Protein 4I7C (pdb70)

Nearest PDB structures (foldseek):
  4i7c-assembly1_A  TM=1.005E+00  e=4.734E-41  Homo sapiens
  4i7c-assembly2_C  TM=9.942E-01  e=4.708E-37  Homo sapiens
  4i7b-assembly2_C  TM=9.861E-01  e=2.727E-35  Homo sapiens
  4x3g-assembly1_A  TM=9.727E-01  e=1.297E-35  Homo sapiens
  4i7d-assembly2_C  TM=9.682E-01  e=1.935E-35  Homo sapiens

B-factor: mean 86.47, std 26.04, range [35.08, 209.75]

CATH classification: 3.30.40.10 (+1 more: 2.60.210.10)

Secondary structure (DSSP, 8-state):
-----EE-GGGTTT---EE-GGGHHHHHHH-TTSPEE--SSSTT---EE-HHHHHHHHHHH-TTS-EEE-SEEEEEE--TT--SSEEEEEEEEETTEEEEEEEEEE---EEEEEEEESS-HHHHTTEEEEEEEEETTEEEEEEEPPEETTT-SHHHHHTT-SEEEEHHHHHHH-BTTBEEEEEEEEE-/------B--EE-/-----EE-TTGGGT---EE-HHHHHHHHHH-TTSPEE--SSSSS---EE-HHHHHHHHHHH-TT--EEESSEEEEEE--TT--SSEEEEEEEEETTEEEEEEEEEEE---EEEEEEEEESS-HHHHTTEEEEEEEEETTEEEEEEEPPEETTT-SHHHHHHT-SEEEEHHHHHHH-BTTBEEEEEEEEE-/------B--EE-

Solvent-accessible surface area: 20842 Å² total

Organism: Homo sapiens (NCBI:txid9606)

Structure (mmCIF, N/CA/C/O backbone):
data_4I7C
#
_entry.id   4I7C
#
_cell.length_a   164.230
_cell.length_b   164.230
_cell.length_c   164.230
_cell.angle_alpha   90.00
_cell.angle_beta   90.00
_cell.angle_gamma   90.00
#
_symmetry.space_group_name_H-M   'I 2 3'
#
loop_
_entity.id
_entity.type
_entity.pdbx_description
1 polymer 'E3 ubiquitin-protein ligase SIAH1'
2 polymer 'Protein phyllopod'
3 non-polymer 'ZINC ION'
4 non-polymer (4S)-2-METHYL-2,4-PENTANEDIOL
5 water water
#
loop_
_atom_site.group_PDB
_atom_site.id
_atom_site.type_symbol
_atom_site.label_atom_id
_atom_site.label_alt_id
_atom_site.label_comp_id
_atom_site.label_asym_id
_atom_site.label_entity_id
_atom_site.label_seq_id
_atom_site.pdbx_PDB_ins_code
_atom_site.Cartn_x
_atom_site.Cartn_y
_atom_site.Cartn_z
_atom_site.occupancy
_atom_site.B_iso_or_equiv
_atom_site.auth_seq_id
_atom_site.auth_comp_id
_atom_site.auth_asym_id
_atom_site.auth_atom_id
_atom_site.pdbx_PDB_model_num
ATOM 1 N N . ALA A 1 5 ? -9.428 71.818 11.949 1.00 129.66 91 ALA A N 1
ATOM 2 C CA . ALA A 1 5 ? -10.659 71.537 11.155 1.00 149.31 91 ALA A CA 1
ATOM 3 C C . ALA A 1 5 ? -10.495 70.232 10.386 1.00 157.06 91 ALA A C 1
ATOM 4 O O . ALA A 1 5 ? -9.889 70.210 9.313 1.00 192.20 91 ALA A O 1
ATOM 6 N N . ASN A 1 6 ? -11.032 69.149 10.943 1.00 142.83 92 ASN A N 1
ATOM 7 C CA . ASN A 1 6 ? -10.979 67.838 10.295 1.00 152.81 92 ASN A CA 1
ATOM 8 C C . ASN A 1 6 ? -11.737 67.866 8.962 1.00 142.09 92 ASN A C 1
ATOM 9 O O . ASN A 1 6 ? -11.219 67.430 7.934 1.00 160.02 92 ASN A O 1
ATOM 14 N N . SER A 1 7 ? -12.961 68.387 8.998 1.00 117.43 93 SER A N 1
ATOM 15 C CA . SER A 1 7 ? -13.756 68.649 7.796 1.00 106.34 93 SER A CA 1
ATOM 16 C C . SER A 1 7 ? -14.853 69.668 8.138 1.00 93.28 93 SER A C 1
ATOM 17 O O . SER A 1 7 ? -14.866 70.218 9.238 1.00 92.85 93 SER A O 1
ATOM 20 N N . VAL A 1 8 ? -15.761 69.932 7.203 1.00 84.82 94 VAL A N 1
ATOM 21 C CA . VAL A 1 8 ? -16.796 70.941 7.420 1.00 83.28 94 VAL A CA 1
ATOM 22 C C . VAL A 1 8 ? -18.144 70.511 6.859 1.00 76.34 94 VAL A C 1
ATOM 23 O O . VAL A 1 8 ? -18.219 69.911 5.790 1.00 110.42 94 VAL A O 1
ATOM 27 N N . LEU A 1 9 ? -19.199 70.823 7.604 1.00 78.19 95 LEU A N 1
ATOM 28 C CA . LEU A 1 9 ? -20.568 70.675 7.136 1.00 82.86 95 LEU A CA 1
ATOM 29 C C . LEU A 1 9 ? -21.059 72.053 6.696 1.00 90.30 95 LEU A C 1
ATOM 30 O O . LEU A 1 9 ? -20.828 73.048 7.385 1.00 97.48 95 LEU A O 1
ATOM 35 N N . PHE A 1 10 ? -21.722 72.102 5.544 1.00 98.31 96 PHE A N 1
ATOM 36 C CA . PHE A 1 10 ? -22.248 73.343 4.987 1.00 90.85 96 PHE A CA 1
ATOM 37 C C . PHE A 1 10 ? -23.763 73.381 5.128 1.00 91.58 96 PHE A C 1
ATOM 38 O O . PHE A 1 10 ? -24.420 72.342 5.061 1.00 88.54 96 PHE A O 1
ATOM 46 N N . PRO A 1 11 ? -24.330 74.582 5.321 1.00 96.26 97 PRO A N 1
ATOM 47 C CA . PRO A 1 11 ? -25.770 74.662 5.481 1.00 99.72 97 PRO A CA 1
ATOM 48 C C . PRO A 1 11 ? -26.480 74.550 4.133 1.00 107.24 97 PRO A C 1
ATOM 49 O O . PRO A 1 11 ? -25.918 74.927 3.100 1.00 92.94 97 PRO A O 1
ATOM 53 N N . CYS A 1 12 ? -27.697 74.016 4.148 1.00 100.90 98 CYS A N 1
ATOM 54 C CA . CYS A 1 12 ? -28.534 73.998 2.959 1.00 97.42 98 CYS A CA 1
ATOM 55 C C . CYS A 1 12 ? -28.776 75.439 2.497 1.00 92.96 98 CYS A C 1
ATOM 56 O O . CYS A 1 12 ? -28.884 76.350 3.318 1.00 93.14 98 CYS A O 1
ATOM 59 N N . LYS A 1 13 ? -28.839 75.645 1.184 1.00 99.77 99 LYS A N 1
ATOM 60 C CA . LYS A 1 13 ? -29.114 76.974 0.620 1.00 105.52 99 LYS A CA 1
ATOM 61 C C . LYS A 1 13 ? -30.428 77.572 1.130 1.00 107.66 99 LYS A C 1
ATOM 62 O O . LYS A 1 13 ? -30.548 78.789 1.271 1.00 109.19 99 LYS A O 1
ATOM 68 N N . TYR A 1 14 ? -31.403 76.717 1.423 1.00 115.38 100 TYR A N 1
ATOM 69 C CA . TYR A 1 14 ? -32.693 77.177 1.933 1.00 119.94 100 TYR A CA 1
ATOM 70 C C . TYR A 1 14 ? -32.698 77.234 3.465 1.00 121.97 100 TYR A C 1
ATOM 71 O O . TYR A 1 14 ? -33.747 77.076 4.092 1.00 126.21 100 TYR A O 1
ATOM 80 N N . ALA A 1 15 ? -31.533 77.471 4.065 1.00 122.44 101 ALA A N 1
ATOM 81 C CA . ALA A 1 15 ? -31.429 77.577 5.518 1.00 116.70 101 ALA A CA 1
ATOM 82 C C . ALA A 1 15 ? -32.076 78.867 6.009 1.00 126.64 101 ALA A C 1
ATOM 83 O O . ALA A 1 15 ? -32.670 78.892 7.092 1.00 110.30 101 ALA A O 1
ATOM 85 N N . SER A 1 16 ? -31.967 79.924 5.200 1.00 132.16 102 SER A N 1
ATOM 86 C CA . SER A 1 16 ? -32.572 81.227 5.500 1.00 130.89 102 SER A CA 1
ATOM 87 C C . SER A 1 16 ? -34.079 81.119 5.722 1.00 131.01 102 SER A C 1
ATOM 88 O O . SER A 1 16 ? -34.617 81.696 6.667 1.00 122.45 102 SER A O 1
ATOM 91 N N . SER A 1 17 ? -34.753 80.372 4.851 1.00 124.93 103 SER A N 1
ATOM 92 C CA . SER A 1 17 ? -36.191 80.156 4.981 1.00 126.97 103 SER A CA 1
ATOM 93 C C . SER A 1 17 ? -36.525 78.966 5.900 1.00 122.81 103 SER A C 1
ATOM 94 O O . SER A 1 17 ? -37.665 78.507 5.927 1.00 104.13 103 SER A O 1
ATOM 97 N N . GLY A 1 18 ? -35.534 78.462 6.639 1.00 116.96 104 GLY A N 1
ATOM 98 C CA . GLY A 1 18 ? -35.790 77.562 7.766 1.00 109.68 104 GLY A CA 1
ATOM 99 C C . GLY A 1 18 ? -35.261 76.136 7.714 1.00 105.88 104 GLY A C 1
ATOM 100 O O . GLY A 1 18 ? -35.668 75.314 8.528 1.00 89.74 104 GLY A O 1
ATOM 101 N N . CYS A 1 19 ? -34.359 75.819 6.786 1.00 114.58 105 CYS A N 1
ATOM 102 C CA . CYS A 1 19 ? -33.749 74.481 6.765 1.00 106.82 105 CYS A CA 1
ATOM 103 C C . CYS A 1 19 ? -32.551 74.389 7.721 1.00 109.77 105 CYS A C 1
ATOM 104 O O . CYS A 1 19 ? -31.531 75.066 7.543 1.00 106.67 105 CYS A O 1
ATOM 107 N N . GLU A 1 20 ? -32.682 73.530 8.726 1.00 106.48 106 GLU A N 1
ATOM 108 C CA . GLU A 1 20 ? -31.630 73.333 9.723 1.00 115.63 106 GLU A CA 1
ATOM 109 C C . GLU A 1 20 ? -30.603 72.266 9.336 1.00 109.26 106 GLU A C 1
ATOM 110 O O . GLU A 1 20 ? -29.662 72.001 10.092 1.00 108.73 106 GLU A O 1
ATOM 116 N N . ILE A 1 21 ? -30.775 71.656 8.168 1.00 96.18 107 ILE A N 1
ATOM 117 C CA . ILE A 1 21 ? -29.847 70.632 7.722 1.00 102.82 107 ILE A CA 1
ATOM 118 C C . ILE A 1 21 ? -28.474 71.255 7.459 1.00 104.72 107 ILE A C 1
ATOM 119 O O . ILE A 1 21 ? -28.355 72.402 6.999 1.00 77.66 107 ILE A O 1
ATOM 124 N N . THR A 1 22 ? -27.448 70.488 7.804 1.00 105.67 108 THR A N 1
ATOM 125 C CA . THR A 1 22 ? -26.068 70.862 7.575 1.00 101.25 108 THR A CA 1
ATOM 126 C C . THR A 1 22 ? -25.368 69.612 7.034 1.00 88.85 108 THR A C 1
ATOM 127 O O . THR A 1 22 ? -25.489 68.527 7.610 1.00 86.49 108 THR A O 1
ATOM 131 N N . LEU A 1 23 ? -24.670 69.753 5.913 1.00 95.86 109 LEU A N 1
ATOM 132 C CA . LEU A 1 23 ? -24.130 68.589 5.206 1.00 102.52 109 LEU A CA 1
ATOM 133 C C . LEU A 1 23 ? -22.785 68.820 4.529 1.00 103.63 109 LEU A C 1
ATOM 134 O O . LEU A 1 23 ? -22.476 69.940 4.106 1.00 104.88 109 LEU A O 1
ATOM 139 N N . PRO A 1 24 ? -21.990 67.745 4.394 1.00 99.61 110 PRO A N 1
ATOM 140 C CA . PRO A 1 24 ? -20.748 67.830 3.621 1.00 117.77 110 PRO A CA 1
ATOM 141 C C . PRO A 1 24 ? -21.018 68.009 2.121 1.00 121.88 110 PRO A C 1
ATOM 142 O O . PRO A 1 24 ? -21.889 67.333 1.572 1.00 126.10 110 PRO A O 1
ATOM 146 N N . HIS A 1 25 ? -20.264 68.906 1.480 1.00 137.33 111 HIS A N 1
ATOM 147 C CA . HIS A 1 25 ? -20.473 69.294 0.069 1.00 147.62 111 HIS A CA 1
ATOM 148 C C . HIS A 1 25 ? -20.878 68.165 -0.852 1.00 145.43 111 HIS A C 1
ATOM 149 O O . HIS A 1 25 ? -21.706 68.359 -1.744 1.00 117.50 111 HIS A O 1
ATOM 156 N N . THR A 1 26 ? -20.295 66.985 -0.639 1.00 138.68 112 THR A N 1
ATOM 157 C CA . THR A 1 26 ? -20.592 65.788 -1.425 1.00 136.80 112 THR A CA 1
ATOM 158 C C . THR A 1 26 ? -22.089 65.572 -1.659 1.00 135.88 112 THR A C 1
ATOM 159 O O . THR A 1 26 ? -22.506 65.320 -2.789 1.00 143.65 112 THR A O 1
ATOM 163 N N . GLU A 1 27 ? -22.889 65.672 -0.599 1.00 120.33 113 GLU A N 1
ATOM 164 C CA . GLU A 1 27 ? -24.337 65.460 -0.711 1.00 125.07 113 GLU A CA 1
ATOM 165 C C . GLU A 1 27 ? -25.161 66.693 -0.341 1.00 112.22 113 GLU A C 1
ATOM 166 O O . GLU A 1 27 ? -26.277 66.571 0.173 1.00 104.24 113 GLU A O 1
ATOM 172 N N . LYS A 1 28 ? -24.623 67.878 -0.618 1.00 107.51 114 LYS A N 1
ATOM 173 C CA . LYS A 1 28 ? -25.380 69.108 -0.412 1.00 103.85 114 LYS A CA 1
ATOM 174 C C . LYS A 1 28 ? -26.388 69.268 -1.541 1.00 103.66 114 LYS A C 1
ATOM 175 O O . LYS A 1 28 ? -27.585 69.398 -1.298 1.00 106.45 114 LYS A O 1
ATOM 181 N N . ALA A 1 29 ? -25.890 69.240 -2.776 1.00 128.70 115 ALA A N 1
ATOM 182 C CA . ALA A 1 29 ? -26.733 69.332 -3.973 1.00 118.47 115 ALA A CA 1
ATOM 183 C C . ALA A 1 29 ? -27.826 68.254 -4.012 1.00 112.43 115 ALA A C 1
ATOM 184 O O . ALA A 1 29 ? -28.923 68.507 -4.502 1.00 94.19 115 ALA A O 1
ATOM 186 N N . ASP A 1 30 ? -27.516 67.065 -3.492 1.00 128.09 116 ASP A N 1
ATOM 187 C CA . ASP A 1 30 ? -28.491 65.971 -3.373 1.00 133.08 116 ASP A CA 1
ATOM 188 C C . ASP A 1 30 ? -29.648 66.332 -2.448 1.00 130.98 116 ASP A C 1
ATOM 189 O O . ASP A 1 30 ? -30.813 66.098 -2.779 1.00 122.20 116 ASP A O 1
ATOM 194 N N . HIS A 1 31 ? -29.316 66.873 -1.277 1.00 124.56 117 HIS A N 1
ATOM 195 C CA . HIS A 1 31 ? -30.327 67.341 -0.332 1.00 110.48 117 HIS A CA 1
ATOM 196 C C . HIS A 1 31 ? -31.124 68.485 -0.906 1.00 110.63 117 HIS A C 1
ATOM 197 O O . HIS A 1 31 ? -32.345 68.524 -0.757 1.00 104.52 117 HIS A O 1
ATOM 204 N N . GLU A 1 32 ? -30.449 69.417 -1.580 1.00 101.43 118 GLU A N 1
ATOM 205 C CA . GLU A 1 32 ? -31.082 70.679 -2.002 1.00 107.18 118 GLU A CA 1
ATOM 206 C C . GLU A 1 32 ? -32.114 70.542 -3.134 1.00 122.58 118 GLU A C 1
ATOM 207 O O . GLU A 1 32 ? -32.857 71.487 -3.422 1.00 111.67 118 GLU A O 1
ATOM 213 N N . GLU A 1 33 ? -32.149 69.380 -3.781 1.00 147.67 119 GLU A N 1
ATOM 214 C CA . GLU A 1 33 ? -33.203 69.064 -4.744 1.00 141.12 119 GLU A CA 1
ATOM 215 C C . GLU A 1 33 ? -34.389 68.416 -4.035 1.00 123.03 119 GLU A C 1
ATOM 216 O O . GLU A 1 33 ? -35.534 68.707 -4.357 1.00 129.53 119 GLU A O 1
ATOM 222 N N . LEU A 1 34 ? -34.113 67.548 -3.065 1.00 122.69 120 LEU A N 1
ATOM 223 C CA . LEU A 1 34 ? -35.168 66.958 -2.236 1.00 121.01 120 LEU A CA 1
ATOM 224 C C . LEU A 1 34 ? -35.727 67.936 -1.192 1.00 106.12 120 LEU A C 1
ATOM 225 O O . LEU A 1 34 ? -36.833 67.735 -0.705 1.00 119.29 120 LEU A O 1
ATOM 230 N N . CYS A 1 35 ? -34.979 68.983 -0.848 1.00 113.95 121 CYS A N 1
ATOM 231 C CA . CYS A 1 35 ? -35.330 69.817 0.311 1.00 118.26 121 CYS A CA 1
ATOM 232 C C . CYS A 1 35 ? -36.760 70.335 0.235 1.00 100.09 121 CYS A C 1
ATOM 233 O O . CYS A 1 35 ? -37.216 70.768 -0.825 1.00 92.51 121 CYS A O 1
ATOM 236 N N . GLU A 1 36 ? -37.454 70.283 1.369 1.00 98.68 122 GLU A N 1
ATOM 237 C CA . GLU A 1 36 ? -38.850 70.718 1.453 1.00 104.99 122 GLU A CA 1
ATOM 238 C C . GLU A 1 36 ? -39.008 72.234 1.616 1.00 98.52 122 GLU A C 1
ATOM 239 O O . GLU A 1 36 ? -40.092 72.778 1.396 1.00 88.59 122 GLU A O 1
ATOM 245 N N . PHE A 1 37 ? -37.929 72.915 1.988 1.00 104.99 123 PHE A N 1
ATOM 246 C CA . PHE A 1 37 ? -37.948 74.373 2.101 1.00 101.30 123 PHE A CA 1
ATOM 247 C C . PHE A 1 37 ? -37.649 75.038 0.753 1.00 104.12 123 PHE A C 1
ATOM 248 O O . PHE A 1 37 ? -37.574 76.268 0.663 1.00 102.51 123 PHE A O 1
ATOM 256 N N . ARG A 1 38 ? -37.468 74.223 -0.287 1.00 102.88 124 ARG A N 1
ATOM 257 C CA . ARG A 1 38 ? -37.327 74.724 -1.650 1.00 93.09 124 ARG A CA 1
ATOM 258 C C . ARG A 1 38 ? -38.643 75.364 -2.038 1.00 93.02 124 ARG A C 1
ATOM 259 O O . ARG A 1 38 ? -39.701 74.794 -1.772 1.00 112.51 124 ARG A O 1
ATOM 267 N N . PRO A 1 39 ? -38.598 76.565 -2.640 1.00 96.42 125 PRO A N 1
ATOM 268 C CA . PRO A 1 39 ? -39.852 77.169 -3.094 1.00 100.84 125 PRO A CA 1
ATOM 269 C C . PRO A 1 39 ? -40.656 76.260 -4.023 1.00 97.58 125 PRO A C 1
ATOM 270 O O . PRO A 1 39 ? -40.089 75.408 -4.709 1.00 111.64 125 PRO A O 1
ATOM 274 N N . TYR A 1 40 ? -41.971 76.434 -4.018 1.00 102.79 126 TYR A N 1
ATOM 275 C CA . TYR A 1 40 ? -42.843 75.725 -4.947 1.00 86.64 126 TYR A CA 1
ATOM 276 C C . TYR A 1 40 ? -42.950 76.569 -6.202 1.00 81.89 126 TYR A C 1
ATOM 277 O O . TYR A 1 40 ? -42.976 77.794 -6.123 1.00 85.70 126 TYR A O 1
ATOM 286 N N . SER A 1 41 ? -42.966 75.913 -7.358 1.00 97.08 127 SER A N 1
ATOM 287 C CA . SER A 1 41 ? -43.143 76.596 -8.639 1.00 96.15 127 SER A CA 1
ATOM 288 C C . SER A 1 41 ? -44.556 76.340 -9.119 1.00 87.11 127 SER A C 1
ATOM 289 O O . SER A 1 41 ? -45.304 75.595 -8.483 1.00 96.61 127 SER A O 1
ATOM 292 N N . CYS A 1 42 ? -44.930 76.970 -10.227 1.00 88.61 128 CYS A N 1
ATOM 293 C CA . CYS A 1 42 ? -46.294 76.856 -10.742 1.00 82.13 128 CYS A CA 1
ATOM 294 C C . CYS A 1 42 ? -46.574 75.425 -11.206 1.00 78.12 128 CYS A C 1
ATOM 295 O O . CYS A 1 42 ? -45.795 74.869 -11.976 1.00 88.49 128 CYS A O 1
ATOM 298 N N . PRO A 1 43 ? -47.660 74.810 -10.706 1.00 69.22 129 PRO A N 1
ATOM 299 C CA . PRO A 1 43 ? -47.996 73.432 -11.075 1.00 73.01 129 PRO A CA 1
ATOM 300 C C . PRO A 1 43 ? -48.869 73.248 -12.338 1.00 77.31 129 PRO A C 1
ATOM 301 O O . PRO A 1 43 ? -49.175 72.105 -12.684 1.00 85.49 129 PRO A O 1
ATOM 305 N N . CYS A 1 44 ? -49.271 74.333 -13.008 1.00 73.86 130 CYS A N 1
ATOM 306 C CA . CYS A 1 44 ? -50.039 74.218 -14.262 1.00 78.65 130 CYS A CA 1
ATOM 307 C C . CYS A 1 44 ? -49.168 73.673 -15.383 1.00 76.44 130 CYS A C 1
ATOM 308 O O . CYS A 1 44 ? -47.998 74.044 -15.480 1.00 84.84 130 CYS A O 1
ATOM 311 N N . PRO A 1 45 ? -49.732 72.793 -16.230 1.00 78.81 131 PRO A N 1
ATOM 312 C CA . PRO A 1 45 ? -49.096 72.378 -17.495 1.00 82.90 131 PRO A CA 1
ATOM 313 C C . PRO A 1 45 ? -49.054 73.508 -18.550 1.00 82.97 131 PRO A C 1
ATOM 314 O O . PRO A 1 45 ? -50.054 74.189 -18.754 1.00 82.55 131 PRO A O 1
ATOM 318 N N . GLY A 1 46 ? -47.921 73.687 -19.227 1.00 83.69 132 GLY A N 1
ATOM 319 C CA . GLY A 1 46 ? -47.640 74.944 -19.938 1.00 91.17 132 GLY A CA 1
ATOM 320 C C . GLY A 1 46 ? -47.015 75.949 -18.959 1.00 108.64 132 GLY A C 1
ATOM 321 O O . GLY A 1 46 ? -47.703 76.543 -18.127 1.00 85.57 132 GLY A O 1
ATOM 322 N N . ALA A 1 47 ? -45.705 76.143 -19.056 1.00 114.77 133 ALA A N 1
ATOM 323 C CA . ALA A 1 47 ? -44.962 76.972 -18.103 1.00 131.98 133 ALA A CA 1
ATOM 324 C C . ALA A 1 47 ? -44.774 78.394 -18.626 1.00 146.15 133 ALA A C 1
ATOM 325 O O . ALA A 1 47 ? -43.794 79.072 -18.290 1.00 154.37 133 ALA A O 1
ATOM 327 N N . SER A 1 48 ? -45.723 78.838 -19.448 1.00 137.77 134 SER A N 1
ATOM 328 C CA . SER A 1 48 ? -45.903 80.255 -19.735 1.00 169.88 134 SER A CA 1
ATOM 329 C C . SER A 1 48 ? -45.828 81.070 -18.436 1.00 183.61 134 SER A C 1
ATOM 330 O O . SER A 1 48 ? -45.427 82.239 -18.446 1.00 209.75 134 SER A O 1
ATOM 333 N N . CYS A 1 49 ? -46.218 80.432 -17.328 1.00 157.52 135 CYS A N 1
ATOM 334 C CA . CYS A 1 49 ? -46.099 80.994 -15.983 1.00 120.09 135 CYS A CA 1
ATOM 335 C C . CYS A 1 49 ? -44.803 80.538 -15.299 1.00 111.42 135 CYS A C 1
ATOM 336 O O . CYS A 1 49 ? -44.422 79.371 -15.387 1.00 111.81 135 CYS A O 1
ATOM 339 N N . LYS A 1 50 ? -44.131 81.468 -14.622 1.00 119.26 136 LYS A N 1
ATOM 340 C CA . LYS A 1 50 ? -42.856 81.189 -13.949 1.00 129.64 136 LYS A CA 1
ATOM 341 C C . LYS A 1 50 ? -42.874 81.661 -12.489 1.00 120.20 136 LYS A C 1
ATOM 342 O O . LYS A 1 50 ? -41.846 82.014 -11.918 1.00 111.77 136 LYS A O 1
ATOM 348 N N . TRP A 1 51 ? -44.060 81.628 -11.891 1.00 127.27 137 TRP A N 1
ATOM 349 C CA . TRP A 1 51 ? -44.274 82.016 -10.498 1.00 111.29 137 TRP A CA 1
ATOM 350 C C . TRP A 1 51 ? -43.609 81.062 -9.549 1.00 110.60 137 TRP A C 1
ATOM 351 O O . TRP A 1 51 ? -43.543 79.858 -9.803 1.00 113.89 137 TRP A O 1
ATOM 362 N N . GLN A 1 52 ? -43.096 81.612 -8.452 1.00 121.08 138 GLN A N 1
ATOM 363 C CA . GLN A 1 52 ? -42.624 80.832 -7.310 1.00 126.87 138 GLN A CA 1
ATOM 364 C C . GLN A 1 52 ? -43.263 81.403 -6.041 1.00 125.08 138 GLN A C 1
ATOM 365 O O . GLN A 1 52 ? -43.824 82.500 -6.059 1.00 116.65 138 GLN A O 1
ATOM 371 N N . GLY A 1 53 ? -43.183 80.653 -4.947 1.00 109.05 139 GLY A N 1
ATOM 372 C CA . GLY A 1 53 ? -43.784 81.076 -3.686 1.00 110.79 139 GLY A CA 1
ATOM 373 C C . GLY A 1 53 ? -43.758 79.974 -2.646 1.00 105.38 139 GLY A C 1
ATOM 374 O O . GLY A 1 53 ? -43.142 78.924 -2.859 1.00 92.34 139 GLY A O 1
ATOM 375 N N . SER A 1 54 ? -44.405 80.218 -1.509 1.00 94.87 140 SER A N 1
ATOM 376 C CA . SER A 1 54 ? -44.543 79.181 -0.494 1.00 98.52 140 SER A CA 1
ATOM 377 C C . SER A 1 54 ? -45.785 78.357 -0.804 1.00 84.09 140 SER A C 1
ATOM 378 O O . SER A 1 54 ? -46.661 78.778 -1.557 1.00 76.36 140 SER A O 1
ATOM 381 N N . LEU A 1 55 ? -45.846 77.177 -0.217 1.00 72.26 141 LEU A N 1
ATOM 382 C CA . LEU A 1 55 ? -46.972 76.279 -0.400 1.00 69.68 141 LEU A CA 1
ATOM 383 C C . LEU A 1 55 ? -48.307 76.954 -0.078 1.00 77.87 141 LEU A C 1
ATOM 384 O O . LEU A 1 55 ? -49.271 76.820 -0.837 1.00 94.72 141 LEU A O 1
ATOM 389 N N . ASP A 1 56 ? -48.347 77.682 1.041 1.00 87.02 142 ASP A N 1
ATOM 390 C CA . ASP A 1 56 ? -49.499 78.516 1.433 1.00 81.24 142 ASP A CA 1
ATOM 391 C C . ASP A 1 56 ? -49.988 79.430 0.296 1.00 84.86 142 ASP A C 1
ATOM 392 O O . ASP A 1 56 ? -51.181 79.731 0.195 1.00 82.47 142 ASP A O 1
ATOM 397 N N . ALA A 1 57 ? -49.048 79.883 -0.534 1.00 80.75 143 ALA A N 1
ATOM 398 C CA . ALA A 1 57 ? -49.312 80.845 -1.601 1.00 89.97 143 ALA A CA 1
ATOM 399 C C . ALA A 1 57 ? -49.866 80.225 -2.887 1.00 99.57 143 ALA A C 1
ATOM 400 O O . ALA A 1 57 ? -50.469 80.936 -3.698 1.00 92.20 143 ALA A O 1
ATOM 402 N N . VAL A 1 58 ? -49.674 78.917 -3.074 1.00 97.50 144 VAL A N 1
ATOM 403 C CA . VAL A 1 58 ? -49.967 78.278 -4.363 1.00 89.26 144 VAL A CA 1
ATOM 404 C C . VAL A 1 58 ? -51.443 78.411 -4.748 1.00 88.56 144 VAL A C 1
ATOM 405 O O . VAL A 1 58 ? -51.758 79.000 -5.790 1.00 74.49 144 VAL A O 1
ATOM 409 N N . MET A 1 59 ? -52.343 77.879 -3.916 1.00 84.25 145 MET A N 1
ATOM 410 C CA . MET A 1 59 ? -53.791 77.976 -4.198 1.00 91.26 145 MET A CA 1
ATOM 411 C C . MET A 1 59 ? -54.239 79.400 -4.585 1.00 96.16 145 MET A C 1
ATOM 412 O O . MET A 1 59 ? -54.955 79.569 -5.574 1.00 92.81 145 MET A O 1
ATOM 417 N N . PRO A 1 60 ? -53.827 80.424 -3.811 1.00 98.30 146 PRO A N 1
ATOM 418 C CA . PRO A 1 60 ? -54.057 81.808 -4.233 1.00 93.00 146 PRO A CA 1
ATOM 419 C C . PRO A 1 60 ? -53.475 82.171 -5.605 1.00 96.01 146 PRO A C 1
ATOM 420 O O . PRO A 1 60 ? -54.112 82.920 -6.352 1.00 100.40 146 PRO A O 1
ATOM 424 N N . HIS A 1 61 ? -52.285 81.662 -5.934 1.00 86.15 147 HIS A N 1
ATOM 425 C CA . HIS A 1 61 ? -51.682 81.940 -7.248 1.00 90.16 147 HIS A CA 1
ATOM 426 C C . HIS A 1 61 ? -52.561 81.436 -8.361 1.00 97.67 147 HIS A C 1
ATOM 427 O O . HIS A 1 61 ? -52.794 82.140 -9.351 1.00 99.51 147 HIS A O 1
ATOM 434 N N . LEU A 1 62 ? -53.071 80.218 -8.201 1.00 82.95 148 LEU A N 1
ATOM 435 C CA . LEU A 1 62 ? -53.970 79.642 -9.192 1.00 85.35 148 LEU A CA 1
ATOM 436 C C . LEU A 1 62 ? -55.262 80.434 -9.253 1.00 88.38 148 LEU A C 1
ATOM 437 O O . LEU A 1 62 ? -55.792 80.664 -10.338 1.00 101.39 148 LEU A O 1
ATOM 442 N N . MET A 1 63 ? -55.752 80.860 -8.087 1.00 108.12 149 MET A N 1
ATOM 443 C CA . MET A 1 63 ? -56.993 81.643 -7.995 1.00 109.33 149 MET A CA 1
ATOM 444 C C . MET A 1 63 ? -56.886 83.017 -8.668 1.00 100.00 149 MET A C 1
ATOM 445 O O . MET A 1 63 ? -57.893 83.554 -9.121 1.00 110.16 149 MET A O 1
ATOM 450 N N . HIS A 1 64 ? -55.684 83.586 -8.737 1.00 93.02 150 HIS A N 1
ATOM 451 C CA . HIS A 1 64 ? -55.512 84.897 -9.362 1.00 113.77 150 HIS A CA 1
ATOM 452 C C . HIS A 1 64 ? -55.093 84.780 -10.799 1.00 103.41 150 HIS A C 1
ATOM 453 O O . HIS A 1 64 ? -55.705 85.394 -11.668 1.00 115.93 150 HIS A O 1
ATOM 460 N N . GLN A 1 65 ? -54.063 83.978 -11.068 1.00 104.30 151 GLN A N 1
ATOM 461 C CA . GLN A 1 65 ? -53.448 83.912 -12.407 1.00 112.50 151 GLN A CA 1
ATOM 462 C C . GLN A 1 65 ? -54.009 82.826 -13.345 1.00 113.64 151 GLN A C 1
ATOM 463 O O . GLN A 1 65 ? -53.831 82.913 -14.566 1.00 101.36 151 GLN A O 1
ATOM 469 N N . HIS A 1 66 ? -54.675 81.816 -12.787 1.00 92.35 152 HIS A N 1
ATOM 470 C CA . HIS A 1 66 ? -55.217 80.718 -13.587 1.00 93.36 152 HIS A CA 1
ATOM 471 C C . HIS A 1 66 ? -56.685 80.545 -13.333 1.00 100.62 152 HIS A C 1
ATOM 472 O O . HIS A 1 66 ? -57.154 79.455 -13.003 1.00 82.49 152 HIS A O 1
ATOM 479 N N . LYS A 1 67 ? -57.430 81.633 -13.507 1.00 113.93 153 LYS A N 1
ATOM 480 C CA . LYS A 1 67 ? -58.851 81.658 -13.166 1.00 112.06 153 LYS A CA 1
ATOM 481 C C . LYS A 1 67 ? -59.650 80.603 -13.929 1.00 100.19 153 LYS A C 1
ATOM 482 O O . LYS A 1 67 ? -60.630 80.077 -13.404 1.00 101.45 153 LYS A O 1
ATOM 488 N N . SER A 1 68 ? -59.217 80.282 -15.148 1.00 93.28 154 SER A N 1
ATOM 489 C CA . SER A 1 68 ? -59.925 79.315 -15.995 1.00 90.49 154 SER A CA 1
ATOM 490 C C . SER A 1 68 ? -59.871 77.862 -15.485 1.00 94.95 154 SER A C 1
ATOM 491 O O . SER A 1 68 ? -60.712 77.048 -15.869 1.00 103.36 154 SER A O 1
ATOM 494 N N . ILE A 1 69 ? -58.884 77.535 -14.646 1.00 89.80 155 ILE A N 1
ATOM 495 C CA . ILE A 1 69 ? -58.877 76.260 -13.910 1.00 80.44 155 ILE A CA 1
ATOM 496 C C . ILE A 1 69 ? -59.971 76.319 -12.852 1.00 78.95 155 ILE A C 1
ATOM 497 O O . ILE A 1 69 ? -59.926 77.169 -11.964 1.00 98.00 155 ILE A O 1
ATOM 502 N N A CYS A 1 70 ? -60.943 75.416 -12.947 0.50 73.89 156 CYS A N 1
ATOM 503 N N B CYS A 1 70 ? -60.930 75.407 -12.926 0.50 77.92 156 CYS A N 1
ATOM 504 C CA A CYS A 1 70 ? -62.084 75.399 -12.033 0.50 80.01 156 CYS A CA 1
ATOM 505 C CA B CYS A 1 70 ? -62.047 75.418 -11.997 0.50 87.39 156 CYS A CA 1
ATOM 506 C C A CYS A 1 70 ? -62.065 74.178 -11.114 0.50 74.00 156 CYS A C 1
ATOM 507 C C B CYS A 1 70 ? -62.023 74.199 -11.085 0.50 77.22 156 CYS A C 1
ATOM 508 O O A CYS A 1 70 ? -61.430 73.171 -11.419 0.50 75.57 156 CYS A O 1
ATOM 509 O O B CYS A 1 70 ? -61.344 73.215 -11.367 0.50 77.00 156 CYS A O 1
ATOM 514 N N . THR A 1 71 ? -62.775 74.284 -9.992 1.00 77.71 157 THR A N 1
ATOM 515 C CA . THR A 1 71 ? -62.708 73.302 -8.908 1.00 69.43 157 THR A CA 1
ATOM 516 C C . THR A 1 71 ? -64.053 72.662 -8.610 1.00 71.08 157 THR A C 1
ATOM 517 O O . THR A 1 71 ? -65.095 73.285 -8.788 1.00 87.14 157 THR A O 1
ATOM 521 N N . LEU A 1 72 ? -64.011 71.422 -8.130 1.00 66.02 158 LEU A N 1
ATOM 522 C CA . LEU A 1 72 ? -65.202 70.685 -7.706 1.00 65.24 158 LEU A CA 1
ATOM 523 C C . LEU A 1 72 ? -65.042 70.135 -6.286 1.00 70.11 158 LEU A C 1
ATOM 524 O O . LEU A 1 72 ? -64.006 69.562 -5.937 1.00 72.00 158 LEU A O 1
ATOM 529 N N . GLN A 1 73 ? -66.082 70.281 -5.477 1.00 77.49 159 GLN A N 1
ATOM 530 C CA . GLN A 1 73 ? -66.072 69.727 -4.135 1.00 83.29 159 GLN A CA 1
ATOM 531 C C . GLN A 1 73 ? -66.543 68.284 -4.218 1.00 77.21 159 GLN A C 1
ATOM 532 O O . GLN A 1 73 ? -67.621 68.011 -4.745 1.00 82.60 159 GLN A O 1
ATOM 538 N N . GLY A 1 74 ? -65.724 67.361 -3.722 1.00 66.96 160 GLY A N 1
ATOM 539 C CA . GLY A 1 74 ? -66.123 65.963 -3.605 1.00 63.37 160 GLY A CA 1
ATOM 540 C C . GLY A 1 74 ? -64.951 65.003 -3.612 1.00 67.68 160 GLY A C 1
ATOM 541 O O . GLY A 1 74 ? -63.903 65.285 -4.191 1.00 83.43 160 GLY A O 1
ATOM 542 N N . GLU A 1 75 ? -65.129 63.860 -2.966 1.00 61.41 161 GLU A N 1
ATOM 543 C CA . GLU A 1 75 ? -64.133 62.802 -3.035 1.00 62.26 161 GLU A CA 1
ATOM 544 C C . GLU A 1 75 ? -64.401 61.827 -4.198 1.00 64.53 161 GLU A C 1
ATOM 545 O O . GLU A 1 75 ? -63.563 60.973 -4.495 1.00 73.22 161 GLU A O 1
ATOM 551 N N . ASP A 1 76 ? -65.556 61.964 -4.856 1.00 69.09 162 ASP A N 1
ATOM 552 C CA . ASP A 1 76 ? -65.870 61.201 -6.073 1.00 65.44 162 ASP A CA 1
ATOM 553 C C . ASP A 1 76 ? -66.460 62.122 -7.114 1.00 59.21 162 ASP A C 1
ATOM 554 O O . ASP A 1 76 ? -67.537 62.651 -6.902 1.00 73.04 162 ASP A O 1
ATOM 559 N N . ILE A 1 77 ? -65.763 62.324 -8.229 1.00 59.69 163 ILE A N 1
ATOM 560 C CA . ILE A 1 77 ? -66.259 63.203 -9.287 1.00 61.00 163 ILE A CA 1
ATOM 561 C C . ILE A 1 77 ? -66.085 62.556 -10.651 1.00 64.71 163 ILE A C 1
ATOM 562 O O . ILE A 1 77 ? -65.543 61.446 -10.765 1.00 59.23 163 ILE A O 1
ATOM 567 N N . VAL A 1 78 ? -66.562 63.243 -11.684 1.00 54.92 164 VAL A N 1
ATOM 568 C CA . VAL A 1 78 ? -66.260 62.848 -13.047 1.00 53.58 164 VAL A CA 1
ATOM 569 C C . VAL A 1 78 ? -65.553 63.994 -13.720 1.00 55.36 164 VAL A C 1
ATOM 570 O O . VAL A 1 78 ? -66.080 65.103 -13.801 1.00 62.70 164 VAL A O 1
ATOM 574 N N . PHE A 1 79 ? -64.351 63.700 -14.197 1.00 67.41 165 PHE A N 1
ATOM 575 C CA . PHE A 1 79 ? -63.556 64.620 -14.989 1.00 73.20 165 PHE A CA 1
ATOM 576 C C . PHE A 1 79 ? -63.872 64.288 -16.458 1.00 67.45 165 PHE A C 1
ATOM 577 O O . PHE A 1 79 ? -63.420 63.282 -16.991 1.00 64.61 165 PHE A O 1
ATOM 585 N N . LEU A 1 80 ? -64.683 65.147 -17.078 1.00 61.04 166 LEU A N 1
ATOM 586 C CA . LEU A 1 80 ? -65.147 64.974 -18.450 1.00 62.83 166 LEU A CA 1
ATOM 587 C C . LEU A 1 80 ? -64.325 65.829 -19.401 1.00 64.85 166 LEU A C 1
ATOM 588 O O . LEU A 1 80 ? -64.557 67.035 -19.539 1.00 59.35 166 LEU A O 1
ATOM 593 N N . ALA A 1 81 ? -63.354 65.194 -20.048 1.00 62.38 167 ALA A N 1
ATOM 594 C CA . ALA A 1 81 ? -62.461 65.896 -20.948 1.00 66.82 167 ALA A CA 1
ATOM 595 C C . ALA A 1 81 ? -63.163 66.008 -22.299 1.00 65.74 167 ALA A C 1
ATOM 596 O O . ALA A 1 81 ? -63.606 65.011 -22.864 1.00 66.12 167 ALA A O 1
ATOM 598 N N . THR A 1 82 ? -63.284 67.227 -22.803 1.00 59.11 168 THR A N 1
ATOM 599 C CA . THR A 1 82 ? -64.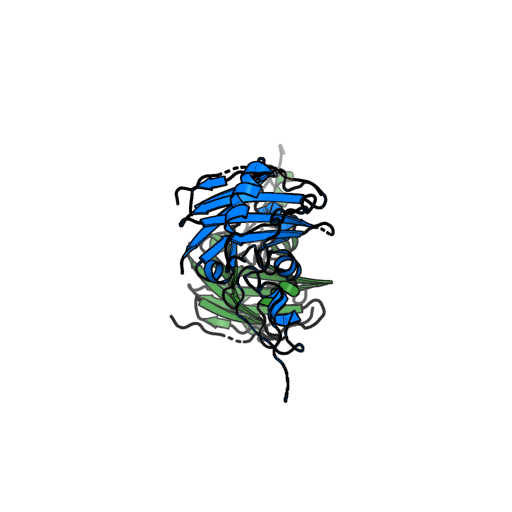049 67.461 -24.015 1.00 67.87 168 THR A CA 1
ATOM 600 C C . THR A 1 82 ? -63.103 67.600 -25.187 1.00 73.24 168 THR A C 1
ATOM 601 O O . THR A 1 82 ? -61.955 67.987 -25.014 1.00 74.99 168 THR A O 1
ATOM 605 N N . ASP A 1 83 ? -63.599 67.283 -26.377 1.00 70.91 169 ASP A N 1
ATOM 606 C CA . ASP A 1 83 ? -62.833 67.414 -27.608 1.00 71.32 169 ASP A CA 1
ATOM 607 C C . ASP A 1 83 ? -61.587 66.548 -27.550 1.00 75.31 169 ASP A C 1
ATOM 608 O O . ASP A 1 83 ? -60.501 66.954 -27.979 1.00 71.35 169 ASP A O 1
ATOM 613 N N . ILE A 1 84 ? -61.760 65.335 -27.036 1.00 72.91 170 ILE A N 1
ATOM 614 C CA . ILE A 1 84 ? -60.642 64.422 -26.832 1.00 67.71 170 ILE A CA 1
ATOM 615 C C . ILE A 1 84 ? -59.878 64.137 -28.132 1.00 79.48 170 ILE A C 1
ATOM 616 O O . ILE A 1 84 ? -58.683 63.854 -28.095 1.00 79.76 170 ILE A O 1
ATOM 621 N N . ASN A 1 85 ? -60.559 64.223 -29.275 1.00 89.41 171 ASN A N 1
ATOM 622 C CA . ASN A 1 85 ? -59.937 63.887 -30.557 1.00 91.60 171 ASN A CA 1
ATOM 623 C C . ASN A 1 85 ? -59.085 65.011 -31.173 1.00 84.59 171 ASN A C 1
ATOM 624 O O . ASN A 1 85 ? -58.460 64.797 -32.206 1.00 92.01 171 ASN A O 1
ATOM 629 N N . LEU A 1 86 ? -59.039 66.190 -30.551 1.00 84.83 172 LEU A N 1
ATOM 630 C CA . LEU A 1 86 ? -58.140 67.267 -31.020 1.00 92.90 172 LEU A CA 1
ATOM 631 C C . LEU A 1 86 ? -56.719 66.752 -31.286 1.00 94.84 172 LEU A C 1
ATOM 632 O O . LEU A 1 86 ? -56.154 66.032 -30.460 1.00 87.63 172 LEU A O 1
ATOM 637 N N . PRO A 1 87 ? -56.131 67.119 -32.437 1.00 105.25 173 PRO A N 1
ATOM 638 C CA . PRO A 1 87 ? -54.804 66.591 -32.728 1.00 106.58 173 PRO A CA 1
ATOM 639 C C . PRO A 1 87 ? -53.706 67.424 -32.074 1.00 110.23 173 PRO A C 1
ATOM 640 O O . PRO A 1 87 ? -53.902 68.617 -31.809 1.00 90.74 173 PRO A O 1
ATOM 644 N N . GLY A 1 88 ? -52.566 66.786 -31.812 1.00 110.92 174 GLY A N 1
ATOM 645 C CA . GLY A 1 88 ? -51.410 67.464 -31.231 1.00 101.02 174 GLY A CA 1
ATOM 646 C C . GLY A 1 88 ? -51.344 67.384 -29.719 1.00 92.78 174 GLY A C 1
ATOM 647 O O . GLY A 1 88 ? -52.024 66.567 -29.095 1.00 93.81 174 GLY A O 1
ATOM 648 N N . ALA A 1 89 ? -50.514 68.242 -29.133 1.00 86.70 175 ALA A N 1
ATOM 649 C CA . ALA A 1 89 ? -50.256 68.216 -27.694 1.00 80.28 175 ALA A CA 1
ATOM 650 C C . ALA A 1 89 ? -51.311 69.019 -26.942 1.00 76.39 175 ALA A C 1
ATOM 651 O O . ALA A 1 89 ? -51.282 70.247 -26.950 1.00 90.53 175 ALA A O 1
ATOM 653 N N . VAL A 1 90 ? -52.230 68.318 -26.284 1.00 72.33 176 VAL A N 1
ATOM 654 C CA . VAL A 1 90 ? -53.341 68.953 -25.586 1.00 71.55 176 VAL A CA 1
ATOM 655 C C . VAL A 1 90 ? -53.270 68.723 -24.081 1.00 78.26 176 VAL A C 1
ATOM 656 O O . VAL A 1 90 ? -52.794 67.680 -23.630 1.00 80.62 176 VAL A O 1
ATOM 660 N N . ASP A 1 91 ? -53.759 69.700 -23.317 1.00 69.23 177 ASP A N 1
ATOM 661 C CA . ASP A 1 91 ? -53.892 69.576 -21.867 1.00 70.77 177 ASP A CA 1
ATOM 662 C C . ASP A 1 91 ? -55.318 69.782 -21.384 1.00 77.11 177 ASP A C 1
ATOM 663 O O . ASP A 1 91 ? -56.033 70.636 -21.902 1.00 82.68 177 ASP A O 1
ATOM 668 N N . TRP A 1 92 ? -55.716 69.002 -20.380 1.00 68.62 178 TRP A N 1
ATOM 669 C CA . TRP A 1 92 ? -56.947 69.251 -19.635 1.00 59.69 178 TRP A CA 1
ATOM 670 C C . TRP A 1 92 ? -56.619 69.327 -18.179 1.00 63.71 178 TRP A C 1
ATOM 671 O O . TRP A 1 92 ? -55.961 68.428 -17.656 1.00 70.31 178 TRP A O 1
ATOM 682 N N . VAL A 1 93 ? -57.076 70.373 -17.493 1.00 64.63 179 VAL A N 1
ATOM 683 C CA . VAL A 1 93 ? -56.831 70.488 -16.051 1.00 59.16 179 VAL A CA 1
ATOM 684 C C . VAL A 1 93 ? -58.062 70.918 -15.268 1.00 66.97 179 VAL A C 1
ATOM 685 O O . VAL A 1 93 ? -58.843 71.763 -15.725 1.00 64.58 179 VAL A O 1
ATOM 689 N N . MET A 1 94 ? -58.221 70.335 -14.081 1.00 52.17 180 MET A N 1
ATOM 690 C CA . MET A 1 94 ? -59.192 70.829 -13.116 1.00 59.04 180 MET A CA 1
ATOM 691 C C . MET A 1 94 ? -58.753 70.419 -11.731 1.00 64.62 180 MET A C 1
ATOM 692 O O . MET A 1 94 ? -57.829 69.616 -11.581 1.00 60.12 180 MET A O 1
ATOM 697 N N . MET A 1 95 ? -59.439 70.965 -10.734 1.00 71.79 181 MET A N 1
ATOM 698 C CA . MET A 1 95 ? -59.069 70.812 -9.338 1.00 65.91 181 MET A CA 1
ATOM 699 C C . MET A 1 95 ? -60.172 70.075 -8.608 1.00 61.28 181 MET A C 1
ATOM 700 O O . MET A 1 95 ? -61.351 70.292 -8.860 1.00 78.86 181 MET A O 1
ATOM 705 N N . GLN A 1 96 ? -59.785 69.209 -7.689 1.00 65.68 182 GLN A N 1
ATOM 706 C CA . GLN A 1 96 ? -60.736 68.471 -6.883 1.00 60.22 182 GLN A CA 1
ATOM 707 C C . GLN A 1 96 ? -60.428 68.776 -5.433 1.00 63.65 182 GLN A C 1
ATOM 708 O O . GLN A 1 96 ? -59.281 68.639 -5.003 1.00 69.55 182 GLN A O 1
ATOM 714 N N . SER A 1 97 ? -61.448 69.200 -4.692 1.00 67.86 183 SER A N 1
ATOM 715 C CA . SER A 1 97 ? -61.299 69.560 -3.285 1.00 68.48 183 SER A CA 1
ATOM 716 C C . SER A 1 97 ? -61.966 68.528 -2.404 1.00 59.52 183 SER A C 1
ATOM 717 O O . SER A 1 97 ? -63.156 68.284 -2.539 1.00 60.15 183 SER A O 1
ATOM 720 N N . CYS A 1 98 ? -61.198 67.938 -1.497 1.00 61.95 184 CYS A N 1
ATOM 721 C CA . CYS A 1 98 ? -61.736 66.992 -0.524 1.00 67.72 184 CYS A CA 1
ATOM 722 C C . CYS A 1 98 ? -60.717 66.750 0.576 1.00 78.29 184 CYS A C 1
ATOM 723 O O . CYS A 1 98 ? -59.522 67.037 0.404 1.00 69.11 184 CYS A O 1
ATOM 726 N N . PHE A 1 99 ? -61.204 66.223 1.700 1.00 76.62 185 PHE A N 1
ATOM 727 C CA . PHE A 1 99 ? -60.393 66.006 2.905 1.00 71.03 185 PHE A CA 1
ATOM 728 C C . PHE A 1 99 ? -59.576 67.234 3.334 1.00 75.58 185 PHE A C 1
ATOM 729 O O . PHE A 1 99 ? -58.502 67.094 3.921 1.00 73.58 185 PHE A O 1
ATOM 737 N N . GLY A 1 100 ? -60.083 68.432 3.046 1.00 64.92 186 GLY A N 1
ATOM 738 C CA . GLY A 1 100 ? -59.389 69.658 3.401 1.00 65.97 186 GLY A CA 1
ATOM 739 C C . GLY A 1 100 ? -58.278 70.080 2.462 1.00 72.59 186 GLY A C 1
ATOM 740 O O . GLY A 1 100 ? -57.707 71.158 2.627 1.00 79.09 186 GLY A O 1
ATOM 741 N N . PHE A 1 101 ? -57.962 69.249 1.474 1.00 79.18 187 PHE A N 1
ATOM 742 C CA . PHE A 1 101 ? -56.886 69.562 0.545 1.00 76.14 187 PHE A CA 1
ATOM 743 C C . PHE A 1 101 ? -57.434 69.833 -0.834 1.00 77.74 187 PHE A C 1
ATOM 744 O O . PHE A 1 101 ? -58.601 69.559 -1.118 1.00 79.98 187 PHE A O 1
ATOM 752 N N . HIS A 1 102 ? -56.572 70.380 -1.682 1.00 66.66 188 HIS A N 1
ATOM 753 C CA . HIS A 1 102 ? -56.870 70.508 -3.093 1.00 67.27 188 HIS A CA 1
ATOM 754 C C . HIS A 1 102 ? -55.954 69.640 -3.922 1.00 79.96 188 HIS A C 1
ATOM 755 O O . HIS A 1 102 ? -54.751 69.513 -3.646 1.00 65.02 188 HIS A O 1
ATOM 762 N N . PHE A 1 103 ? -56.536 68.999 -4.929 1.00 78.72 189 PHE A N 1
ATOM 763 C CA . PHE A 1 103 ? -55.808 68.076 -5.781 1.00 64.90 189 PHE A CA 1
ATOM 764 C C . PHE A 1 103 ? -55.901 68.572 -7.208 1.00 61.13 189 PHE A C 1
ATOM 765 O O . PHE A 1 103 ? -56.929 69.123 -7.597 1.00 72.00 189 PHE A O 1
ATOM 773 N N . MET A 1 104 ? -54.832 68.398 -7.981 1.00 57.63 190 MET A N 1
ATOM 774 C CA . MET A 1 104 ? -54.853 68.767 -9.394 1.00 61.07 190 MET A CA 1
ATOM 775 C C . MET A 1 104 ? -54.960 67.526 -10.247 1.00 60.36 190 MET A C 1
ATOM 776 O O . MET A 1 104 ? -54.108 66.636 -10.176 1.00 61.66 190 MET A O 1
ATOM 781 N N . LEU A 1 105 ? -56.005 67.508 -11.069 1.00 68.42 191 LEU A N 1
ATOM 782 C CA . LEU A 1 105 ? -56.305 66.414 -11.981 1.00 57.44 191 LEU A CA 1
ATOM 783 C C . LEU A 1 105 ? -55.827 66.815 -13.359 1.00 50.00 191 LEU A C 1
ATOM 784 O O . LEU A 1 105 ? -56.235 67.861 -13.867 1.00 55.06 191 LEU A O 1
ATOM 789 N N . VAL A 1 106 ? -54.973 65.989 -13.964 1.00 57.85 192 VAL A N 1
ATOM 790 C CA . VAL A 1 106 ? -54.360 66.328 -15.256 1.00 58.38 192 VAL A CA 1
ATOM 791 C C . VAL A 1 106 ? -54.483 65.221 -16.281 1.00 55.20 192 VAL A C 1
ATOM 792 O O . VAL A 1 106 ? -54.225 64.061 -15.969 1.00 59.55 192 VAL A O 1
ATOM 796 N N . LEU A 1 107 ? -54.887 65.598 -17.497 1.00 59.77 193 LEU A N 1
ATOM 797 C CA . LEU A 1 107 ? -54.849 64.723 -18.674 1.00 56.81 193 LEU A CA 1
ATOM 798 C C . LEU A 1 107 ? -53.962 65.373 -19.733 1.00 51.01 193 LEU A C 1
ATOM 799 O O . LEU A 1 107 ? -54.078 66.568 -20.007 1.00 51.74 193 LEU A O 1
ATOM 804 N N . GLU A 1 108 ? -53.094 64.576 -20.343 1.00 58.13 194 GLU A N 1
ATOM 805 C CA . GLU A 1 108 ? -52.143 65.085 -21.331 1.00 53.60 194 GLU A CA 1
ATOM 806 C C . GLU A 1 108 ? -52.091 64.182 -22.547 1.00 54.37 194 GLU A C 1
ATOM 807 O O . GLU A 1 108 ? -51.648 63.044 -22.456 1.00 65.15 194 GLU A O 1
ATOM 813 N N . LYS A 1 109 ? -52.553 64.701 -23.679 1.00 60.78 195 LYS A N 1
ATOM 814 C CA . LYS A 1 109 ? -52.404 64.039 -24.965 1.00 63.01 195 LYS A CA 1
ATOM 815 C C . LYS A 1 109 ? -51.068 64.511 -25.550 1.00 73.36 195 LYS A C 1
ATOM 816 O O . LYS A 1 109 ? -50.819 65.717 -25.672 1.00 68.44 195 LYS A O 1
ATOM 822 N N . GLN A 1 110 ? -50.208 63.548 -25.878 1.00 69.45 196 GLN A N 1
ATOM 823 C CA . GLN A 1 110 ? -48.863 63.811 -26.376 1.00 70.75 196 GLN A CA 1
ATOM 824 C C . GLN A 1 110 ? -48.843 63.502 -27.864 1.00 75.60 196 GLN A C 1
ATOM 825 O O . GLN A 1 110 ? -49.628 62.680 -28.330 1.00 67.51 196 GLN A O 1
ATOM 831 N N . GLU A 1 111 ? -47.944 64.144 -28.605 1.00 85.86 197 GLU A N 1
ATOM 832 C CA . GLU A 1 111 ? -47.844 63.922 -30.051 1.00 91.03 197 GLU A CA 1
ATOM 833 C C . GLU A 1 111 ? -46.828 62.822 -30.398 1.00 109.70 197 GLU A C 1
ATOM 834 O O . GLU A 1 111 ? -45.795 62.689 -29.736 1.00 88.59 197 GLU A O 1
ATOM 840 N N . LYS A 1 112 ? -47.132 62.047 -31.444 1.00 146.55 198 LYS A N 1
ATOM 841 C CA . LYS A 1 112 ? -46.355 60.854 -31.806 1.00 148.18 198 LYS A CA 1
ATOM 842 C C . LYS A 1 112 ? -45.942 60.844 -33.288 1.00 143.74 198 LYS A C 1
ATOM 843 O O . LYS A 1 112 ? -46.739 60.534 -34.179 1.00 133.05 198 LYS A O 1
ATOM 849 N N . GLN A 1 117 ? -51.326 58.515 -31.183 1.00 100.66 203 GLN A N 1
ATOM 850 C CA . GLN A 1 117 ? -50.843 59.325 -30.064 1.00 88.38 203 GLN A CA 1
ATOM 851 C C . GLN A 1 117 ? -51.350 58.825 -28.709 1.00 79.67 203 GLN A C 1
ATOM 852 O O . GLN A 1 117 ? -52.346 58.106 -28.638 1.00 84.87 203 GLN A O 1
ATOM 858 N N . GLN A 1 118 ? -50.646 59.220 -27.645 1.00 78.91 204 GLN A N 1
ATOM 859 C CA . GLN A 1 118 ? -50.863 58.685 -26.292 1.00 77.45 204 GLN A CA 1
ATOM 860 C C . GLN A 1 118 ? -51.426 59.704 -25.288 1.00 68.62 204 GLN A C 1
ATOM 861 O O . GLN A 1 118 ? -51.060 60.873 -25.315 1.00 63.35 204 GLN A O 1
ATOM 867 N N . PHE A 1 119 ? -52.299 59.221 -24.400 1.00 59.18 205 PHE A N 1
ATOM 868 C CA . PHE A 1 119 ? -52.894 59.999 -23.314 1.00 51.34 205 PHE A CA 1
ATOM 869 C C . PHE A 1 119 ? -52.276 59.590 -21.994 1.00 53.02 205 PHE A C 1
ATOM 870 O O . PHE A 1 119 ? -52.012 58.406 -21.778 1.00 72.19 205 PHE A O 1
ATOM 878 N N . PHE A 1 120 ? -52.087 60.561 -21.097 1.00 57.01 206 PHE A N 1
ATOM 879 C CA . PHE A 1 120 ? -51.598 60.301 -19.734 1.00 56.72 206 PHE A CA 1
ATOM 880 C C . PHE A 1 120 ? -52.463 61.023 -18.706 1.00 56.39 206 PHE A C 1
ATOM 881 O O . PHE A 1 120 ? -52.625 62.244 -18.791 1.00 53.28 206 PHE A O 1
ATOM 889 N N . ALA A 1 121 ? -53.004 60.277 -17.739 1.00 50.64 207 ALA A N 1
ATOM 890 C CA . ALA A 1 121 ? -53.841 60.863 -16.677 1.00 51.91 207 ALA A CA 1
ATOM 891 C C . ALA A 1 121 ? -53.250 60.586 -15.284 1.00 61.91 207 ALA A C 1
ATOM 892 O O . ALA A 1 121 ? -52.867 59.445 -14.961 1.00 51.27 207 ALA A O 1
ATOM 894 N N . ILE A 1 122 ? -53.184 61.639 -14.468 1.00 53.36 208 ILE A N 1
ATOM 895 C CA . ILE A 1 122 ? -52.468 61.607 -13.185 1.00 52.12 208 ILE A CA 1
ATOM 896 C C . ILE A 1 122 ? -53.041 62.661 -12.216 1.00 53.42 208 ILE A C 1
ATOM 897 O O . ILE A 1 122 ? -53.628 63.656 -12.644 1.00 58.78 208 ILE A O 1
ATOM 902 N N . VAL A 1 123 ? -52.880 62.422 -10.915 1.00 54.44 209 VAL A N 1
ATOM 903 C CA . VAL A 1 123 ? -53.377 63.328 -9.883 1.00 66.28 209 VAL A CA 1
ATOM 904 C C . VAL A 1 123 ? -52.234 63.777 -8.972 1.00 58.92 209 VAL A C 1
ATOM 905 O O . VAL A 1 123 ? -51.455 62.952 -8.498 1.00 58.68 209 VAL A O 1
ATOM 909 N N . GLN A 1 124 ? -52.133 65.079 -8.720 1.00 57.61 210 GLN A N 1
ATOM 910 C CA . GLN A 1 124 ? -51.130 65.579 -7.766 1.00 63.75 210 GLN A CA 1
ATOM 911 C C . GLN A 1 124 ? -51.776 66.377 -6.631 1.00 67.20 210 GLN A C 1
ATOM 912 O O . GLN A 1 124 ? -52.743 67.121 -6.838 1.00 59.36 210 GLN A O 1
ATOM 918 N N . LEU A 1 125 ? -51.251 66.173 -5.424 1.00 69.37 211 LEU A N 1
ATOM 919 C CA . LEU A 1 125 ? -51.687 66.909 -4.248 1.00 64.96 211 LEU A CA 1
ATOM 920 C C . LEU A 1 125 ? -51.042 68.272 -4.263 1.00 62.66 211 LEU A C 1
ATOM 921 O O . LEU A 1 125 ? -49.851 68.391 -4.556 1.00 51.86 211 LEU A O 1
ATOM 926 N N . ILE A 1 126 ? -51.832 69.295 -3.949 1.00 70.70 212 ILE A N 1
ATOM 927 C CA . ILE A 1 126 ? -51.293 70.610 -3.652 1.00 72.39 212 ILE A CA 1
ATOM 928 C C . ILE A 1 126 ? -50.944 70.558 -2.179 1.00 62.19 212 ILE A C 1
ATOM 929 O O . ILE A 1 126 ? -51.745 70.912 -1.324 1.00 65.43 212 ILE A O 1
ATOM 934 N N . GLY A 1 127 ? -49.742 70.058 -1.918 1.00 67.40 213 GLY A N 1
ATOM 935 C CA . GLY A 1 127 ? -49.256 69.768 -0.574 1.00 73.69 213 GLY A CA 1
ATOM 936 C C . GLY A 1 127 ? -47.873 69.136 -0.640 1.00 73.39 213 GLY A C 1
ATOM 937 O O . GLY A 1 127 ? -47.254 69.104 -1.705 1.00 69.37 213 GLY A O 1
ATOM 938 N N . THR A 1 128 ? -47.395 68.614 0.486 1.00 74.27 214 THR A N 1
ATOM 939 C CA . THR A 1 128 ? -46.033 68.066 0.575 1.00 81.35 214 THR A CA 1
ATOM 940 C C . THR A 1 128 ? -45.979 66.575 0.211 1.00 79.92 214 THR A C 1
ATOM 941 O O . THR A 1 128 ? -47.005 65.901 0.140 1.00 84.08 214 THR A O 1
ATOM 945 N N . ARG A 1 129 ? -44.773 66.063 0.003 1.00 70.54 215 ARG A N 1
ATOM 946 C CA . ARG A 1 129 ? -44.590 64.646 -0.308 1.00 69.48 215 ARG A CA 1
ATOM 947 C C . ARG A 1 129 ? -45.142 63.761 0.796 1.00 73.54 215 ARG A C 1
ATOM 948 O O . ARG A 1 129 ? -45.747 62.735 0.511 1.00 90.63 215 ARG A O 1
ATOM 956 N N . LYS A 1 130 ? -44.909 64.153 2.050 1.00 81.32 216 LYS A N 1
ATOM 957 C CA . LYS A 1 130 ? -45.370 63.382 3.214 1.00 83.41 216 LYS A CA 1
ATOM 958 C C . LYS A 1 130 ? -46.887 63.371 3.304 1.00 79.88 216 LYS A C 1
ATOM 959 O O . LYS A 1 130 ? -47.480 62.381 3.738 1.00 79.63 216 LYS A O 1
ATOM 965 N N . GLN A 1 131 ? -47.503 64.489 2.927 1.00 69.70 217 GLN A N 1
ATOM 966 C CA . GLN A 1 131 ? -48.953 64.598 2.928 1.00 73.35 217 GLN A CA 1
ATOM 967 C C . GLN A 1 131 ? -49.529 63.736 1.818 1.00 70.62 217 GLN A C 1
ATOM 968 O O . GLN A 1 131 ? -50.482 62.994 2.029 1.00 74.70 217 GLN A O 1
ATOM 974 N N . ALA A 1 132 ? -48.916 63.820 0.644 1.00 69.85 218 ALA A N 1
ATOM 975 C CA . ALA A 1 132 ? -49.289 62.991 -0.498 1.00 69.50 218 ALA A CA 1
ATOM 976 C C . ALA A 1 132 ? -49.352 61.494 -0.170 1.00 72.40 218 ALA A C 1
ATOM 977 O O . ALA A 1 132 ? -50.156 60.770 -0.759 1.00 76.16 218 ALA A O 1
ATOM 979 N N . GLU A 1 133 ? -48.526 61.039 0.773 1.00 67.27 219 GLU A N 1
ATOM 980 C CA . GLU A 1 133 ? -48.501 59.621 1.164 1.00 67.80 219 GLU A CA 1
ATOM 981 C C . GLU A 1 133 ? -49.745 59.180 1.928 1.00 68.55 219 GLU A C 1
ATOM 982 O O . GLU A 1 133 ? -50.010 57.985 2.034 1.00 77.12 219 GLU A O 1
ATOM 988 N N . ASN A 1 134 ? -50.497 60.134 2.472 1.00 70.46 220 ASN A N 1
ATOM 989 C CA . ASN A 1 134 ? -51.730 59.813 3.195 1.00 79.48 220 ASN A CA 1
ATOM 990 C C . ASN A 1 134 ? -52.896 59.457 2.287 1.00 80.02 220 ASN A C 1
ATOM 991 O O . ASN A 1 134 ? -53.944 59.021 2.769 1.00 83.18 220 ASN A O 1
ATOM 996 N N . PHE A 1 135 ? -52.718 59.655 0.982 1.00 71.56 221 PHE A N 1
ATOM 997 C CA . PHE A 1 135 ? -53.813 59.546 0.043 1.00 57.94 221 PHE A CA 1
ATOM 998 C C . PHE A 1 135 ? -53.556 58.508 -1.021 1.00 61.00 221 PHE A C 1
ATOM 999 O O . PHE A 1 135 ? -52.408 58.186 -1.359 1.00 57.40 221 PHE A O 1
ATOM 1007 N N . ALA A 1 136 ? -54.662 57.979 -1.523 1.00 66.58 222 ALA A N 1
ATOM 1008 C CA . ALA A 1 136 ? -54.677 57.140 -2.700 1.00 61.68 222 ALA A CA 1
ATOM 1009 C C . ALA A 1 136 ? -55.676 57.756 -3.657 1.00 65.36 222 ALA A C 1
ATOM 1010 O O . ALA A 1 136 ? -56.588 58.475 -3.238 1.00 63.52 222 ALA A O 1
ATOM 1012 N N . TYR A 1 137 ? -55.494 57.498 -4.945 1.00 69.21 223 TYR A N 1
ATOM 1013 C CA . TYR A 1 137 ? -56.480 57.906 -5.925 1.00 59.16 223 TYR A CA 1
ATOM 1014 C C . TYR A 1 137 ? -56.758 56.806 -6.936 1.00 57.99 223 TYR A C 1
ATOM 1015 O O . TYR A 1 137 ? -55.889 55.994 -7.243 1.00 64.50 223 TYR A O 1
ATOM 1024 N N . ARG A 1 138 ? -57.996 56.773 -7.414 1.00 55.69 224 ARG A N 1
ATOM 1025 C CA . ARG A 1 138 ? -58.400 55.873 -8.477 1.00 53.29 224 ARG A CA 1
ATOM 1026 C C . ARG A 1 138 ? -58.818 56.692 -9.701 1.00 51.93 224 ARG A C 1
ATOM 1027 O O . ARG A 1 138 ? -59.578 57.648 -9.583 1.00 54.98 224 ARG A O 1
ATOM 1035 N N . LEU A 1 139 ? -58.284 56.329 -10.864 1.00 52.45 225 LEU A N 1
ATOM 1036 C CA . LEU A 1 139 ? -58.775 56.826 -12.146 1.00 54.60 225 LEU A CA 1
ATOM 1037 C C . LEU A 1 139 ? -59.420 55.653 -12.860 1.00 57.14 225 LEU A C 1
ATOM 1038 O O . LEU A 1 139 ? -58.863 54.553 -12.872 1.00 56.73 225 LEU A O 1
ATOM 1043 N N . GLU A 1 140 ? -60.584 55.881 -13.457 1.00 58.68 226 GLU A N 1
ATOM 1044 C CA A GLU A 1 140 ? -61.259 54.792 -14.154 0.50 61.69 226 GLU A CA 1
ATOM 1045 C CA B GLU A 1 140 ? -61.383 54.813 -14.058 0.50 61.27 226 GLU A CA 1
ATOM 1046 C C . GLU A 1 140 ? -62.042 55.276 -15.374 1.00 51.94 226 GLU A C 1
ATOM 1047 O O . GLU A 1 140 ? -62.652 56.324 -15.388 1.00 63.78 226 GLU A O 1
ATOM 1058 N N . LEU A 1 141 ? -61.908 54.507 -16.450 1.00 48.99 227 LEU A N 1
ATOM 1059 C CA . LEU A 1 141 ? -62.611 54.756 -17.702 1.00 53.83 227 LEU A CA 1
ATOM 1060 C C . LEU A 1 141 ? -63.703 53.703 -17.819 1.00 55.59 227 LEU A C 1
ATOM 1061 O O . LEU A 1 141 ? -63.463 52.530 -17.531 1.00 50.72 227 LEU A O 1
ATOM 1066 N N . ASN A 1 142 ? -64.894 54.125 -18.248 1.00 71.03 228 ASN A N 1
ATOM 1067 C CA . ASN A 1 142 ? -66.072 53.256 -18.277 1.00 63.93 228 ASN A CA 1
ATOM 1068 C C . ASN A 1 142 ? -66.784 53.216 -19.615 1.00 61.72 228 ASN A C 1
ATOM 1069 O O . ASN A 1 142 ? -67.003 54.245 -20.256 1.00 76.76 228 ASN A O 1
ATOM 1074 N N . GLY A 1 143 ? -67.158 52.013 -20.021 1.00 65.78 229 GLY A N 1
ATOM 1075 C CA . GLY A 1 143 ? -67.960 51.815 -21.221 1.00 78.85 229 GLY A CA 1
ATOM 1076 C C . GLY A 1 143 ? -68.813 50.595 -21.000 1.00 66.24 229 GLY A C 1
ATOM 1077 O O . GLY A 1 143 ? -68.713 49.958 -19.962 1.00 64.74 229 GLY A O 1
ATOM 1078 N N . HIS A 1 144 ? -69.643 50.252 -21.974 1.00 83.03 230 HIS A N 1
ATOM 1079 C CA . HIS A 1 144 ? -70.560 49.132 -21.801 1.00 76.04 230 HIS A CA 1
ATOM 1080 C C . HIS A 1 144 ? -69.792 47.885 -21.450 1.00 73.69 230 HIS A C 1
ATOM 1081 O O . HIS A 1 144 ? -69.088 47.318 -22.292 1.00 74.95 230 HIS A O 1
ATOM 1088 N N . ARG A 1 145 ? -69.890 47.474 -20.187 1.00 66.44 231 ARG A N 1
ATOM 1089 C CA . ARG A 1 145 ? -69.256 46.226 -19.705 1.00 81.55 231 ARG A CA 1
ATOM 1090 C C . ARG A 1 145 ? -67.746 46.171 -19.993 1.00 69.93 231 ARG A C 1
ATOM 1091 O O . ARG A 1 145 ? -67.202 45.169 -20.469 1.00 77.51 231 ARG A O 1
ATOM 1099 N N . ARG A 1 146 ? -67.098 47.286 -19.672 1.00 72.82 232 ARG A N 1
ATOM 1100 C CA . ARG A 1 146 ? -65.687 47.533 -19.933 1.00 67.53 232 ARG A CA 1
ATOM 1101 C C . ARG A 1 146 ? -65.232 48.535 -18.909 1.00 65.54 232 ARG A C 1
ATOM 1102 O O . ARG A 1 146 ? -65.867 49.589 -18.761 1.00 66.50 232 ARG A O 1
ATOM 1110 N N . ARG A 1 147 ? -64.130 48.248 -18.229 1.00 55.51 233 ARG A N 1
ATOM 1111 C CA . ARG A 1 147 ? -63.562 49.229 -17.322 1.00 53.92 233 ARG A CA 1
ATOM 1112 C C . ARG A 1 147 ? -62.047 49.109 -17.196 1.00 55.31 233 ARG A C 1
ATOM 1113 O O . ARG A 1 147 ? -61.515 48.014 -17.004 1.00 60.39 233 ARG A O 1
ATOM 1121 N N . LEU A 1 148 ? -61.369 50.248 -17.308 1.00 55.47 234 LEU A N 1
ATOM 1122 C CA . LEU A 1 148 ? -59.916 50.335 -17.146 1.00 53.83 234 LEU A CA 1
ATOM 1123 C C . LEU A 1 148 ? -59.634 51.200 -15.935 1.00 61.14 234 LEU A C 1
ATOM 1124 O O . LEU A 1 148 ? -60.132 52.330 -15.847 1.00 46.62 234 LEU A O 1
ATOM 1129 N N . THR A 1 149 ? -58.830 50.682 -15.013 1.00 61.05 235 THR A N 1
ATOM 1130 C CA . THR A 1 149 ? -58.608 51.350 -13.735 1.00 62.12 235 THR A CA 1
ATOM 1131 C C . THR A 1 149 ? -57.124 51.546 -13.452 1.00 55.45 235 THR A C 1
ATOM 1132 O O . THR A 1 149 ? -56.299 50.689 -13.753 1.00 63.52 235 THR A O 1
ATOM 1136 N N . TRP A 1 150 ? -56.806 52.691 -12.869 1.00 59.29 236 TRP A N 1
ATOM 1137 C CA . TRP A 1 150 ? -55.473 52.986 -12.362 1.00 55.06 236 TRP A CA 1
ATOM 1138 C C . TRP A 1 150 ? -55.576 53.443 -10.924 1.00 52.30 236 TRP A C 1
ATOM 1139 O O . TRP A 1 150 ? -56.487 54.185 -10.558 1.00 51.57 236 TRP A O 1
ATOM 1150 N N . GLU A 1 151 ? -54.656 52.975 -10.091 1.00 56.31 237 GLU A N 1
ATOM 1151 C CA . GLU A 1 151 ? -54.651 53.293 -8.667 1.00 53.38 237 GLU A CA 1
ATOM 1152 C C . GLU A 1 151 ? -53.219 53.518 -8.237 1.00 58.26 237 GLU A C 1
ATOM 1153 O O . GLU A 1 151 ? -52.348 52.691 -8.497 1.00 67.18 237 GLU A O 1
ATOM 1159 N N . ALA A 1 152 ? -52.975 54.643 -7.585 1.00 55.93 238 ALA A N 1
ATOM 1160 C CA . ALA A 1 152 ? -51.632 54.993 -7.177 1.00 58.49 238 ALA A CA 1
ATOM 1161 C C . ALA A 1 152 ? -51.644 56.028 -6.056 1.00 60.08 238 ALA A C 1
ATOM 1162 O O . ALA A 1 152 ? -52.703 56.412 -5.562 1.00 58.96 238 ALA A O 1
ATOM 1164 N N . THR A 1 153 ? -50.463 56.450 -5.631 1.00 56.48 239 THR A N 1
ATOM 1165 C CA . THR A 1 153 ? -50.364 57.506 -4.645 1.00 56.09 239 THR A CA 1
ATOM 1166 C C . THR A 1 153 ? -50.191 58.799 -5.413 1.00 52.43 239 THR A C 1
ATOM 1167 O O . THR A 1 153 ? -49.411 58.843 -6.359 1.00 61.56 239 THR A O 1
ATOM 1171 N N . PRO A 1 154 ? -50.929 59.854 -5.033 1.00 50.36 240 PRO A N 1
ATOM 1172 C CA . PRO A 1 154 ? -50.740 61.106 -5.762 1.00 54.59 240 PRO A CA 1
ATOM 1173 C C . PRO A 1 154 ? -49.366 61.697 -5.491 1.00 58.53 240 PRO A C 1
ATOM 1174 O O . PRO A 1 154 ? -48.794 61.491 -4.419 1.00 79.45 240 PRO A O 1
ATOM 1178 N N . ARG A 1 155 ? -48.839 62.402 -6.480 1.00 60.02 241 ARG A N 1
ATOM 1179 C CA . ARG A 1 155 ? -47.549 63.044 -6.362 1.00 58.43 241 ARG A CA 1
ATOM 1180 C C . ARG A 1 155 ? -47.793 64.371 -5.696 1.00 67.55 241 ARG A C 1
ATOM 1181 O O . ARG A 1 155 ? -48.865 64.948 -5.850 1.00 66.37 241 ARG A O 1
ATOM 1189 N N . SER A 1 156 ? -46.811 64.835 -4.933 1.00 73.15 242 SER A N 1
ATOM 1190 C CA . SER A 1 156 ? -46.825 66.190 -4.423 1.00 62.29 242 SER A CA 1
ATOM 1191 C C . SER A 1 156 ? -46.427 67.102 -5.565 1.00 61.30 242 SER A C 1
ATOM 1192 O O . SER A 1 156 ? -45.523 66.763 -6.337 1.00 63.16 242 SER A O 1
ATOM 1195 N N . ILE A 1 157 ? -47.084 68.258 -5.680 1.00 57.18 243 ILE A N 1
ATOM 1196 C CA . ILE A 1 157 ? -46.669 69.264 -6.675 1.00 58.55 243 ILE A CA 1
ATOM 1197 C C . ILE A 1 157 ? -45.200 69.641 -6.499 1.00 57.34 243 ILE A C 1
ATOM 1198 O O . ILE A 1 157 ? -44.555 70.115 -7.431 1.00 59.58 243 ILE A O 1
ATOM 1203 N N . HIS A 1 158 ? -44.688 69.437 -5.288 1.00 65.00 244 HIS A N 1
ATOM 1204 C CA . HIS A 1 158 ? -43.272 69.610 -5.000 1.00 77.75 244 HIS A CA 1
ATOM 1205 C C . HIS A 1 158 ? -42.453 68.796 -5.961 1.00 71.43 244 HIS A C 1
ATOM 1206 O O . HIS A 1 158 ? -41.479 69.290 -6.525 1.00 71.19 244 HIS A O 1
ATOM 1213 N N . GLU A 1 159 ? -42.861 67.543 -6.164 1.00 65.82 245 GLU A N 1
ATOM 1214 C CA . GLU A 1 159 ? -42.165 66.626 -7.068 1.00 72.34 245 GLU A CA 1
ATOM 1215 C C . GLU A 1 159 ? -42.560 66.880 -8.510 1.00 70.80 245 GLU A C 1
ATOM 1216 O O . GLU A 1 159 ? -41.737 66.755 -9.409 1.00 63.93 245 GLU A O 1
ATOM 1222 N N . GLY A 1 160 ? -43.828 67.222 -8.723 1.00 66.20 246 GLY A N 1
ATOM 1223 C CA . GLY A 1 160 ? -44.354 67.412 -10.070 1.00 75.14 246 GLY A CA 1
ATOM 1224 C C . GLY A 1 160 ? -44.735 66.088 -10.700 1.00 63.52 246 GLY A C 1
ATOM 1225 O O . GLY A 1 160 ? -44.594 65.034 -10.083 1.00 63.60 246 GLY A O 1
ATOM 1226 N N . ILE A 1 161 ? -45.206 66.144 -11.938 1.00 58.33 247 ILE A N 1
ATOM 1227 C CA . ILE A 1 161 ? -45.693 64.948 -12.632 1.00 55.01 247 ILE A CA 1
ATOM 1228 C C . ILE A 1 161 ? -44.888 64.563 -13.889 1.00 54.83 247 ILE A C 1
ATOM 1229 O O . ILE A 1 161 ? -45.043 63.449 -14.393 1.00 55.49 247 ILE A O 1
ATOM 1234 N N . ALA A 1 162 ? -44.013 65.456 -14.365 1.00 57.31 248 ALA A N 1
ATOM 1235 C CA . ALA A 1 162 ? -43.293 65.260 -15.634 1.00 54.39 248 ALA A CA 1
ATOM 1236 C C . ALA A 1 162 ? -42.482 63.966 -15.718 1.00 54.64 248 ALA A C 1
ATOM 1237 O O . ALA A 1 162 ? -42.513 63.304 -16.757 1.00 68.57 248 ALA A O 1
ATOM 1239 N N . THR A 1 163 ? -41.776 63.591 -14.651 1.00 55.55 249 THR A N 1
ATOM 1240 C CA . THR A 1 163 ? -40.981 62.352 -14.708 1.00 69.48 249 THR A CA 1
ATOM 1241 C C . THR A 1 163 ? -41.891 61.111 -14.577 1.00 64.68 249 THR A C 1
ATOM 1242 O O . THR A 1 163 ? -41.643 60.090 -15.223 1.00 76.02 249 THR A O 1
ATOM 1246 N N . ALA A 1 164 ? -42.940 61.209 -13.760 1.00 70.79 250 ALA A N 1
ATOM 1247 C CA . ALA A 1 164 ? -43.957 60.153 -13.662 1.00 57.01 250 ALA A CA 1
ATOM 1248 C C . ALA A 1 164 ? -44.507 59.830 -15.037 1.00 65.30 250 ALA A C 1
ATOM 1249 O O . ALA A 1 164 ? -44.533 58.665 -15.463 1.00 56.14 250 ALA A O 1
ATOM 1251 N N . ILE A 1 165 ? -44.946 60.882 -15.726 1.00 54.44 251 ILE A N 1
ATOM 1252 C CA . ILE A 1 165 ? -45.491 60.749 -17.072 1.00 55.63 251 ILE A CA 1
ATOM 1253 C C . ILE A 1 165 ? -44.470 60.132 -18.039 1.00 57.37 251 ILE A C 1
ATOM 1254 O O . ILE A 1 165 ? -44.815 59.232 -18.803 1.00 65.10 251 ILE A O 1
ATOM 1259 N N . MET A 1 166 ? -43.215 60.568 -17.986 1.00 61.82 252 MET A N 1
ATOM 1260 C CA . MET A 1 166 ? -42.203 59.974 -18.861 1.00 69.87 252 MET A CA 1
ATOM 1261 C C . MET A 1 166 ? -42.056 58.472 -18.596 1.00 67.23 252 MET A C 1
ATOM 1262 O O . MET A 1 166 ? -41.918 57.687 -19.528 1.00 84.15 252 MET A O 1
ATOM 1267 N N . ASN A 1 167 ? -42.103 58.079 -17.328 1.00 67.00 253 ASN A N 1
ATOM 1268 C CA . ASN A 1 167 ? -41.960 56.673 -16.951 1.00 70.07 253 ASN A CA 1
ATOM 1269 C C . ASN A 1 167 ? -43.253 55.865 -17.059 1.00 61.27 253 ASN A C 1
ATOM 1270 O O . ASN A 1 167 ? -43.309 54.730 -16.587 1.00 58.05 253 ASN A O 1
ATOM 1275 N N . SER A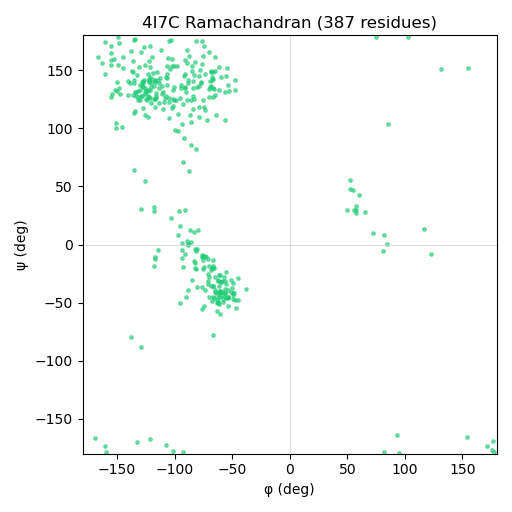 1 168 ? -44.284 56.444 -17.672 1.00 62.27 254 SER A N 1
ATOM 1276 C CA . SER A 1 168 ? -45.593 55.801 -17.777 1.00 65.11 254 SER A CA 1
ATOM 1277 C C . SER A 1 168 ? -46.155 55.420 -16.399 1.00 55.56 254 SER A C 1
ATOM 1278 O O . SER A 1 168 ? -46.902 54.452 -16.283 1.00 56.30 254 SER A O 1
ATOM 1281 N N . ASP A 1 169 ? -45.801 56.181 -15.362 1.00 65.18 255 ASP A N 1
ATOM 1282 C CA . ASP A 1 169 ? -46.226 55.879 -13.985 1.00 58.35 255 ASP A CA 1
ATOM 1283 C C . ASP A 1 169 ? -47.509 56.629 -13.691 1.00 61.53 255 ASP A C 1
ATOM 1284 O O . ASP A 1 169 ? -47.534 57.594 -12.931 1.00 68.99 255 ASP A O 1
ATOM 1289 N N . CYS A 1 170 ? -48.572 56.167 -14.332 1.00 68.02 256 CYS A N 1
ATOM 1290 C CA . CYS A 1 170 ? -49.876 56.806 -14.301 1.00 62.82 256 CYS A CA 1
ATOM 1291 C C . CYS A 1 170 ? -50.787 55.995 -15.217 1.00 53.81 256 CYS A C 1
ATOM 1292 O O . CYS A 1 170 ? -50.356 54.991 -15.772 1.00 65.82 256 CYS A O 1
ATOM 1295 N N . LEU A 1 171 ? -52.037 56.415 -15.373 1.00 62.15 257 LEU A N 1
ATOM 1296 C CA . LEU A 1 171 ? -52.914 55.802 -16.365 1.00 63.09 257 LEU A CA 1
ATOM 1297 C C . LEU A 1 171 ? -52.408 56.204 -17.744 1.00 64.91 257 LEU A C 1
ATOM 1298 O O . LEU A 1 171 ? -52.221 57.395 -18.015 1.00 57.35 257 LEU A O 1
ATOM 1303 N N . VAL A 1 172 ? -52.173 55.209 -18.600 1.00 61.46 258 VAL A N 1
ATOM 1304 C CA . VAL A 1 172 ? -51.753 55.460 -19.979 1.00 60.76 258 VAL A CA 1
ATOM 1305 C C . VAL A 1 172 ? -52.665 54.762 -20.980 1.00 50.84 258 VAL A C 1
ATOM 1306 O O . VAL A 1 172 ? -52.994 53.582 -20.822 1.00 57.26 258 VAL A O 1
ATOM 1310 N N . PHE A 1 173 ? -53.059 55.489 -22.020 1.00 53.60 259 PHE A N 1
ATOM 1311 C CA . PHE A 1 173 ? -53.863 54.903 -23.091 1.00 59.99 259 PHE A CA 1
ATOM 1312 C C . PHE A 1 173 ? -53.722 55.645 -24.415 1.00 60.36 259 PHE A C 1
ATOM 1313 O O . PHE A 1 173 ? -53.304 56.795 -24.453 1.00 70.15 259 PHE A O 1
ATOM 1321 N N . ASP A 1 174 ? -54.054 54.958 -25.501 1.00 67.00 260 ASP A N 1
ATOM 1322 C CA . ASP A 1 174 ? -53.864 55.495 -26.845 1.00 75.07 260 ASP A CA 1
ATOM 1323 C C . ASP A 1 174 ? -55.205 55.952 -27.395 1.00 73.71 260 ASP A C 1
ATOM 1324 O O . ASP A 1 174 ? -56.249 55.768 -26.754 1.00 61.11 260 ASP A O 1
ATOM 1329 N N . THR A 1 175 ? -55.181 56.538 -28.586 1.00 67.49 261 THR A N 1
ATOM 1330 C CA . THR A 1 175 ? -56.404 57.050 -29.190 1.00 69.00 261 THR A CA 1
ATOM 1331 C C . THR A 1 175 ? -57.437 55.961 -29.453 1.00 66.38 261 THR A C 1
ATOM 1332 O O . THR A 1 175 ? -58.633 56.235 -29.392 1.00 70.96 261 THR A O 1
ATOM 1336 N N . SER A 1 176 ? -56.994 54.735 -29.728 1.00 68.05 262 SER A N 1
ATOM 1337 C CA . SER A 1 176 ? -57.942 53.662 -30.032 1.00 72.20 262 SER A CA 1
ATOM 1338 C C . SER A 1 176 ? -58.673 53.193 -28.758 1.00 64.89 262 SER A C 1
ATOM 1339 O O . SER A 1 176 ? -59.878 52.943 -28.795 1.00 74.51 262 SER A O 1
ATOM 1342 N N . ILE A 1 177 ? -57.955 53.110 -27.640 1.00 59.82 263 ILE A N 1
ATOM 1343 C CA . ILE A 1 177 ? -58.570 52.849 -26.327 1.00 68.87 263 ILE A CA 1
ATOM 1344 C C . ILE A 1 177 ? -59.549 53.972 -25.990 1.00 63.67 263 ILE A C 1
ATOM 1345 O O . ILE A 1 177 ? -60.635 53.714 -25.492 1.00 71.91 263 ILE A O 1
ATOM 1350 N N . ALA A 1 178 ? -59.159 55.213 -26.262 1.00 63.27 264 ALA A N 1
ATOM 1351 C CA . ALA A 1 178 ? -60.058 56.363 -26.090 1.00 65.10 264 ALA A CA 1
ATOM 1352 C C . ALA A 1 178 ? -61.435 56.153 -26.749 1.00 68.25 264 ALA A C 1
ATOM 1353 O O . ALA A 1 178 ? -62.462 56.489 -26.160 1.00 76.26 264 ALA A O 1
ATOM 1355 N N . GLN A 1 179 ? -61.460 55.578 -27.950 1.00 75.63 265 GLN A N 1
ATOM 1356 C CA . GLN A 1 179 ? -62.716 55.436 -28.697 1.00 69.75 265 GLN A CA 1
ATOM 1357 C C . GLN A 1 179 ? -63.652 54.413 -28.066 1.00 63.15 265 GLN A C 1
ATOM 1358 O O . GLN A 1 179 ? -64.863 54.535 -28.202 1.00 74.95 265 GLN A O 1
ATOM 1364 N N . LEU A 1 180 ? -63.113 53.420 -27.363 1.00 59.53 266 LEU A N 1
ATOM 1365 C CA . LEU A 1 180 ? -63.973 52.458 -26.646 1.00 65.01 266 LEU A CA 1
ATOM 1366 C C . LEU A 1 180 ? -64.729 53.100 -25.489 1.00 65.84 266 LEU A C 1
ATOM 1367 O O . LEU A 1 180 ? -65.717 52.542 -25.010 1.00 77.97 266 LEU A O 1
ATOM 1372 N N . PHE A 1 181 ? -64.243 54.246 -25.018 1.00 70.98 267 PHE A N 1
ATOM 1373 C CA . PHE A 1 181 ? -64.805 54.898 -23.836 1.00 74.54 267 PHE A CA 1
ATOM 1374 C C . PHE A 1 181 ? -65.398 56.285 -24.094 1.00 74.98 267 PHE A C 1
ATOM 1375 O O . PHE A 1 181 ? -66.175 56.784 -23.282 1.00 85.92 267 PHE A O 1
ATOM 1383 N N . ALA A 1 182 ? -65.030 56.908 -25.210 1.00 70.52 268 ALA A N 1
ATOM 1384 C CA . ALA A 1 182 ? -65.511 58.247 -25.525 1.00 73.21 268 ALA A CA 1
ATOM 1385 C C . ALA A 1 182 ? -66.952 58.242 -26.052 1.00 74.47 268 ALA A C 1
ATOM 1386 O O . ALA A 1 182 ? -67.329 57.376 -26.837 1.00 83.68 268 ALA A O 1
ATOM 1388 N N . GLU A 1 183 ? -67.729 59.224 -25.598 1.00 72.81 269 GLU A N 1
ATOM 1389 C CA . GLU A 1 183 ? -69.077 59.513 -26.073 1.00 73.28 269 GLU A CA 1
ATOM 1390 C C . GLU A 1 183 ? -69.085 60.914 -26.701 1.00 76.99 269 GLU A C 1
ATOM 1391 O O . GLU A 1 183 ? -68.806 61.900 -26.026 1.00 87.71 269 GLU A O 1
ATOM 1397 N N . ASN A 1 184 ? -69.397 60.999 -27.988 1.00 98.12 270 ASN A N 1
ATOM 1398 C CA . ASN A 1 184 ? -69.475 62.283 -28.706 1.00 98.55 270 ASN A CA 1
ATOM 1399 C C . ASN A 1 184 ? -68.189 63.111 -28.682 1.00 94.57 270 ASN A C 1
ATOM 1400 O O . ASN A 1 184 ? -68.235 64.344 -28.692 1.00 95.12 270 ASN A O 1
ATOM 1405 N N . GLY A 1 185 ? -67.044 62.430 -28.671 1.00 94.46 271 GLY A N 1
ATOM 1406 C CA . GLY A 1 185 ? -65.739 63.099 -28.691 1.00 93.58 271 GLY A CA 1
ATOM 1407 C C . GLY A 1 185 ? -65.281 63.585 -27.329 1.00 88.06 271 GLY A C 1
ATOM 1408 O O . GLY A 1 185 ? -64.270 64.293 -27.222 1.00 83.82 271 GLY A O 1
ATOM 1409 N N . ASN A 1 186 ? -66.027 63.199 -26.293 1.00 77.49 272 ASN A N 1
ATOM 1410 C CA . ASN A 1 186 ? -65.733 63.562 -24.912 1.00 68.39 272 ASN A CA 1
ATOM 1411 C C . ASN A 1 186 ? -65.442 62.310 -24.101 1.00 72.45 272 ASN A C 1
ATOM 1412 O O . ASN A 1 186 ? -66.121 61.299 -24.290 1.00 71.54 272 ASN A O 1
ATOM 1417 N N . LEU A 1 187 ? -64.449 62.378 -23.204 1.00 65.45 273 LEU A N 1
ATOM 1418 C CA . LEU A 1 187 ? -64.099 61.242 -22.326 1.00 59.50 273 LEU A CA 1
ATOM 1419 C C . LEU A 1 187 ? -64.322 61.548 -20.849 1.00 55.75 273 LEU A C 1
ATOM 1420 O O . LEU A 1 187 ? -63.800 62.522 -20.312 1.00 69.13 273 LEU A O 1
ATOM 1425 N N . GLY A 1 188 ? -65.085 60.680 -20.202 1.00 66.37 274 GLY A N 1
ATOM 1426 C CA . GLY A 1 188 ? -65.394 60.799 -18.794 1.00 54.67 274 GLY A CA 1
ATOM 1427 C C . GLY A 1 188 ? -64.470 59.929 -17.979 1.00 56.87 274 GLY A C 1
ATOM 1428 O O . GLY A 1 188 ? -64.528 58.695 -18.063 1.00 74.54 274 GLY A O 1
ATOM 1429 N N . ILE A 1 189 ? -63.611 60.586 -17.200 1.00 61.94 275 ILE A N 1
ATOM 1430 C CA . ILE A 1 189 ? -62.735 59.922 -16.243 1.00 54.12 275 ILE A CA 1
ATOM 1431 C C . ILE A 1 189 ? -63.330 60.063 -14.844 1.00 60.17 275 ILE A C 1
ATOM 1432 O O . ILE A 1 189 ? -63.630 61.164 -14.390 1.00 73.21 275 ILE A O 1
ATOM 1437 N N . ASN A 1 190 ? -63.516 58.923 -14.191 1.00 59.35 276 ASN A N 1
ATOM 1438 C CA . ASN A 1 190 ? -63.999 58.839 -12.830 1.00 57.68 276 ASN A CA 1
ATOM 1439 C C . ASN A 1 190 ? -62.815 58.943 -11.900 1.00 62.90 276 ASN A C 1
ATOM 1440 O O . ASN A 1 190 ? -61.993 58.026 -11.848 1.00 60.48 276 ASN A O 1
ATOM 1445 N N . VAL A 1 191 ? -62.733 60.041 -11.160 1.00 67.42 277 VAL A N 1
ATOM 1446 C CA . VAL A 1 191 ? -61.641 60.262 -10.223 1.00 53.83 277 VAL A CA 1
ATOM 1447 C C . VAL A 1 191 ? -62.160 60.098 -8.807 1.00 52.16 277 VAL A C 1
ATOM 1448 O O . VAL A 1 191 ? -63.163 60.704 -8.433 1.00 65.91 277 VAL A O 1
ATOM 1452 N N . THR A 1 192 ? -61.484 59.267 -8.028 1.00 52.87 278 THR A N 1
ATOM 1453 C CA . THR A 1 192 ? -61.866 59.039 -6.645 1.00 60.16 278 THR A CA 1
ATOM 1454 C C . THR A 1 192 ? -60.643 59.113 -5.758 1.00 65.25 278 THR A C 1
ATOM 1455 O O . THR A 1 192 ? -59.621 58.498 -6.054 1.00 57.33 278 THR A O 1
ATOM 1459 N N . ILE A 1 193 ? -60.759 59.881 -4.678 1.00 62.15 279 ILE A N 1
ATOM 1460 C CA . ILE A 1 193 ? -59.655 60.099 -3.757 1.00 62.91 279 ILE A CA 1
ATOM 1461 C C . ILE A 1 193 ? -60.054 59.572 -2.394 1.00 57.56 279 ILE A C 1
ATOM 1462 O O . ILE A 1 193 ? -61.229 59.600 -2.028 1.00 77.83 279 ILE A O 1
ATOM 1467 N N . SER A 1 194 ? -59.074 59.078 -1.650 1.00 56.76 280 SER A N 1
ATOM 1468 C CA . SER A 1 194 ? -59.335 58.473 -0.352 1.00 68.24 280 SER A CA 1
ATOM 1469 C C . SER A 1 194 ? -58.106 58.542 0.528 1.00 72.84 280 SER A C 1
ATOM 1470 O O . SER A 1 194 ? -56.996 58.758 0.043 1.00 68.45 280 SER A O 1
ATOM 1473 N N . MET A 1 195 ? -58.308 58.305 1.819 1.00 76.65 281 MET A N 1
ATOM 1474 C CA . MET A 1 195 ? -57.218 58.315 2.778 1.00 78.12 281 MET A CA 1
ATOM 1475 C C . MET A 1 195 ? -56.782 56.905 3.146 1.00 80.50 281 MET A C 1
ATOM 1476 O O . MET A 1 195 ? -57.526 55.950 2.956 1.00 106.89 281 MET A O 1
ATOM 1481 N N . CYS A 1 196 ? -55.565 56.792 3.669 1.00 93.28 282 CYS A N 1
ATOM 1482 C CA . CYS A 1 196 ? -54.979 55.503 4.022 1.00 96.23 282 CYS A CA 1
ATOM 1483 C C . CYS A 1 196 ? -53.833 55.654 5.036 1.00 127.28 282 CYS A C 1
ATOM 1484 O O . CYS A 1 196 ? -53.192 54.675 5.425 1.00 130.33 282 CYS A O 1
ATOM 1488 N N . LYS B 2 2 ? -71.450 56.112 -6.460 1.00 137.37 113 LYS B N 1
ATOM 1489 C CA . LYS B 2 2 ? -71.746 57.192 -5.476 1.00 150.58 113 LYS B CA 1
ATOM 1490 C C . LYS B 2 2 ? -72.289 58.439 -6.160 1.00 157.82 113 LYS B C 1
ATOM 1491 O O . LYS B 2 2 ? -72.269 58.543 -7.389 1.00 159.30 113 LYS B O 1
ATOM 1497 N N . LEU B 2 3 ? -72.776 59.376 -5.345 1.00 146.13 114 LEU B N 1
ATOM 1498 C CA . LEU B 2 3 ? -73.230 60.686 -5.818 1.00 116.69 114 LEU B CA 1
ATOM 1499 C C . LEU B 2 3 ? -72.034 61.450 -6.405 1.00 103.37 114 LEU B C 1
ATOM 1500 O O . LEU B 2 3 ? -71.114 61.820 -5.679 1.00 96.89 114 LEU B O 1
ATOM 1505 N N . ARG B 2 4 ? -72.048 61.656 -7.723 1.00 84.48 115 ARG B N 1
ATOM 1506 C CA . ARG B 2 4 ? -70.873 62.111 -8.469 1.00 76.51 115 ARG B CA 1
ATOM 1507 C C . ARG B 2 4 ? -71.156 63.395 -9.241 1.00 61.34 115 ARG B C 1
ATOM 1508 O O . ARG B 2 4 ? -71.892 63.361 -10.225 1.00 67.54 115 ARG B O 1
ATOM 1516 N N . PRO B 2 5 ? -70.568 64.530 -8.814 1.00 61.13 116 PRO B N 1
ATOM 1517 C CA . PRO B 2 5 ? -70.626 65.729 -9.656 1.00 65.65 116 PRO B CA 1
ATOM 1518 C C . PRO B 2 5 ? -69.776 65.582 -10.907 1.00 62.85 116 PRO B C 1
ATOM 1519 O O . PRO B 2 5 ? -68.637 65.126 -10.831 1.00 76.17 116 PRO B O 1
ATOM 1523 N N . VAL B 2 6 ? -70.345 65.958 -12.044 1.00 69.30 117 VAL B N 1
ATOM 1524 C CA . VAL B 2 6 ? -69.663 65.882 -13.327 1.00 74.44 117 VAL B CA 1
ATOM 1525 C C . VAL B 2 6 ? -69.180 67.269 -13.670 1.00 70.75 117 VAL B C 1
ATOM 1526 O O . VAL B 2 6 ? -69.936 68.223 -13.537 1.00 75.15 117 VAL B O 1
ATOM 1550 N N . MET B 2 8 ? -67.126 69.501 -16.788 1.00 75.73 119 MET B N 1
ATOM 1551 C CA . MET B 2 8 ? -66.684 69.507 -18.168 1.00 67.91 119 MET B CA 1
ATOM 1552 C C . MET B 2 8 ? -65.394 70.299 -18.177 1.00 64.22 119 MET B C 1
ATOM 1553 O O . MET B 2 8 ? -65.345 71.398 -17.628 1.00 84.26 119 MET B O 1
ATOM 1558 N N . VAL B 2 9 ? -64.347 69.736 -18.774 1.00 74.91 120 VAL B N 1
ATOM 1559 C CA . VAL B 2 9 ? -63.049 70.413 -18.855 1.00 70.43 120 VAL B CA 1
ATOM 1560 C C . VAL B 2 9 ? -62.653 70.660 -20.306 1.00 74.62 120 VAL B C 1
ATOM 1561 O O . VAL B 2 9 ? -62.604 69.735 -21.138 1.00 61.47 120 VAL B O 1
ATOM 1565 N N . ARG B 2 10 ? -62.368 71.925 -20.587 1.00 76.13 121 ARG B N 1
ATOM 1566 C CA . ARG B 2 10 ? -62.084 72.379 -21.931 1.00 83.34 121 ARG B CA 1
ATOM 1567 C C . ARG B 2 10 ? -60.601 72.215 -22.177 1.00 79.14 121 ARG B C 1
ATOM 1568 O O . ARG B 2 10 ? -59.796 72.491 -21.296 1.00 88.90 121 ARG B O 1
ATOM 1576 N N . PRO B 2 11 ? -60.228 71.759 -23.375 1.00 69.54 122 PRO B N 1
ATOM 1577 C CA . PRO B 2 11 ? -58.824 71.529 -23.674 1.00 70.89 122 PRO B CA 1
ATOM 1578 C C . PRO B 2 11 ? -58.035 72.801 -23.954 1.00 64.14 122 PRO B C 1
ATOM 1579 O O . PRO B 2 11 ? -58.598 73.801 -24.369 1.00 69.56 122 PRO B O 1
ATOM 1583 N N . TRP B 2 12 ? -56.729 72.723 -23.723 1.00 76.03 123 TRP B N 1
ATOM 1584 C CA . TRP B 2 12 ? -55.777 73.755 -24.096 1.00 78.16 123 TRP B CA 1
ATOM 1585 C C . TRP B 2 12 ? -54.742 73.131 -24.980 1.00 78.33 123 TRP B C 1
ATOM 1586 O O . TRP B 2 12 ? -54.144 72.112 -24.624 1.00 83.92 123 TRP B O 1
ATOM 1597 N N . VAL B 2 13 ? -54.515 73.732 -26.140 1.00 86.65 124 VAL B N 1
ATOM 1598 C CA . VAL B 2 13 ? -53.496 73.253 -27.067 1.00 82.17 124 VAL B CA 1
ATOM 1599 C C . VAL B 2 13 ? -52.176 73.953 -26.770 1.00 83.27 124 VAL B C 1
ATOM 1600 O O . VAL B 2 13 ? -52.153 75.164 -26.552 1.00 110.82 124 VAL B O 1
ATOM 1604 N N . ARG B 2 14 ? -51.089 73.185 -26.745 1.00 83.08 125 ARG B N 1
ATOM 1605 C CA . ARG B 2 14 ? -49.747 73.742 -26.632 1.00 83.14 125 ARG B CA 1
ATOM 1606 C C . ARG B 2 14 ? -49.272 74.180 -28.010 1.00 87.55 125 ARG B C 1
ATOM 1607 O O . ARG B 2 14 ? -48.529 75.154 -28.136 1.00 107.51 125 ARG B O 1
ATOM 1615 N N . ALA C 1 5 ? -89.385 31.987 -58.511 1.00 126.53 91 ALA C N 1
ATOM 1616 C CA . ALA C 1 5 ? -90.841 32.318 -58.433 1.00 139.85 91 ALA C CA 1
ATOM 1617 C C . ALA C 1 5 ? -91.017 33.824 -58.203 1.00 153.49 91 ALA C C 1
ATOM 1618 O O . ALA C 1 5 ? -90.592 34.618 -59.041 1.00 184.98 91 ALA C O 1
ATOM 1620 N N . ASN C 1 6 ? -91.643 34.220 -57.090 1.00 135.74 92 ASN C N 1
ATOM 1621 C CA . ASN C 1 6 ? -91.614 35.627 -56.656 1.00 139.99 92 ASN C CA 1
ATOM 1622 C C . ASN C 1 6 ? -90.183 36.029 -56.260 1.00 150.54 92 ASN C C 1
ATOM 1623 O O . ASN C 1 6 ? -89.487 36.689 -57.033 1.00 191.22 92 ASN C O 1
ATOM 1628 N N . SER C 1 7 ? -89.752 35.628 -55.065 1.00 135.20 93 SER C N 1
ATOM 1629 C CA . SER C 1 7 ? -88.346 35.723 -54.661 1.00 118.37 93 SER C CA 1
ATOM 1630 C C . SER C 1 7 ? -87.966 34.375 -54.050 1.00 114.80 93 SER C C 1
ATOM 1631 O O . SER C 1 7 ? -88.726 33.411 -54.162 1.00 137.00 93 SER C O 1
ATOM 1634 N N . VAL C 1 8 ? -86.799 34.293 -53.420 1.00 90.05 94 VAL C N 1
ATOM 1635 C CA . VAL C 1 8 ? -86.332 33.028 -52.861 1.00 92.50 94 VAL C CA 1
ATOM 1636 C C . VAL C 1 8 ? -85.418 33.246 -51.656 1.00 97.45 94 VAL C C 1
ATOM 1637 O O . VAL C 1 8 ? -84.506 34.072 -51.701 1.00 119.76 94 VAL C O 1
ATOM 1641 N N . LEU C 1 9 ? -85.681 32.504 -50.581 1.00 89.92 95 LEU C N 1
ATOM 1642 C CA . LEU C 1 9 ? -84.817 32.492 -49.414 1.00 75.95 95 LEU C CA 1
ATOM 1643 C C . LEU C 1 9 ? -83.790 31.386 -49.589 1.00 82.62 95 LEU C C 1
ATOM 1644 O O . LEU C 1 9 ? -84.137 30.273 -49.983 1.00 75.98 95 LEU C O 1
ATOM 1649 N N . PHE C 1 10 ? -82.531 31.708 -49.300 1.00 90.57 96 PHE C N 1
ATOM 1650 C CA . PHE C 1 10 ? -81.417 30.775 -49.445 1.00 85.32 96 PHE C CA 1
ATOM 1651 C C . PHE C 1 10 ? -81.013 30.277 -48.072 1.00 77.44 96 PHE C C 1
ATOM 1652 O O . PHE C 1 10 ? -81.156 31.000 -47.096 1.00 82.72 96 PHE C O 1
ATOM 1660 N N . PRO C 1 11 ? -80.479 29.050 -47.995 1.00 83.59 97 PRO C N 1
ATOM 1661 C CA . PRO C 1 11 ? -80.078 28.483 -46.717 1.00 80.57 97 PRO C CA 1
ATOM 1662 C C . PRO C 1 11 ? -78.693 28.966 -46.262 1.00 73.09 97 PRO C C 1
ATOM 1663 O O . PRO C 1 11 ? -77.878 29.381 -47.080 1.00 69.53 97 PRO C O 1
ATOM 1667 N N . CYS C 1 12 ? -78.444 28.905 -44.958 1.00 73.68 98 CYS C N 1
ATOM 1668 C CA . CYS C 1 12 ? -77.133 29.231 -44.399 1.00 72.25 98 CYS C CA 1
ATOM 1669 C C . CYS C 1 12 ? -76.094 28.204 -44.845 1.00 59.67 98 CYS C C 1
ATOM 1670 O O . CYS C 1 12 ? -76.417 27.036 -45.033 1.00 61.94 98 CYS C O 1
ATOM 1673 N N . LYS C 1 13 ? -74.849 28.645 -44.996 1.00 63.57 99 LYS C N 1
ATOM 1674 C CA . LYS C 1 13 ? -73.761 27.771 -45.448 1.00 73.39 99 LYS C CA 1
ATOM 1675 C C . LYS C 1 13 ? -73.403 26.669 -44.449 1.00 74.65 99 LYS C C 1
ATOM 1676 O O . LYS C 1 13 ? -72.680 25.733 -44.794 1.00 89.11 99 LYS C O 1
ATOM 1682 N N . TYR C 1 14 ? -73.900 26.781 -43.219 1.00 72.98 100 TYR C N 1
ATOM 1683 C CA . TYR C 1 14 ? -73.674 25.751 -42.203 1.00 87.78 100 TYR C CA 1
ATOM 1684 C C . TYR C 1 14 ? -74.917 24.876 -42.016 1.00 88.73 100 TYR C C 1
ATOM 1685 O O . TYR C 1 14 ? -75.079 24.234 -40.976 1.00 99.33 100 TYR C O 1
ATOM 1694 N N . ALA C 1 15 ? -75.783 24.835 -43.031 1.00 81.57 101 ALA C N 1
ATOM 1695 C CA . ALA C 1 15 ? -76.947 23.948 -43.001 1.00 84.03 101 ALA C CA 1
ATOM 1696 C C . ALA C 1 15 ? -76.503 22.483 -42.936 1.00 86.21 101 ALA C C 1
ATOM 1697 O O . ALA C 1 15 ? -77.178 21.651 -42.328 1.00 92.88 101 ALA C O 1
ATOM 1699 N N . SER C 1 16 ? -75.354 22.183 -43.535 1.00 89.28 102 SER C N 1
ATOM 1700 C CA . SER C 1 16 ? -74.725 20.872 -43.379 1.00 102.62 102 SER C CA 1
ATOM 1701 C C . SER C 1 16 ? -74.578 20.433 -41.919 1.00 111.54 102 SER C C 1
ATOM 1702 O O . SER C 1 16 ? -74.803 19.268 -41.596 1.00 117.27 102 SER C O 1
ATOM 1705 N N . SER C 1 17 ? -74.207 21.363 -41.044 1.00 104.79 103 SER C N 1
ATOM 1706 C CA . SER C 1 17 ? -73.993 21.047 -39.631 1.00 98.44 103 SER C CA 1
ATOM 1707 C C . SER C 1 17 ? -75.205 21.366 -38.732 1.00 95.81 103 SER C C 1
ATOM 1708 O O . SER C 1 17 ? -75.109 21.275 -37.504 1.00 82.49 103 SER C O 1
ATOM 1711 N N . GLY C 1 18 ? -76.339 21.727 -39.335 1.00 82.57 104 GLY C N 1
ATOM 1712 C CA . GLY C 1 18 ? -77.608 21.799 -38.591 1.00 94.78 104 GLY C CA 1
ATOM 1713 C C . GLY C 1 18 ? -78.368 23.120 -38.578 1.00 90.73 104 GLY C C 1
ATOM 1714 O O . GLY C 1 18 ? -79.493 23.179 -38.074 1.00 78.64 104 GLY C O 1
ATOM 1715 N N . CYS C 1 19 ? -77.771 24.188 -39.097 1.00 86.37 105 CYS C N 1
ATOM 1716 C CA . CYS C 1 19 ? -78.489 25.452 -39.191 1.00 87.31 105 CYS C CA 1
ATOM 1717 C C . CYS C 1 19 ? -79.643 25.263 -40.156 1.00 88.30 105 CYS C C 1
ATOM 1718 O O . CYS C 1 19 ? -79.452 24.783 -41.273 1.00 93.34 105 CYS C O 1
ATOM 1721 N N . GLU C 1 20 ? -80.840 25.630 -39.723 1.00 80.30 106 GLU C N 1
ATOM 1722 C CA . GLU C 1 20 ? -82.005 25.572 -40.598 1.00 94.69 106 GLU C CA 1
ATOM 1723 C C . GLU C 1 20 ? -82.603 26.959 -40.824 1.00 90.24 106 GLU C C 1
ATOM 1724 O O . GLU C 1 20 ? -83.804 27.100 -41.061 1.00 78.86 106 GLU C O 1
ATOM 1730 N N . ILE C 1 21 ? -81.747 27.978 -40.759 1.00 88.95 107 ILE C N 1
ATOM 1731 C CA . ILE C 1 21 ? -82.122 29.331 -41.145 1.00 79.11 107 ILE C CA 1
ATOM 1732 C C . ILE C 1 21 ? -82.048 29.450 -42.662 1.00 88.08 107 ILE C C 1
ATOM 1733 O O . ILE C 1 21 ? -81.095 28.988 -43.303 1.00 74.44 107 ILE C O 1
ATOM 1738 N N . THR C 1 22 ? -83.069 30.073 -43.229 1.00 92.19 108 THR C N 1
ATOM 1739 C CA . THR C 1 22 ? -83.084 30.391 -44.642 1.00 88.30 108 THR C CA 1
ATOM 1740 C C . THR C 1 22 ? -83.328 31.907 -44.767 1.00 86.74 108 THR C C 1
ATOM 1741 O O . THR C 1 22 ? -84.217 32.446 -44.102 1.00 89.21 108 THR C O 1
ATOM 1745 N N . LEU C 1 23 ? -82.528 32.587 -45.592 1.00 89.75 109 LEU C N 1
ATOM 1746 C CA . LEU C 1 23 ? -82.506 34.059 -45.638 1.00 100.18 109 LEU C CA 1
ATOM 1747 C C . LEU C 1 23 ? -82.483 34.659 -47.047 1.00 94.37 109 LEU C C 1
ATOM 1748 O O . LEU C 1 23 ? -82.068 33.997 -47.995 1.00 104.34 109 LEU C O 1
ATOM 1753 N N . PRO C 1 24 ? -82.918 35.931 -47.183 1.00 103.26 110 PRO C N 1
ATOM 1754 C CA . PRO C 1 24 ? -82.657 36.690 -48.414 1.00 103.35 110 PRO C CA 1
ATOM 1755 C C . PRO C 1 24 ? -81.156 36.865 -48.654 1.00 92.40 110 PRO C C 1
ATOM 1756 O O . PRO C 1 24 ? -80.384 36.874 -47.697 1.00 96.59 110 PRO C O 1
ATOM 1760 N N . HIS C 1 25 ? -80.754 37.017 -49.915 1.00 97.35 111 HIS C N 1
ATOM 1761 C CA . HIS C 1 25 ? -79.328 37.003 -50.278 1.00 106.83 111 HIS C CA 1
ATOM 1762 C C . HIS C 1 25 ? -78.500 38.081 -49.615 1.00 112.18 111 HIS C C 1
ATOM 1763 O O . HIS C 1 25 ? -77.323 37.861 -49.327 1.00 97.58 111 HIS C O 1
ATOM 1770 N N . THR C 1 26 ? -79.093 39.244 -49.355 1.00 118.42 112 THR C N 1
ATOM 1771 C CA . THR C 1 26 ? -78.358 40.364 -48.754 1.00 125.55 112 THR C CA 1
ATOM 1772 C C . THR C 1 26 ? -78.006 40.116 -47.288 1.00 134.45 112 THR C C 1
ATOM 1773 O O . THR C 1 26 ? -76.981 40.596 -46.796 1.00 146.95 112 THR C O 1
ATOM 1777 N N . GLU C 1 27 ? -78.864 39.372 -46.597 1.00 116.45 113 GLU C N 1
ATOM 1778 C CA . GLU C 1 27 ? -78.689 39.113 -45.171 1.00 119.97 113 GLU C CA 1
ATOM 1779 C C . GLU C 1 27 ? -77.933 37.807 -44.920 1.00 111.78 113 GLU C C 1
ATOM 1780 O O . GLU C 1 27 ? -77.618 37.478 -43.776 1.00 109.73 113 GLU C O 1
ATOM 1786 N N . LYS C 1 28 ? -77.637 37.075 -45.991 1.00 103.07 114 LYS C N 1
ATOM 1787 C CA . LYS C 1 28 ? -76.971 35.776 -45.893 1.00 109.78 114 LYS C CA 1
ATOM 1788 C C . LYS C 1 28 ? -75.589 35.906 -45.246 1.00 108.14 114 LYS C C 1
ATOM 1789 O O . LYS C 1 28 ? -75.280 35.198 -44.290 1.00 95.95 114 LYS C O 1
ATOM 1795 N N . ALA C 1 29 ? -74.769 36.820 -45.764 1.00 121.29 115 ALA C N 1
ATOM 1796 C CA . ALA C 1 29 ? -73.412 37.019 -45.251 1.00 114.04 115 ALA C CA 1
ATOM 1797 C C . ALA C 1 29 ? -73.423 37.372 -43.760 1.00 117.37 115 ALA C C 1
ATOM 1798 O O . ALA C 1 29 ? -72.674 36.780 -42.969 1.00 87.37 115 ALA C O 1
ATOM 1800 N N . ASP C 1 30 ? -74.293 38.314 -43.386 1.00 110.71 116 ASP C N 1
ATOM 1801 C CA . ASP C 1 30 ? -74.380 38.802 -42.003 1.00 106.54 116 ASP C CA 1
ATOM 1802 C C . ASP C 1 30 ? -74.708 37.704 -40.990 1.00 102.90 116 ASP C C 1
ATOM 1803 O O . ASP C 1 30 ? -74.141 37.673 -39.899 1.00 122.86 116 ASP C O 1
ATOM 1808 N N . HIS C 1 31 ? -75.616 36.803 -41.356 1.00 110.82 117 HIS C N 1
ATOM 1809 C CA . HIS C 1 31 ? -75.953 35.652 -40.512 1.00 92.86 117 HIS C CA 1
ATOM 1810 C C . HIS C 1 31 ? -74.814 34.683 -40.376 1.00 94.57 117 HIS C C 1
ATOM 1811 O O . HIS C 1 31 ? -74.622 34.089 -39.312 1.00 82.78 117 HIS C O 1
ATOM 1818 N N . GLU C 1 32 ? -74.049 34.513 -41.450 1.00 90.78 118 GLU C N 1
ATOM 1819 C CA . GLU C 1 32 ? -73.096 33.409 -41.534 1.00 101.43 118 GLU C CA 1
ATOM 1820 C C . GLU C 1 32 ? -71.878 33.565 -40.619 1.00 102.92 118 GLU C C 1
ATOM 1821 O O . GLU C 1 32 ? -71.278 32.569 -40.220 1.00 112.44 118 GLU C O 1
ATOM 1827 N N . GLU C 1 33 ? -71.523 34.796 -40.265 1.00 120.25 119 GLU C N 1
ATOM 1828 C CA . GLU C 1 33 ? -70.474 34.998 -39.270 1.00 128.82 119 GLU C CA 1
ATOM 1829 C C . GLU C 1 33 ? -71.016 34.668 -37.889 1.00 128.19 119 GLU C C 1
ATOM 1830 O O . GLU C 1 33 ? -70.438 33.862 -37.157 1.00 140.86 119 GLU C O 1
ATOM 1836 N N . LEU C 1 34 ? -72.143 35.285 -37.550 1.00 111.90 120 LEU C N 1
ATOM 1837 C CA . LEU C 1 34 ? -72.740 35.128 -36.225 1.00 105.89 120 LEU C CA 1
ATOM 1838 C C . LEU C 1 34 ? -73.397 33.757 -35.971 1.00 97.81 120 LEU C C 1
ATOM 1839 O O . LEU C 1 34 ? -73.739 33.458 -34.830 1.00 105.20 120 LEU C O 1
ATOM 1844 N N . CYS C 1 35 ? -73.574 32.929 -37.005 1.00 97.69 121 CYS C N 1
ATOM 1845 C CA . CYS C 1 35 ? -74.281 31.646 -36.845 1.00 85.18 121 CYS C CA 1
ATOM 1846 C C . CYS C 1 35 ? -73.559 30.728 -35.864 1.00 87.70 121 CYS C C 1
ATOM 1847 O O . CYS C 1 35 ? -72.344 30.542 -35.964 1.00 91.84 121 CYS C O 1
ATOM 1850 N N . GLU C 1 36 ? -74.321 30.147 -34.935 1.00 88.13 122 GLU C N 1
ATOM 1851 C CA . GLU C 1 36 ? -73.777 29.241 -33.916 1.00 91.60 122 GLU C CA 1
ATOM 1852 C C . GLU C 1 36 ? -73.223 27.933 -34.499 1.00 93.65 122 GLU C C 1
ATOM 1853 O O . GLU C 1 36 ? -72.407 27.271 -33.856 1.00 100.48 122 GLU C O 1
ATOM 1859 N N . PHE C 1 37 ? -73.651 27.571 -35.709 1.00 91.00 123 PHE C N 1
ATOM 1860 C CA . PHE C 1 37 ? -73.235 26.307 -36.327 1.00 85.25 123 PHE C CA 1
ATOM 1861 C C . PHE C 1 37 ? -71.876 26.354 -37.029 1.00 92.05 123 PHE C C 1
ATOM 1862 O O . PHE C 1 37 ? -71.311 25.303 -37.357 1.00 88.71 123 PHE C O 1
ATOM 1870 N N . ARG C 1 38 ? -71.353 27.557 -37.257 1.00 77.87 124 ARG C N 1
ATOM 1871 C CA . ARG C 1 38 ? -69.999 27.705 -37.783 1.00 86.56 124 ARG C CA 1
ATOM 1872 C C . ARG C 1 38 ? -69.028 26.908 -36.906 1.00 89.58 124 ARG C C 1
ATOM 1873 O O . ARG C 1 38 ? -69.083 27.006 -35.678 1.00 97.19 124 ARG C O 1
ATOM 1881 N N . PRO C 1 39 ? -68.153 26.099 -37.527 1.00 85.02 125 PRO C N 1
ATOM 1882 C CA . PRO C 1 39 ? -67.224 25.303 -36.729 1.00 88.18 125 PRO C CA 1
ATOM 1883 C C . PRO C 1 39 ? -66.186 26.163 -36.019 1.00 92.53 125 PRO C C 1
ATOM 1884 O O . PRO C 1 39 ? -65.790 27.218 -36.524 1.00 84.25 125 PRO C O 1
ATOM 1888 N N . TYR C 1 40 ? -65.758 25.691 -34.855 1.00 90.07 126 TYR C N 1
ATOM 1889 C CA . TYR C 1 40 ? -64.836 26.417 -33.998 1.00 88.11 126 TYR C CA 1
ATOM 1890 C C . TYR C 1 40 ? -63.426 26.139 -34.475 1.00 82.24 126 TYR C C 1
ATOM 1891 O O . TYR C 1 40 ? -63.058 24.971 -34.621 1.00 79.58 126 TYR C O 1
ATOM 1900 N N . SER C 1 41 ? -62.641 27.194 -34.720 1.00 79.56 127 SER C N 1
ATOM 1901 C CA . SER C 1 41 ? -61.232 27.022 -35.131 1.00 104.51 127 SER C CA 1
ATOM 1902 C C . SER C 1 41 ? -60.330 26.754 -33.910 1.00 91.36 127 SER C C 1
ATOM 1903 O O . SER C 1 41 ? -60.798 26.765 -32.773 1.00 74.30 127 SER C O 1
ATOM 1906 N N . CYS C 1 42 ? -59.047 26.481 -34.133 1.00 94.46 128 CYS C N 1
ATOM 1907 C CA . CYS C 1 42 ? -58.157 26.221 -33.005 1.00 89.51 128 CYS C CA 1
ATOM 1908 C C . CYS C 1 42 ? -57.835 27.525 -32.283 1.00 83.57 128 CYS C C 1
ATOM 1909 O O . CYS C 1 42 ? -57.231 28.418 -32.884 1.00 102.93 128 CYS C O 1
ATOM 1912 N N . PRO C 1 43 ? -58.222 27.632 -30.995 1.00 69.46 129 PRO C N 1
ATOM 1913 C CA . PRO C 1 43 ? -58.096 28.883 -30.237 1.00 75.64 129 PRO C CA 1
ATOM 1914 C C . PRO C 1 43 ? -56.671 29.273 -29.801 1.00 83.81 129 PRO C C 1
ATOM 1915 O O . PRO C 1 43 ? -56.474 30.393 -29.318 1.00 80.23 129 PRO C O 1
ATOM 1919 N N . CYS C 1 44 ? -55.693 28.378 -29.956 1.00 70.23 130 CYS C N 1
ATOM 1920 C CA . CYS C 1 44 ? -54.305 28.763 -29.737 1.00 76.96 130 CYS C CA 1
ATOM 1921 C C . CYS C 1 44 ? -53.942 29.962 -30.601 1.00 80.01 130 CYS C C 1
ATOM 1922 O O . CYS C 1 44 ? -54.436 30.092 -31.720 1.00 79.58 130 CYS C O 1
ATOM 1925 N N . PRO C 1 45 ? -53.080 30.846 -30.083 1.00 89.11 131 PRO C N 1
ATOM 1926 C CA . PRO C 1 45 ? -52.744 32.050 -30.849 1.00 86.23 131 PRO C CA 1
ATOM 1927 C C . PRO C 1 45 ? -51.971 31.754 -32.140 1.00 90.59 131 PRO C C 1
ATOM 1928 O O . PRO C 1 45 ? -51.035 30.947 -32.130 1.00 87.70 131 PRO C O 1
ATOM 1932 N N . GLY C 1 46 ? -52.389 32.398 -33.232 1.00 91.35 132 GLY C N 1
ATOM 1933 C CA . GLY C 1 46 ? -51.763 32.244 -34.551 1.00 110.43 132 GLY C CA 1
ATOM 1934 C C . GLY C 1 46 ? -52.544 31.355 -35.510 1.00 116.39 132 GLY C C 1
ATOM 1935 O O . GLY C 1 46 ? -53.595 30.810 -35.156 1.00 108.81 132 GLY C O 1
ATOM 1936 N N . ALA C 1 47 ? -52.022 31.223 -36.731 1.00 130.59 133 ALA C N 1
ATOM 1937 C CA . ALA C 1 47 ? -52.523 30.255 -37.718 1.00 134.08 133 ALA C CA 1
ATOM 1938 C C . ALA C 1 47 ? -51.698 28.957 -37.683 1.00 141.40 133 ALA C C 1
ATOM 1939 O O . ALA C 1 47 ? -51.756 28.149 -38.614 1.00 149.74 133 ALA C O 1
ATOM 1941 N N . SER C 1 48 ? -50.938 28.776 -36.602 1.00 141.27 134 SER C N 1
ATOM 1942 C CA . SER C 1 48 ? -50.114 27.590 -36.362 1.00 123.57 134 SER C CA 1
ATOM 1943 C C . SER C 1 48 ? -50.862 26.287 -36.637 1.00 108.31 134 SER C C 1
ATOM 1944 O O . SER C 1 48 ? -50.415 25.459 -37.423 1.00 98.20 134 SER C O 1
ATOM 1947 N N . CYS C 1 49 ? -52.008 26.135 -35.982 1.00 105.79 135 CYS C N 1
ATOM 1948 C CA . CYS C 1 49 ? -52.776 24.896 -35.985 1.00 90.98 135 CYS C CA 1
ATOM 1949 C C . CYS C 1 49 ? -54.067 25.073 -36.771 1.00 78.73 135 CYS C C 1
ATOM 1950 O O . CYS C 1 49 ? -54.938 25.843 -36.377 1.00 92.33 135 CYS C O 1
ATOM 1953 N N . LYS C 1 50 ? -54.198 24.326 -37.862 1.00 94.00 136 LYS C N 1
ATOM 1954 C CA . LYS C 1 50 ? -55.296 24.505 -38.824 1.00 97.35 136 LYS C CA 1
ATOM 1955 C C . LYS C 1 50 ? -56.621 23.837 -38.403 1.00 92.98 136 LYS C C 1
ATOM 1956 O O . LYS C 1 50 ? -57.643 24.007 -39.062 1.00 113.52 136 LYS C O 1
ATOM 1962 N N . TRP C 1 51 ? -56.595 23.093 -37.300 1.00 88.57 137 TRP C N 1
ATOM 1963 C CA . TRP C 1 51 ? -57.755 22.350 -36.787 1.00 82.40 137 TRP C CA 1
ATOM 1964 C C . TRP C 1 51 ? -59.041 23.140 -36.719 1.00 78.08 137 TRP C C 1
ATOM 1965 O O . TRP C 1 51 ? -59.047 24.321 -36.373 1.00 101.41 137 TRP C O 1
ATOM 1976 N N . GLN C 1 52 ? -60.143 22.475 -37.048 1.00 89.14 138 GLN C N 1
ATOM 1977 C CA . GLN C 1 52 ? -61.497 22.980 -36.802 1.00 96.58 138 GLN C CA 1
ATOM 1978 C C . GLN C 1 52 ? -62.357 21.862 -36.225 1.00 101.20 138 GLN C C 1
ATOM 1979 O O . GLN C 1 52 ? -61.911 20.719 -36.126 1.00 112.41 138 GLN C O 1
ATOM 1985 N N . GLY C 1 53 ? -63.594 22.184 -35.865 1.00 82.08 139 GLY C N 1
ATOM 1986 C CA . GLY C 1 53 ? -64.496 21.195 -35.280 1.00 74.23 139 GLY C CA 1
ATOM 1987 C C . GLY C 1 53 ? -65.553 21.826 -34.400 1.00 78.80 139 GLY C C 1
ATOM 1988 O O . GLY C 1 53 ? -65.764 23.036 -34.442 1.00 90.58 139 GLY C O 1
ATOM 1989 N N . SER C 1 54 ? -66.213 20.994 -33.599 1.00 89.68 140 SER C N 1
ATOM 1990 C CA . SER C 1 54 ? -67.322 21.424 -32.753 1.00 87.80 140 SER C CA 1
ATOM 1991 C C . SER C 1 54 ? -66.813 21.846 -31.386 1.00 100.49 140 SER C C 1
ATOM 1992 O O . SER C 1 54 ? -65.739 21.410 -30.956 1.00 101.38 140 SER C O 1
ATOM 1995 N N . LEU C 1 55 ? -67.613 22.655 -30.692 1.00 96.76 141 LEU C N 1
ATOM 1996 C CA . LEU C 1 55 ? -67.236 23.214 -29.386 1.00 89.84 141 LEU C CA 1
ATOM 1997 C C . LEU C 1 55 ? -66.720 22.158 -28.411 1.00 85.96 141 LEU C C 1
ATOM 1998 O O . LEU C 1 55 ? -65.685 22.356 -27.768 1.00 105.39 141 LEU C O 1
ATOM 2003 N N . ASP C 1 56 ? -67.438 21.041 -28.307 1.00 95.67 142 ASP C N 1
ATOM 2004 C CA . ASP C 1 56 ? -67.075 19.977 -27.359 1.00 94.39 142 ASP C CA 1
ATOM 2005 C C . ASP C 1 56 ? -65.878 19.143 -27.826 1.00 89.33 142 ASP C C 1
ATOM 2006 O O . ASP C 1 56 ? -65.346 18.350 -27.053 1.00 88.64 142 ASP C O 1
ATOM 2011 N N . ALA C 1 57 ? -65.448 19.331 -29.073 1.00 85.93 143 ALA C N 1
ATOM 2012 C CA . ALA C 1 57 ? -64.208 18.716 -29.557 1.00 86.21 143 ALA C CA 1
ATOM 2013 C C . ALA C 1 57 ? -62.958 19.502 -29.136 1.00 95.93 143 ALA C C 1
ATOM 2014 O O . ALA C 1 57 ? -61.860 18.941 -29.091 1.00 88.83 143 ALA C O 1
ATOM 2016 N N . VAL C 1 58 ? -63.138 20.784 -28.810 1.00 89.72 144 VAL C N 1
ATOM 2017 C CA . VAL C 1 58 ? -62.023 21.721 -28.646 1.00 82.12 144 VAL C CA 1
ATOM 2018 C C . VAL C 1 58 ? -61.126 21.413 -27.454 1.00 84.59 144 VAL C C 1
ATOM 2019 O O . VAL C 1 58 ? -59.904 21.464 -27.575 1.00 86.14 144 VAL C O 1
ATOM 2023 N N . MET C 1 59 ? -61.710 21.115 -26.299 1.00 88.92 145 MET C N 1
ATOM 2024 C CA . MET C 1 59 ? -60.879 20.758 -25.145 1.00 95.29 145 MET C CA 1
ATOM 2025 C C . MET C 1 59 ? -60.080 19.484 -25.428 1.00 95.08 145 MET C C 1
ATOM 2026 O O . MET C 1 59 ? -58.869 19.467 -25.219 1.00 92.59 145 MET C O 1
ATOM 2031 N N . PRO C 1 60 ? -60.747 18.419 -25.916 1.00 101.45 146 PRO C N 1
ATOM 2032 C CA . PRO C 1 60 ? -60.013 17.240 -26.380 1.00 108.12 146 PRO C CA 1
ATOM 2033 C C . PRO C 1 60 ? -58.867 17.563 -27.346 1.00 102.26 146 PRO C C 1
ATOM 2034 O O . PRO C 1 60 ? -57.778 17.001 -27.215 1.00 100.18 146 PRO C O 1
ATOM 2038 N N . HIS C 1 61 ? -59.112 18.460 -28.299 1.00 82.88 147 HIS C N 1
ATOM 2039 C CA . HIS C 1 61 ? -58.087 18.834 -29.278 1.00 90.03 147 HIS C CA 1
ATOM 2040 C C . HIS C 1 61 ? -56.917 19.531 -28.635 1.00 85.34 147 HIS C C 1
ATOM 2041 O O . HIS C 1 61 ? -55.767 19.286 -28.994 1.00 80.54 147 HIS C O 1
ATOM 2048 N N . LEU C 1 62 ? -57.197 20.414 -27.681 1.00 96.57 148 LEU C N 1
ATOM 2049 C CA . LEU C 1 62 ? -56.139 21.047 -26.896 1.00 86.78 148 LEU C CA 1
ATOM 2050 C C . LEU C 1 62 ? -55.379 19.987 -26.086 1.00 91.69 148 LEU C C 1
ATOM 2051 O O . LEU C 1 62 ? -54.166 19.833 -26.247 1.00 81.17 148 LEU C O 1
ATOM 2056 N N . MET C 1 63 ? -56.111 19.243 -25.253 1.00 94.26 149 MET C N 1
ATOM 2057 C CA . MET C 1 63 ? -55.544 18.190 -24.399 1.00 99.98 149 MET C CA 1
ATOM 2058 C C . MET C 1 63 ? -54.616 17.231 -25.151 1.00 105.82 149 MET C C 1
ATOM 2059 O O . MET C 1 63 ? -53.555 16.867 -24.646 1.00 102.57 149 MET C O 1
ATOM 2064 N N . HIS C 1 64 ? -55.008 16.839 -26.360 1.00 120.07 150 HIS C N 1
ATOM 2065 C CA . HIS C 1 64 ? -54.226 15.882 -27.142 1.00 128.92 150 HIS C CA 1
ATOM 2066 C C . HIS C 1 64 ? -53.204 16.547 -28.037 1.00 108.80 150 HIS C C 1
ATOM 2067 O O . HIS C 1 64 ? -52.055 16.122 -28.073 1.00 93.71 150 HIS C O 1
ATOM 2074 N N . GLN C 1 65 ? -53.581 17.610 -28.743 1.00 105.46 151 GLN C N 1
ATOM 2075 C CA . GLN C 1 65 ? -52.668 18.235 -29.719 1.00 110.37 151 GLN C CA 1
ATOM 2076 C C . GLN C 1 65 ? -51.808 19.412 -29.220 1.00 109.68 151 GLN C C 1
ATOM 2077 O O . GLN C 1 65 ? -50.892 19.833 -29.923 1.00 99.53 151 GLN C O 1
ATOM 2083 N N . HIS C 1 66 ? -52.091 19.946 -28.033 1.00 110.66 152 HIS C N 1
ATOM 2084 C CA . HIS C 1 66 ? -51.292 21.047 -27.465 1.00 94.68 152 HIS C CA 1
ATOM 2085 C C . HIS C 1 66 ? -51.001 20.791 -26.010 1.00 97.74 152 HIS C C 1
ATOM 2086 O O . HIS C 1 66 ? -51.433 21.547 -25.139 1.00 86.34 152 HIS C O 1
ATOM 2093 N N . LYS C 1 67 ? -50.251 19.728 -25.731 1.00 111.88 153 LYS C N 1
ATOM 2094 C CA . LYS C 1 67 ? -50.053 19.260 -24.351 1.00 111.17 153 LYS C CA 1
ATOM 2095 C C . LYS C 1 67 ? -49.254 20.238 -23.478 1.00 101.06 153 LYS C C 1
ATOM 2096 O O . LYS C 1 67 ? -49.304 20.156 -22.249 1.00 98.66 153 LYS C O 1
ATOM 2102 N N . SER C 1 68 ? -48.528 21.160 -24.110 1.00 84.90 154 SER C N 1
ATOM 2103 C CA . SER C 1 68 ? -47.681 22.109 -23.382 1.00 91.04 154 SER C CA 1
ATOM 2104 C C . SER C 1 68 ? -48.471 23.226 -22.691 1.00 96.48 154 SER C C 1
ATOM 2105 O O . SER C 1 68 ? -47.920 23.952 -21.862 1.00 95.05 154 SER C O 1
ATOM 2108 N N . ILE C 1 69 ? -49.749 23.366 -23.037 1.00 95.50 155 ILE C N 1
ATOM 2109 C CA . ILE C 1 69 ? -50.613 24.354 -22.407 1.00 79.99 155 ILE C CA 1
ATOM 2110 C C . ILE C 1 69 ? -51.133 23.768 -21.102 1.00 86.04 155 ILE C C 1
ATOM 2111 O O . ILE C 1 69 ? -52.043 22.936 -21.100 1.00 110.21 155 ILE C O 1
ATOM 2116 N N A CYS C 1 70 ? -50.540 24.197 -19.993 0.50 94.94 156 CYS C N 1
ATOM 2117 N N B CYS C 1 70 ? -50.557 24.211 -19.995 0.50 92.22 156 CYS C N 1
ATOM 2118 C CA A CYS C 1 70 ? -50.911 23.704 -18.671 0.50 103.18 156 CYS C CA 1
ATOM 2119 C CA B CYS C 1 70 ? -50.930 23.702 -18.692 0.50 98.31 156 CYS C CA 1
ATOM 2120 C C A CYS C 1 70 ? -52.090 2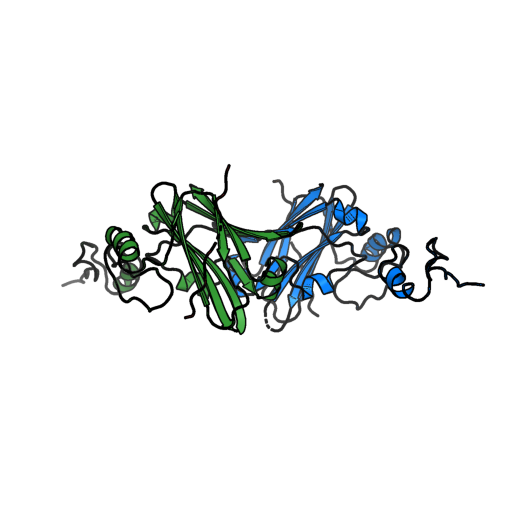4.503 -18.110 0.50 101.49 156 CYS C C 1
ATOM 2121 C C B CYS C 1 70 ? -52.115 24.491 -18.138 0.50 98.29 156 CYS C C 1
ATOM 2122 O O A CYS C 1 70 ? -52.303 25.660 -18.485 0.50 91.17 156 CYS C O 1
ATOM 2123 O O B CYS C 1 70 ? -52.356 25.632 -18.544 0.50 87.53 156 CYS C O 1
ATOM 2128 N N . THR C 1 71 ? -52.849 23.869 -17.215 1.00 98.04 157 THR C N 1
ATOM 2129 C CA . THR C 1 71 ? -54.104 24.424 -16.690 1.00 85.90 157 THR C CA 1
ATOM 2130 C C . THR C 1 71 ? -54.095 24.527 -15.170 1.00 90.46 157 THR C C 1
ATOM 2131 O O . THR C 1 71 ? -53.550 23.657 -14.493 1.00 91.36 157 THR C O 1
ATOM 2135 N N . LEU C 1 72 ? -54.723 25.580 -14.643 1.00 77.04 158 LEU C N 1
ATOM 2136 C CA . LEU C 1 72 ? -54.881 25.761 -13.198 1.00 78.16 158 LEU C CA 1
ATOM 2137 C C . LEU C 1 72 ? -56.347 25.775 -12.811 1.00 78.53 158 LEU C C 1
ATOM 2138 O O . LEU C 1 72 ? -57.162 26.410 -13.479 1.00 81.83 158 LEU C O 1
ATOM 2143 N N . GLN C 1 73 ? -56.671 25.074 -11.726 1.00 88.67 159 GLN C N 1
ATOM 2144 C CA . GLN C 1 73 ? -58.010 25.099 -11.165 1.00 82.09 159 GLN C CA 1
ATOM 2145 C C . GLN C 1 73 ? -58.112 26.321 -10.267 1.00 87.13 159 GLN C C 1
ATOM 2146 O O . GLN C 1 73 ? -57.159 26.662 -9.556 1.00 96.42 159 GLN C O 1
ATOM 2152 N N . GLY C 1 74 ? -59.267 26.979 -10.312 1.00 72.63 160 GLY C N 1
ATOM 2153 C CA . GLY C 1 74 ? -59.555 28.106 -9.443 1.00 74.78 160 GLY C CA 1
ATOM 2154 C C . GLY C 1 74 ? -60.111 29.295 -10.196 1.00 78.69 160 GLY C C 1
ATOM 2155 O O . GLY C 1 74 ? -59.811 29.498 -11.371 1.00 74.37 160 GLY C O 1
ATOM 2156 N N . GLU C 1 75 ? -60.927 30.087 -9.508 1.00 75.89 161 GLU C N 1
ATOM 2157 C CA . GLU C 1 75 ? -61.479 31.296 -10.096 1.00 76.78 161 GLU C CA 1
ATOM 2158 C C . GLU C 1 75 ? -60.563 32.497 -9.874 1.00 69.31 161 GLU C C 1
ATOM 2159 O O . GLU C 1 75 ? -60.886 33.610 -10.291 1.00 66.46 161 GLU C O 1
ATOM 2165 N N . ASP C 1 76 ? -59.405 32.264 -9.259 1.00 77.67 162 ASP C N 1
ATOM 2166 C CA . ASP C 1 76 ? -58.557 33.352 -8.786 1.00 78.62 162 ASP C CA 1
ATOM 2167 C C . ASP C 1 76 ? -57.088 32.931 -8.796 1.00 71.83 162 ASP C C 1
ATOM 2168 O O . ASP C 1 76 ? -56.644 32.233 -7.890 1.00 69.02 162 ASP C O 1
ATOM 2173 N N . ILE C 1 77 ? -56.336 33.344 -9.820 1.00 71.53 163 ILE C N 1
ATOM 2174 C CA . ILE C 1 77 ? -54.958 32.852 -10.013 1.00 71.97 163 ILE C CA 1
ATOM 2175 C C . ILE C 1 77 ? -53.964 33.939 -10.409 1.00 61.79 163 ILE C C 1
ATOM 2176 O O . ILE C 1 77 ? -54.360 35.038 -10.774 1.00 74.84 163 ILE C O 1
ATOM 2181 N N . VAL C 1 78 ? -52.674 33.613 -10.325 1.00 65.31 164 VAL C N 1
ATOM 2182 C CA . VAL C 1 78 ? -51.618 34.436 -10.921 1.00 66.67 164 VAL C CA 1
ATOM 2183 C C . VAL C 1 78 ? -51.062 33.800 -12.199 1.00 67.00 164 VAL C C 1
ATOM 2184 O O . VAL C 1 78 ? -50.618 32.653 -12.212 1.00 62.44 164 VAL C O 1
ATOM 2188 N N . PHE C 1 79 ? -51.076 34.587 -13.262 1.00 72.76 165 PHE C N 1
ATOM 2189 C CA . PHE C 1 79 ? -50.523 34.221 -14.551 1.00 68.87 165 PHE C CA 1
ATOM 2190 C C . PHE C 1 79 ? -49.131 34.842 -14.561 1.00 74.44 165 PHE C C 1
ATOM 2191 O O . PHE C 1 79 ? -48.986 36.032 -14.836 1.00 70.43 165 PHE C O 1
ATOM 2199 N N . LEU C 1 80 ? -48.111 34.044 -14.245 1.00 71.54 166 LEU C N 1
ATOM 2200 C CA . LEU C 1 80 ? -46.742 34.558 -14.184 1.00 70.29 166 LEU C CA 1
ATOM 2201 C C . LEU C 1 80 ? -46.052 34.376 -15.524 1.00 79.99 166 LEU C C 1
ATOM 2202 O O . LEU C 1 80 ? -45.452 33.326 -15.792 1.00 79.95 166 LEU C O 1
ATOM 2207 N N . ALA C 1 81 ? -46.150 35.402 -16.368 1.00 70.68 167 ALA C N 1
ATOM 2208 C CA . ALA C 1 81 ? -45.490 35.387 -17.672 1.00 78.57 167 ALA C CA 1
ATOM 2209 C C . ALA C 1 81 ? -43.995 35.582 -17.458 1.00 81.19 167 ALA C C 1
ATOM 2210 O O . ALA C 1 81 ? -43.576 36.633 -16.975 1.00 80.26 167 ALA C O 1
ATOM 2212 N N . THR C 1 82 ? -43.202 34.567 -17.801 1.00 79.33 168 THR C N 1
ATOM 2213 C CA . THR C 1 82 ? -41.756 34.613 -17.588 1.00 80.05 168 THR C CA 1
ATOM 2214 C C . THR C 1 82 ? -41.065 35.225 -18.789 1.00 80.49 168 THR C C 1
ATOM 2215 O O 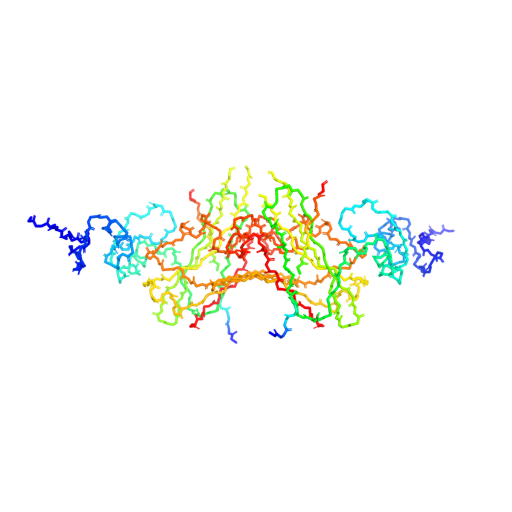. THR C 1 82 ? -41.595 35.189 -19.895 1.00 77.62 168 THR C O 1
ATOM 2219 N N . ASP C 1 83 ? -39.875 35.774 -18.554 1.00 95.42 169 ASP C N 1
ATOM 2220 C CA . ASP C 1 83 ? -39.020 36.327 -19.608 1.00 100.10 169 ASP C CA 1
ATOM 2221 C C . ASP C 1 83 ? -39.757 37.336 -20.485 1.00 95.30 169 ASP C C 1
ATOM 2222 O O . ASP C 1 83 ? -39.790 37.208 -21.708 1.00 87.39 169 ASP C O 1
ATOM 2227 N N . ILE C 1 84 ? -40.321 38.357 -19.849 1.00 100.96 170 ILE C N 1
ATOM 2228 C CA . ILE C 1 84 ? -41.172 39.315 -20.549 1.00 102.70 170 ILE C CA 1
ATOM 2229 C C . ILE C 1 84 ? -40.399 40.300 -21.424 1.00 104.26 170 ILE C C 1
ATOM 2230 O O . ILE C 1 84 ? -40.973 40.907 -22.332 1.00 91.71 170 ILE C O 1
ATOM 2235 N N . ASN C 1 85 ? -39.105 40.453 -21.153 1.00 115.36 171 ASN C N 1
ATOM 2236 C CA . ASN C 1 85 ? -38.250 41.336 -21.946 1.00 107.87 171 ASN C CA 1
ATOM 2237 C C . ASN C 1 85 ? -37.779 40.711 -23.253 1.00 98.28 171 ASN C C 1
ATOM 2238 O O . ASN C 1 85 ? -37.112 41.374 -24.037 1.00 93.40 171 ASN C O 1
ATOM 2243 N N . LEU C 1 86 ? -38.112 39.445 -23.495 1.00 107.44 172 LEU C N 1
ATOM 2244 C CA . LEU C 1 86 ? -37.680 38.784 -24.727 1.00 117.37 172 LEU C CA 1
ATOM 2245 C C . LEU C 1 86 ? -38.130 39.569 -25.963 1.00 118.11 172 LEU C C 1
ATOM 2246 O O . LEU C 1 86 ? -39.297 39.959 -26.068 1.00 119.47 172 LEU C O 1
ATOM 2251 N N . PRO C 1 87 ? -37.201 39.813 -26.902 1.00 119.29 173 PRO C N 1
ATOM 2252 C CA . PRO C 1 87 ? -37.551 40.632 -28.055 1.00 117.09 173 PRO C CA 1
ATOM 2253 C C . PRO C 1 87 ? -38.404 39.865 -29.055 1.00 111.38 173 PRO C C 1
ATOM 2254 O O . PRO C 1 87 ? -38.450 38.633 -29.014 1.00 87.10 173 PRO C O 1
ATOM 2258 N N . GLY C 1 88 ? -39.075 40.599 -29.937 1.00 114.11 174 GLY C N 1
ATOM 2259 C CA . GLY C 1 88 ? -39.853 39.997 -31.014 1.00 116.21 174 GLY C CA 1
ATOM 2260 C C . GLY C 1 88 ? -41.315 39.826 -30.672 1.00 117.61 174 GLY C C 1
ATOM 2261 O O . GLY C 1 88 ? -41.757 40.195 -29.579 1.00 108.88 174 GLY C O 1
ATOM 2262 N N . ALA C 1 89 ? -42.062 39.273 -31.627 1.00 116.94 175 ALA C N 1
ATOM 2263 C CA . ALA C 1 89 ? -43.472 38.946 -31.436 1.00 91.34 175 ALA C CA 1
ATOM 2264 C C . ALA C 1 89 ? -43.565 37.642 -30.657 1.00 78.41 175 ALA C C 1
ATOM 2265 O O . ALA C 1 89 ? -43.245 36.580 -31.183 1.00 94.59 175 ALA C O 1
ATOM 2267 N N . VAL C 1 90 ? -43.998 37.736 -29.403 1.00 75.85 176 VAL C N 1
ATOM 2268 C CA . VAL C 1 90 ? -44.026 36.597 -28.489 1.00 77.23 176 VAL C CA 1
ATOM 2269 C C . VAL C 1 90 ? -45.460 36.372 -27.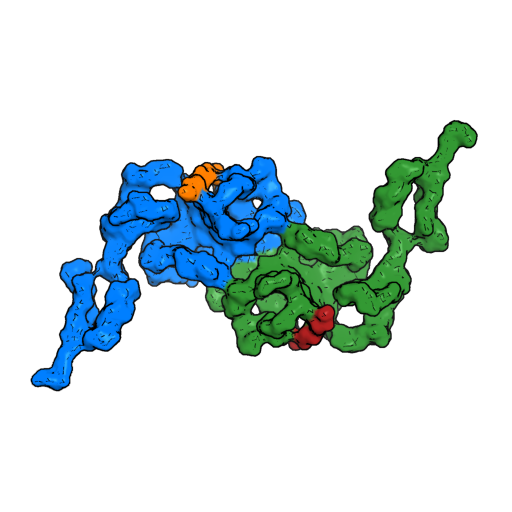977 1.00 90.77 176 VAL C C 1
ATOM 2270 O O . VAL C 1 90 ? -46.304 37.284 -28.010 1.00 78.50 176 VAL C O 1
ATOM 2274 N N . ASP C 1 91 ? -45.733 35.148 -27.528 1.00 75.06 177 ASP C N 1
ATOM 2275 C CA . ASP C 1 91 ? -47.024 34.794 -26.962 1.00 71.32 177 ASP C CA 1
ATOM 2276 C C . ASP C 1 91 ? -46.893 34.028 -25.646 1.00 76.52 177 ASP C C 1
ATOM 2277 O O . ASP C 1 91 ? -45.953 33.258 -25.461 1.00 90.64 177 ASP C O 1
ATOM 2282 N N . TRP C 1 92 ? -47.839 34.247 -24.735 1.00 69.45 178 TRP C N 1
ATOM 2283 C CA . TRP C 1 92 ? -47.984 33.394 -23.552 1.00 78.06 178 TRP C CA 1
ATOM 2284 C C . TRP C 1 92 ? -49.395 32.905 -23.452 1.00 78.04 178 TRP C C 1
ATOM 2285 O O . TRP C 1 92 ? -50.327 33.666 -23.717 1.00 79.44 178 TRP C O 1
ATOM 2296 N N . VAL C 1 93 ? -49.568 31.641 -23.058 1.00 75.81 179 VAL C N 1
ATOM 2297 C CA . VAL C 1 93 ? -50.898 31.027 -22.963 1.00 71.56 179 VAL C CA 1
ATOM 2298 C C . VAL C 1 93 ? -50.999 29.993 -21.858 1.00 72.06 179 VAL C C 1
ATOM 2299 O O . VAL C 1 93 ? -50.130 29.136 -21.712 1.00 88.03 179 VAL C O 1
ATOM 2303 N N . MET C 1 94 ? -52.080 30.056 -21.098 1.00 73.41 180 MET C N 1
ATOM 2304 C CA . MET C 1 94 ? -52.399 29.004 -20.141 1.00 72.04 180 MET C CA 1
ATOM 2305 C C . MET C 1 94 ? -53.906 28.878 -20.014 1.00 69.07 180 MET C C 1
ATOM 2306 O O . MET C 1 94 ? -54.657 29.688 -20.568 1.00 68.80 180 MET C O 1
ATOM 2311 N N . MET C 1 95 ? -54.339 27.863 -19.278 1.00 68.67 181 MET C N 1
ATOM 2312 C CA . MET C 1 95 ? -55.759 27.617 -19.084 1.00 74.82 181 MET C CA 1
ATOM 2313 C C . MET C 1 95 ? -56.156 27.822 -17.632 1.00 69.15 181 MET C C 1
ATOM 2314 O O . MET C 1 95 ? -55.410 27.478 -16.712 1.00 73.46 181 MET C O 1
ATOM 2319 N N . GLN C 1 96 ? -57.340 28.389 -17.443 1.00 64.91 182 GLN C N 1
ATOM 2320 C CA . GLN C 1 96 ? -57.932 28.537 -16.121 1.00 73.64 182 GLN C CA 1
ATOM 2321 C C . GLN C 1 96 ? -59.272 27.823 -16.130 1.00 73.97 182 GLN C C 1
ATOM 2322 O O . GLN C 1 96 ? -60.107 28.098 -16.999 1.00 70.72 182 GLN C O 1
ATOM 2328 N N . SER C 1 97 ? -59.466 26.913 -15.173 1.00 76.77 183 SER C N 1
ATOM 2329 C CA . SER C 1 97 ? -60.694 26.125 -15.062 1.00 73.87 183 SER C CA 1
ATOM 2330 C C . SER C 1 97 ? -61.460 26.486 -13.800 1.00 72.11 183 SER C C 1
ATOM 2331 O O . SER C 1 97 ? -60.945 26.350 -12.699 1.00 75.95 183 SER C O 1
ATOM 2334 N N . CYS C 1 98 ? -62.702 26.922 -13.972 1.00 76.79 184 CYS C N 1
ATOM 2335 C CA . CYS C 1 98 ? -63.558 27.296 -12.853 1.00 72.75 184 CYS C CA 1
ATOM 2336 C C . CYS C 1 98 ? -64.999 27.346 -13.332 1.00 64.88 184 CYS C C 1
ATOM 2337 O O . CYS C 1 98 ? -65.247 27.522 -14.514 1.00 59.77 184 CYS C O 1
ATOM 2340 N N . PHE C 1 99 ? -65.943 27.192 -12.410 1.00 75.49 185 PHE C N 1
ATOM 2341 C CA . PHE C 1 99 ? -67.371 27.224 -12.736 1.00 74.91 185 PHE C CA 1
ATOM 2342 C C . PHE C 1 99 ? -67.786 26.173 -13.777 1.00 83.79 185 PHE C C 1
ATOM 2343 O O . PHE C 1 99 ? -68.768 26.368 -14.496 1.00 78.36 185 PHE C O 1
ATOM 2351 N N . GLY C 1 100 ? -67.048 25.065 -13.856 1.00 79.30 186 GLY C N 1
ATOM 2352 C CA . GLY C 1 100 ? -67.326 24.023 -14.845 1.00 85.42 186 GLY C CA 1
ATOM 2353 C C . GLY C 1 100 ? -66.963 24.368 -16.285 1.00 85.77 186 GLY C C 1
ATOM 2354 O O . GLY C 1 100 ? -67.326 23.640 -17.206 1.00 100.12 186 GLY C O 1
ATOM 2355 N N . PHE C 1 101 ? -66.246 25.470 -16.487 1.00 82.87 187 PHE C N 1
ATOM 2356 C CA . PHE C 1 101 ? -65.784 25.853 -17.816 1.00 85.50 187 PHE C CA 1
ATOM 2357 C C . PHE C 1 101 ? -64.269 25.960 -17.855 1.00 81.90 187 PHE C C 1
ATOM 2358 O O . PHE C 1 101 ? -63.600 25.880 -16.825 1.00 84.47 187 PHE C O 1
ATOM 2366 N N . HIS C 1 102 ? -63.739 26.124 -19.060 1.00 80.66 188 HIS C N 1
ATOM 2367 C CA . HIS C 1 102 ? -62.333 26.430 -19.237 1.00 76.20 188 HIS C CA 1
ATOM 2368 C C . HIS C 1 102 ? -62.175 27.729 -19.949 1.00 72.72 188 HIS C C 1
ATOM 2369 O O . HIS C 1 102 ? -62.909 28.035 -20.889 1.00 72.57 188 HIS C O 1
ATOM 2376 N N . PHE C 1 103 ? -61.211 28.511 -19.481 1.00 77.35 189 PHE C N 1
ATOM 2377 C CA . PHE C 1 103 ? -60.871 29.782 -20.083 1.00 68.97 189 PHE C CA 1
ATOM 2378 C C . PHE C 1 103 ? -59.424 29.743 -20.533 1.00 72.17 189 PHE C C 1
ATOM 2379 O O . PHE C 1 103 ? -58.572 29.166 -19.852 1.00 70.16 189 PHE C O 1
ATOM 2387 N N . MET C 1 104 ? -59.153 30.363 -21.674 1.00 64.41 190 MET C N 1
ATOM 2388 C CA . MET C 1 104 ? -57.793 30.520 -22.153 1.00 78.45 190 MET C CA 1
ATOM 2389 C C . MET C 1 104 ? -57.333 31.942 -21.850 1.00 66.52 190 MET C C 1
ATOM 2390 O O . MET C 1 104 ? -57.930 32.904 -22.341 1.00 65.85 190 MET C O 1
ATOM 2395 N N . LEU C 1 105 ? -56.270 32.060 -21.052 1.00 57.31 191 LEU C N 1
ATOM 2396 C CA . LEU C 1 105 ? -55.651 33.354 -20.742 1.00 58.91 191 LEU C CA 1
ATOM 2397 C C . LEU C 1 105 ? -54.488 33.576 -21.707 1.00 59.96 191 LEU C C 1
ATOM 2398 O O . LEU C 1 105 ? -53.606 32.717 -21.822 1.00 77.73 191 LEU C O 1
ATOM 2403 N N . VAL C 1 106 ? -54.493 34.717 -22.398 1.00 58.86 192 VAL C N 1
ATOM 2404 C CA . VAL C 1 106 ? -53.506 35.013 -23.451 1.00 65.19 192 VAL C CA 1
ATOM 2405 C C . VAL C 1 106 ? -52.853 36.379 -23.287 1.00 63.48 192 VAL C C 1
ATOM 2406 O O . VAL C 1 106 ? -53.544 37.395 -23.225 1.00 67.96 192 VAL C O 1
ATOM 2410 N N . LEU C 1 107 ? -51.522 36.384 -23.225 1.00 69.18 193 LEU C N 1
ATOM 2411 C CA . LEU C 1 107 ? -50.714 37.601 -23.321 1.00 65.26 193 LEU C CA 1
ATOM 2412 C C . LEU C 1 107 ? -49.959 37.572 -24.639 1.00 65.79 193 LEU C C 1
ATOM 2413 O O . LEU C 1 107 ? -49.301 36.574 -24.955 1.00 70.86 193 LEU C O 1
ATOM 2418 N N . GLU C 1 108 ? -50.047 38.664 -25.395 1.00 62.88 194 GLU C N 1
ATOM 2419 C CA . GLU C 1 108 ? -49.409 38.759 -26.706 1.00 65.82 194 GLU C CA 1
ATOM 2420 C C . GLU C 1 108 ? -48.548 40.015 -26.812 1.00 74.46 194 GLU C C 1
ATOM 2421 O O . GLU C 1 108 ? -49.066 41.131 -26.732 1.00 69.76 194 GLU C O 1
ATOM 2427 N N . LYS C 1 109 ? -47.242 39.824 -27.005 1.00 76.26 195 LYS C N 1
ATOM 2428 C CA . LYS C 1 109 ? -46.312 40.931 -27.265 1.00 69.58 195 LYS C CA 1
ATOM 2429 C C . LYS C 1 109 ? -46.154 41.148 -28.760 1.00 69.58 195 LYS C C 1
ATOM 2430 O O . LYS C 1 109 ? -45.743 40.241 -29.481 1.00 83.22 195 LYS C O 1
ATOM 2436 N N . GLN C 1 110 ? -46.483 42.347 -29.227 1.00 71.55 196 GLN C N 1
ATOM 2437 C CA . GLN C 1 110 ? -46.348 42.685 -30.640 1.00 78.22 196 GLN C CA 1
ATOM 2438 C C . GLN C 1 110 ? -45.099 43.527 -30.859 1.00 104.62 196 GLN C C 1
ATOM 2439 O O . GLN C 1 110 ? -44.636 44.195 -29.937 1.00 113.77 196 GLN C O 1
ATOM 2445 N N . GLU C 1 111 ? -44.546 43.466 -32.072 1.00 128.01 197 GLU C N 1
ATOM 2446 C CA . GLU C 1 111 ? -43.395 44.290 -32.455 1.00 124.09 197 GLU C CA 1
ATOM 2447 C C . GLU C 1 111 ? -43.705 45.052 -33.749 1.00 138.62 197 GLU C C 1
ATOM 2448 O O . GLU C 1 111 ? -44.722 44.792 -34.400 1.00 133.30 197 GLU C O 1
ATOM 2454 N N . LYS C 1 112 ? -42.828 45.993 -34.107 1.00 138.20 198 LYS C N 1
ATOM 2455 C CA . LYS C 1 112 ? -43.090 46.953 -35.178 1.00 144.06 198 LYS C CA 1
ATOM 2456 C C . LYS C 1 112 ? -41.875 47.172 -36.081 1.00 119.96 198 LYS C C 1
ATOM 2457 O O . LYS C 1 112 ? -40.883 47.784 -35.680 1.00 106.85 198 LYS C O 1
ATOM 2463 N N . GLY C 1 115 ? -39.280 49.615 -34.426 1.00 132.59 201 GLY C N 1
ATOM 2464 C CA . GLY C 1 115 ? -38.537 49.057 -33.292 1.00 144.71 201 GLY C CA 1
ATOM 2465 C C . GLY C 1 115 ? -39.290 49.037 -31.961 1.00 156.92 201 GLY C C 1
ATOM 2466 O O . GLY C 1 115 ? -38.694 48.773 -30.916 1.00 142.40 201 GLY C O 1
ATOM 2467 N N . HIS C 1 116 ? -40.602 49.279 -32.001 1.00 153.37 202 HIS C N 1
ATOM 2468 C CA . HIS C 1 116 ? -41.419 49.486 -30.792 1.00 134.43 202 HIS C CA 1
ATOM 2469 C C . HIS C 1 116 ? -42.152 48.220 -30.367 1.00 116.53 202 HIS C C 1
ATOM 2470 O O . HIS C 1 116 ? -42.436 47.364 -31.202 1.00 154.75 202 HIS C O 1
ATOM 2477 N N . GLN C 1 117 ? -42.470 48.101 -29.072 1.00 96.57 203 GLN C N 1
ATOM 2478 C CA . GLN C 1 117 ? -43.107 46.895 -28.501 1.00 89.61 203 GLN C CA 1
ATOM 2479 C C . GLN C 1 117 ? -44.335 47.160 -27.602 1.00 85.57 203 GLN C C 1
ATOM 2480 O O . GLN C 1 117 ? -44.249 47.924 -26.640 1.00 97.37 203 GLN C O 1
ATOM 2486 N N . GLN C 1 118 ? -45.460 46.501 -27.908 1.00 78.28 204 GLN C N 1
ATOM 2487 C CA . GLN C 1 118 ? -46.704 46.588 -27.105 1.00 78.98 204 GLN C CA 1
ATOM 2488 C C . GLN C 1 118 ? -47.220 45.229 -26.609 1.00 74.88 204 GLN C C 1
ATOM 2489 O O . GLN C 1 118 ? -47.083 44.213 -27.292 1.00 84.24 204 GLN C O 1
ATOM 2495 N N . PHE C 1 119 ? -47.833 45.235 -25.426 1.00 65.77 205 PHE C N 1
ATOM 2496 C CA . PHE C 1 119 ? -48.443 44.045 -24.831 1.00 69.50 205 PHE C CA 1
ATOM 2497 C C . PHE C 1 119 ? -49.969 44.118 -24.877 1.00 66.23 205 PHE C C 1
ATOM 2498 O O . PHE C 1 119 ? -50.546 45.190 -24.723 1.00 58.51 205 PHE C O 1
ATOM 2506 N N . PHE C 1 120 ? -50.609 42.969 -25.085 1.00 59.32 206 PHE C N 1
ATOM 2507 C CA . PHE C 1 120 ? -52.064 42.856 -25.038 1.00 59.71 206 PHE C CA 1
ATOM 2508 C C . PHE C 1 120 ? -52.428 41.639 -24.209 1.00 55.23 206 PHE C C 1
ATOM 2509 O O . PHE C 1 120 ? -51.923 40.542 -24.473 1.00 62.41 206 PHE C O 1
ATOM 2517 N N . ALA C 1 121 ? -53.288 41.818 -23.212 1.00 46.25 207 ALA C N 1
ATOM 2518 C CA . ALA C 1 121 ? -53.747 40.677 -22.402 1.00 63.68 207 ALA C CA 1
ATOM 2519 C C . ALA C 1 121 ? -55.264 40.566 -22.471 1.00 57.28 207 ALA C C 1
ATOM 2520 O O . ALA C 1 121 ? -55.962 41.576 -22.470 1.00 56.29 207 ALA C O 1
ATOM 2522 N N . ILE C 1 122 ? -55.765 39.339 -22.552 1.00 51.76 208 ILE C N 1
ATOM 2523 C CA . ILE C 1 122 ? -57.190 39.110 -22.831 1.00 58.77 208 ILE C CA 1
ATOM 2524 C C . ILE C 1 122 ? -57.546 37.695 -22.399 1.00 58.64 208 ILE C C 1
ATOM 2525 O O . ILE C 1 122 ? -56.698 36.802 -22.455 1.00 60.47 208 ILE C O 1
ATOM 2530 N N . VAL C 1 123 ? -58.780 37.516 -21.930 1.00 56.33 209 VAL C N 1
ATOM 2531 C CA . VAL C 1 123 ? -59.313 36.201 -21.550 1.00 58.84 209 VAL C CA 1
ATOM 2532 C C . VAL C 1 123 ? -60.458 35.786 -22.496 1.00 59.03 209 VAL C C 1
ATOM 2533 O O . VAL C 1 123 ? -61.315 36.599 -22.830 1.00 65.38 209 VAL C O 1
ATOM 2537 N N . GLN C 1 124 ? -60.458 34.539 -22.960 1.00 68.93 210 GLN C N 1
A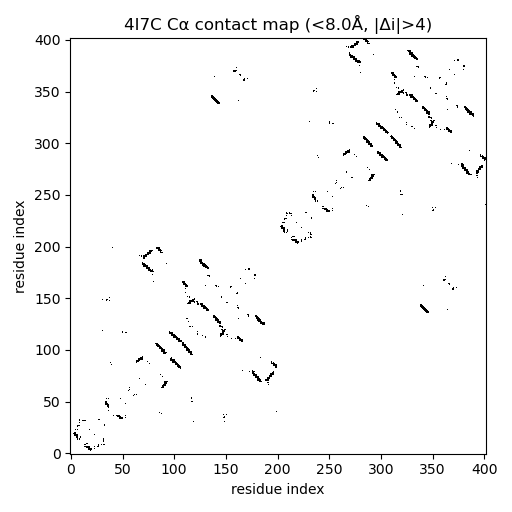TOM 2538 C CA . GLN C 1 124 ? -61.552 34.055 -23.813 1.00 72.59 210 GLN C CA 1
ATOM 2539 C C . GLN C 1 124 ? -62.139 32.749 -23.281 1.00 63.19 210 GLN C C 1
ATOM 2540 O O . GLN C 1 124 ? -61.408 31.900 -22.780 1.00 73.40 210 GLN C O 1
ATOM 2546 N N . LEU C 1 125 ? -63.466 32.623 -23.355 1.00 70.40 211 LEU C N 1
ATOM 2547 C CA . LEU C 1 125 ? -64.188 31.440 -22.862 1.00 66.44 211 LEU C CA 1
ATOM 2548 C C . LEU C 1 125 ? -64.181 30.348 -23.907 1.00 76.11 211 LEU C C 1
ATOM 2549 O O . LEU C 1 125 ? -64.417 30.610 -25.094 1.00 75.48 211 LEU C O 1
ATOM 2554 N N . ILE C 1 126 ? -63.899 29.126 -23.460 1.00 80.45 212 ILE C N 1
ATOM 2555 C CA . ILE C 1 126 ? -64.091 27.937 -24.279 1.00 81.16 212 ILE C CA 1
ATOM 2556 C C . ILE C 1 126 ? -65.572 27.574 -24.179 1.00 70.11 212 ILE C C 1
ATOM 2557 O O . ILE C 1 126 ? -65.973 26.732 -23.375 1.00 72.51 212 ILE C O 1
ATOM 2562 N N . GLY C 1 127 ? -66.376 28.258 -24.986 1.00 71.53 213 GLY C N 1
ATOM 2563 C CA . GLY C 1 127 ? -67.839 28.163 -24.932 1.00 82.20 213 GLY C CA 1
ATOM 2564 C C . GLY C 1 127 ? -68.487 29.141 -25.903 1.00 75.61 213 GLY C C 1
ATOM 2565 O O . GLY C 1 127 ? -67.793 29.845 -26.636 1.00 58.55 213 GLY C O 1
ATOM 2566 N N . THR C 1 128 ? -69.815 29.199 -25.912 1.00 80.32 214 THR C N 1
ATOM 2567 C CA . THR C 1 128 ? -70.540 30.005 -26.906 1.00 87.49 214 THR C CA 1
ATOM 2568 C C . THR C 1 128 ? -70.469 31.487 -26.569 1.00 68.89 214 THR C C 1
ATOM 2569 O O . THR C 1 128 ? -69.940 31.857 -25.532 1.00 77.58 214 THR C O 1
ATOM 2573 N N . ARG C 1 129 ? -71.010 32.328 -27.446 1.00 74.77 215 ARG C N 1
ATOM 2574 C CA . ARG C 1 129 ? -71.059 33.772 -27.192 1.00 72.27 215 ARG C CA 1
ATOM 2575 C C . ARG C 1 129 ? -71.998 34.090 -26.040 1.00 73.78 215 ARG C C 1
ATOM 2576 O O . ARG C 1 129 ? -71.634 34.846 -25.142 1.00 83.53 215 ARG C O 1
ATOM 2584 N N . LYS C 1 130 ? -73.202 33.517 -26.078 1.00 81.77 216 LYS C N 1
ATOM 2585 C CA . LYS C 1 130 ? -74.176 33.659 -24.990 1.00 75.05 216 LYS C CA 1
ATOM 2586 C C . LYS C 1 130 ? -73.583 33.202 -23.671 1.00 68.54 216 LYS C C 1
ATOM 2587 O O . LYS C 1 130 ? -73.813 33.826 -22.642 1.00 87.05 216 LYS C O 1
ATOM 2593 N N . GLN C 1 131 ? -72.842 32.097 -23.703 1.00 63.60 217 GLN C N 1
ATOM 2594 C CA . GLN C 1 131 ? -72.191 31.569 -22.503 1.00 66.39 217 GLN C CA 1
ATOM 2595 C C . GLN C 1 131 ? -71.178 32.563 -21.918 1.00 76.86 217 GLN C C 1
ATOM 2596 O O . GLN C 1 131 ? -71.104 32.748 -20.707 1.00 79.00 217 GLN C O 1
ATOM 2602 N N . ALA C 1 132 ? -70.420 33.220 -22.788 1.00 84.67 218 ALA C N 1
ATOM 2603 C CA . ALA C 1 132 ? -69.449 34.225 -22.363 1.00 73.27 218 ALA C CA 1
ATOM 2604 C C . ALA C 1 132 ? -70.091 35.388 -21.605 1.00 72.95 218 ALA C C 1
ATOM 2605 O O . ALA C 1 132 ? -69.473 35.951 -20.707 1.00 94.04 218 ALA C O 1
ATOM 2607 N N . GLU C 1 133 ? -71.328 35.737 -21.949 1.00 65.07 219 GLU C N 1
ATOM 2608 C CA . GLU C 1 133 ? -72.004 36.892 -21.333 1.00 69.41 219 GLU C CA 1
ATOM 2609 C C . GLU C 1 133 ? -72.289 36.676 -19.852 1.00 66.53 219 GLU C C 1
ATOM 2610 O O . GLU C 1 133 ? -72.532 37.631 -19.122 1.00 65.06 219 GLU C O 1
ATOM 2616 N N . ASN C 1 134 ? -72.292 35.418 -19.420 1.00 75.05 220 ASN C N 1
ATOM 2617 C CA . ASN C 1 134 ? -72.550 35.086 -18.023 1.00 81.08 220 ASN C CA 1
ATOM 2618 C C . ASN C 1 134 ? -71.371 35.360 -17.113 1.00 71.74 220 ASN C C 1
ATOM 2619 O O . ASN C 1 134 ? -71.520 35.303 -15.888 1.00 74.98 220 ASN C O 1
ATOM 2624 N N . PHE C 1 135 ? -70.212 35.644 -17.709 1.00 61.23 221 PHE C N 1
ATOM 2625 C CA . PHE C 1 135 ? -68.974 35.818 -16.962 1.00 60.11 221 PHE C CA 1
ATOM 2626 C C . PHE C 1 135 ? -68.348 37.199 -17.123 1.00 59.65 221 PHE C C 1
ATOM 2627 O O . PHE C 1 135 ? -68.649 37.962 -18.047 1.00 59.34 221 PHE C O 1
ATOM 2635 N N . ALA C 1 136 ? -67.468 37.498 -16.177 1.00 66.83 222 ALA C N 1
ATOM 2636 C CA . ALA C 1 136 ? -66.665 38.699 -16.188 1.00 65.24 222 ALA C CA 1
ATOM 2637 C C . ALA C 1 136 ? -65.279 38.271 -15.781 1.00 64.15 222 ALA C C 1
ATOM 2638 O O . ALA C 1 136 ? -65.124 37.301 -15.037 1.00 63.21 222 ALA C O 1
ATOM 2640 N N . TYR C 1 137 ? -64.273 38.974 -16.283 1.00 69.28 223 TYR C N 1
ATOM 2641 C CA . TYR C 1 137 ? -62.903 38.731 -15.855 1.00 70.57 223 TYR C CA 1
ATOM 2642 C C . TYR C 1 137 ? -62.209 40.030 -15.488 1.00 75.82 223 TYR C C 1
ATOM 2643 O O . TYR C 1 137 ? -62.561 41.123 -15.985 1.00 57.15 223 TYR C O 1
ATOM 2652 N N . ARG C 1 138 ? -61.231 39.892 -14.595 1.00 63.86 224 ARG C N 1
ATOM 2653 C CA . ARG C 1 138 ? -60.390 41.001 -14.186 1.00 64.25 224 ARG C CA 1
ATOM 2654 C C . ARG C 1 138 ? -58.933 40.609 -14.332 1.00 55.71 224 ARG C C 1
ATOM 2655 O O . ARG C 1 138 ? -58.519 39.560 -13.846 1.00 54.85 224 ARG C O 1
ATOM 2663 N N . LEU C 1 139 ? -58.172 41.448 -15.026 1.00 48.66 225 LEU C N 1
ATOM 2664 C CA . LEU C 1 139 ? -56.721 41.311 -15.083 1.00 64.14 225 LEU C CA 1
ATOM 2665 C C . LEU C 1 139 ? -56.168 42.472 -14.292 1.00 57.14 225 LEU C C 1
ATOM 2666 O O . LEU C 1 139 ? -56.605 43.606 -14.499 1.00 66.32 225 LEU C O 1
ATOM 2671 N N . GLU C 1 140 ? -55.239 42.216 -13.376 1.00 57.67 226 GLU C N 1
ATOM 2672 C CA . GLU C 1 140 ? -54.564 43.326 -12.696 1.00 70.86 226 GLU C CA 1
ATOM 2673 C C . GLU C 1 140 ? -53.068 43.122 -12.607 1.00 62.34 226 GLU C C 1
ATOM 2674 O O . GLU C 1 140 ? -52.596 42.009 -12.385 1.00 62.43 226 GLU C O 1
ATOM 2680 N N . LEU C 1 141 ? -52.337 44.210 -12.838 1.00 60.94 227 LEU C N 1
ATOM 2681 C CA . LEU C 1 141 ? -50.903 44.272 -12.578 1.00 70.33 227 LEU C CA 1
ATOM 2682 C C . LEU C 1 141 ? -50.705 45.025 -11.260 1.00 68.66 227 LEU C C 1
ATOM 2683 O O . LEU C 1 141 ? -51.304 46.075 -11.057 1.00 52.95 227 LEU C O 1
ATOM 2688 N N . ASN C 1 142 ? -49.880 44.482 -10.370 1.00 73.32 228 ASN C N 1
ATOM 2689 C CA . ASN C 1 142 ? -49.701 45.047 -9.034 1.00 69.74 228 ASN C CA 1
ATOM 2690 C C . ASN C 1 142 ? -48.259 45.355 -8.760 1.00 61.69 228 ASN C C 1
ATOM 2691 O O . ASN C 1 142 ? -47.419 44.470 -8.867 1.00 73.77 228 ASN C O 1
ATOM 2696 N N . GLY C 1 143 ? -47.981 46.610 -8.412 1.00 71.40 229 GLY C N 1
ATOM 2697 C CA . GLY C 1 143 ? -46.655 47.034 -7.965 1.00 82.31 229 GLY C CA 1
ATOM 2698 C C . GLY C 1 143 ? -46.742 47.624 -6.571 1.00 78.11 229 GLY C C 1
ATOM 2699 O O . GLY C 1 143 ? -47.755 47.483 -5.895 1.00 80.69 229 GLY C O 1
ATOM 2700 N N . HIS C 1 144 ? -45.676 48.281 -6.132 1.00 85.72 230 HIS C N 1
ATOM 2701 C CA . HIS C 1 144 ? -45.695 48.950 -4.840 1.00 73.11 230 HIS C CA 1
ATOM 2702 C C . HIS C 1 144 ? -46.565 50.182 -4.932 1.00 83.50 230 HIS C C 1
ATOM 2703 O O . HIS C 1 144 ? -46.188 51.186 -5.564 1.00 66.39 230 HIS C O 1
ATOM 2710 N N . ARG C 1 145 ? -47.747 50.102 -4.315 1.00 80.90 231 ARG C N 1
ATOM 2711 C CA . ARG C 1 145 ? -48.733 51.201 -4.309 1.00 83.91 231 ARG C CA 1
ATOM 2712 C C . ARG C 1 145 ? -49.046 51.706 -5.730 1.00 71.08 231 ARG C C 1
ATOM 2713 O O . ARG C 1 145 ? -49.062 52.907 -6.028 1.00 68.48 231 ARG C O 1
ATOM 2721 N N . ARG C 1 146 ? -49.299 50.724 -6.583 1.00 56.82 232 ARG C N 1
ATOM 2722 C CA . ARG C 1 146 ? -49.609 50.898 -7.981 1.00 59.96 232 ARG C CA 1
ATOM 2723 C C . ARG C 1 146 ? -50.520 49.744 -8.370 1.00 62.56 232 ARG C C 1
ATOM 2724 O O . ARG C 1 146 ? -50.303 48.598 -7.945 1.00 60.93 232 ARG C O 1
ATOM 2732 N N . ARG C 1 147 ? -51.532 50.032 -9.180 1.00 61.95 233 ARG C N 1
ATOM 2733 C CA . ARG C 1 147 ? -52.336 48.966 -9.750 1.00 59.89 233 ARG C CA 1
ATOM 2734 C C . ARG C 1 147 ? -53.003 49.382 -11.049 1.00 52.84 233 ARG C C 1
ATOM 2735 O O . ARG C 1 147 ? -53.671 50.404 -11.106 1.00 57.94 233 ARG C O 1
ATOM 2743 N N . LEU C 1 148 ? -52.793 48.582 -12.087 1.00 49.78 234 LEU C N 1
ATOM 2744 C CA . LEU C 1 148 ? -53.498 48.731 -13.361 1.00 56.92 234 LEU C CA 1
ATOM 2745 C C . LEU C 1 148 ? -54.485 47.578 -13.468 1.00 56.03 234 LEU C C 1
ATOM 2746 O O . LEU C 1 148 ? -54.101 46.408 -13.304 1.00 48.45 234 LEU C O 1
ATOM 2751 N N . THR C 1 149 ? -55.754 47.901 -13.707 1.00 54.17 235 THR C N 1
ATOM 2752 C CA . THR C 1 149 ? -56.794 46.879 -13.765 1.00 52.06 235 THR C CA 1
ATOM 2753 C C . THR C 1 149 ? -57.639 47.019 -15.019 1.00 51.93 235 THR C C 1
ATOM 2754 O O . THR C 1 149 ? -58.021 48.130 -15.402 1.00 52.99 235 THR C O 1
ATOM 2758 N N . TRP C 1 150 ? -57.921 45.873 -15.640 1.00 50.18 236 TRP C N 1
ATOM 2759 C CA . TRP C 1 150 ? -58.849 45.764 -16.765 1.00 49.38 236 TRP C CA 1
ATOM 2760 C C . TRP C 1 150 ? -59.919 44.781 -16.422 1.00 44.96 236 TRP C C 1
ATOM 2761 O O . TRP C 1 150 ? -59.626 43.694 -15.921 1.00 42.27 236 TRP C O 1
ATOM 2772 N N . GLU C 1 151 ? -61.169 45.165 -16.676 1.00 51.95 237 GLU C N 1
ATOM 2773 C CA . GLU C 1 151 ? -62.324 44.303 -16.425 1.00 50.95 237 GLU C CA 1
ATOM 2774 C C . GLU C 1 151 ? -63.232 44.300 -17.637 1.00 50.39 237 GLU C C 1
ATOM 2775 O O . GLU C 1 151 ? -63.558 45.356 -18.177 1.00 55.36 237 GLU C O 1
ATOM 2781 N N . ALA C 1 152 ? -63.638 43.111 -18.062 1.00 54.72 238 ALA C N 1
ATOM 2782 C CA . ALA C 1 152 ? -64.414 42.958 -19.290 1.00 54.24 238 ALA C CA 1
ATOM 2783 C C . ALA C 1 152 ? -65.154 41.627 -19.313 1.00 57.86 238 ALA C C 1
ATOM 2784 O O . ALA C 1 152 ? -64.994 40.783 -18.430 1.00 66.65 238 ALA C O 1
ATOM 2786 N N . THR C 1 153 ? -65.980 41.455 -20.329 1.00 63.63 239 THR C N 1
ATOM 2787 C CA . THR C 1 153 ? -66.642 40.188 -20.570 1.00 59.20 239 THR C CA 1
ATOM 2788 C C . THR C 1 153 ? -65.742 39.390 -21.481 1.00 55.12 239 THR C C 1
ATOM 2789 O O . THR C 1 153 ? -65.300 39.906 -22.501 1.00 59.54 239 THR C O 1
ATOM 2793 N N . PRO C 1 154 ? -65.472 38.127 -21.133 1.00 54.77 240 PRO C N 1
ATOM 2794 C CA . PRO C 1 154 ? -64.572 37.369 -21.992 1.00 51.58 240 PRO C CA 1
ATOM 2795 C C . PRO C 1 154 ? -65.168 37.149 -23.376 1.00 58.69 240 PRO C C 1
ATOM 2796 O O . PRO C 1 154 ? -66.387 37.081 -23.530 1.00 76.15 240 PRO C O 1
ATOM 2800 N N . ARG C 1 155 ? -64.303 37.063 -24.374 1.00 59.92 241 ARG C N 1
ATOM 2801 C CA . ARG C 1 155 ? -64.718 36.731 -25.715 1.00 65.41 241 ARG C CA 1
ATOM 2802 C C . ARG C 1 155 ? -64.924 35.243 -25.751 1.00 64.66 241 ARG C C 1
ATOM 2803 O O . ARG C 1 155 ? -64.218 34.512 -25.072 1.00 69.36 241 ARG C O 1
ATOM 2811 N N . SER C 1 156 ? -65.912 34.798 -26.517 1.00 78.80 242 SER C N 1
ATOM 2812 C CA . SER C 1 156 ? -66.037 33.386 -26.833 1.00 77.93 242 SER C CA 1
ATOM 2813 C C . SER C 1 156 ? -64.943 33.077 -27.837 1.00 73.43 242 SER C C 1
ATOM 2814 O O . SER C 1 156 ? -64.594 33.942 -28.653 1.00 63.11 242 SER C O 1
ATOM 2817 N N . ILE C 1 157 ? -64.395 31.864 -27.780 1.00 66.94 243 ILE C N 1
ATOM 2818 C CA . ILE C 1 157 ? -63.427 31.432 -28.799 1.00 71.04 243 ILE C CA 1
ATOM 2819 C C . ILE C 1 157 ? -64.054 31.447 -30.194 1.00 73.03 243 ILE C C 1
ATOM 2820 O O . ILE C 1 157 ? -63.352 31.599 -31.194 1.00 75.82 243 ILE C O 1
ATOM 2825 N N . HIS C 1 158 ? -65.375 31.291 -30.244 1.00 71.22 244 HIS C N 1
ATOM 2826 C CA . HIS C 1 158 ? -66.138 31.409 -31.486 1.00 70.75 244 HIS C CA 1
ATOM 2827 C C . HIS C 1 158 ? -65.864 32.712 -32.197 1.00 75.08 244 HIS C C 1
ATOM 2828 O O . HIS C 1 158 ? -65.753 32.734 -33.423 1.00 79.82 244 HIS C O 1
ATOM 2835 N N . GLU C 1 159 ? -65.738 33.803 -31.436 1.00 79.96 245 GLU C N 1
ATOM 2836 C CA . GLU C 1 159 ? -65.408 35.124 -31.995 1.00 69.92 245 GLU C CA 1
ATOM 2837 C C . GLU C 1 159 ? -63.906 35.320 -32.156 1.00 73.04 245 GLU C C 1
ATOM 2838 O O . GLU C 1 159 ? -63.466 36.049 -33.047 1.00 72.50 245 GLU C O 1
ATOM 2844 N N . GLY C 1 160 ? -63.123 34.689 -31.284 1.00 72.35 246 GLY C N 1
ATOM 2845 C CA . GLY C 1 160 ? -61.685 34.913 -31.250 1.00 74.99 246 GLY C CA 1
ATOM 2846 C C . GLY C 1 160 ? -61.306 36.247 -30.619 1.00 75.79 246 GLY C C 1
ATOM 2847 O O . GLY C 1 160 ? -62.164 37.045 -30.223 1.00 80.51 246 GLY C O 1
ATOM 2848 N N . ILE C 1 161 ? -60.004 36.488 -30.538 1.00 73.42 247 ILE C N 1
ATOM 2849 C CA . ILE C 1 161 ? -59.471 37.679 -29.880 1.00 62.27 247 ILE C CA 1
ATOM 2850 C C . ILE C 1 161 ? -58.752 38.632 -30.846 1.00 62.26 247 ILE C C 1
ATOM 2851 O O . ILE C 1 161 ? -58.344 39.725 -30.462 1.00 71.32 247 ILE C O 1
ATOM 2856 N N . ALA C 1 162 ? -58.610 38.228 -32.102 1.00 65.08 248 ALA C N 1
ATOM 2857 C CA . ALA C 1 162 ? -57.968 39.066 -33.101 1.00 61.36 248 ALA C CA 1
ATOM 2858 C C . ALA C 1 162 ? -58.630 40.438 -33.200 1.00 66.89 248 ALA C C 1
ATOM 2859 O O . ALA C 1 162 ? -57.937 41.450 -33.213 1.00 78.64 248 ALA C O 1
ATOM 2861 N N . THR C 1 163 ? -59.962 40.464 -33.248 1.00 79.26 249 THR C N 1
ATOM 2862 C CA . THR C 1 163 ? -60.734 41.717 -33.358 1.00 83.19 249 THR C CA 1
ATOM 2863 C C . THR C 1 163 ? -60.545 42.650 -32.159 1.00 81.99 249 THR C C 1
ATOM 2864 O O . THR C 1 163 ? -60.376 43.856 -32.326 1.00 80.80 249 THR C O 1
ATOM 2868 N N . ALA C 1 164 ? -60.598 42.097 -30.955 1.00 80.81 250 ALA C N 1
ATOM 2869 C CA . ALA C 1 164 ? -60.445 42.901 -29.747 1.00 65.87 250 ALA C CA 1
ATOM 2870 C C . ALA C 1 164 ? -59.064 43.523 -29.731 1.00 70.41 250 ALA C C 1
ATOM 2871 O O . ALA C 1 164 ? -58.920 44.734 -29.546 1.00 83.75 250 ALA C O 1
ATOM 2873 N N . ILE C 1 165 ? -58.047 42.692 -29.944 1.00 66.27 251 ILE C N 1
ATOM 2874 C CA . ILE C 1 165 ? -56.657 43.158 -29.904 1.00 64.68 251 ILE C CA 1
ATOM 2875 C C . ILE C 1 165 ? -56.423 44.275 -30.910 1.00 58.70 251 ILE C C 1
ATOM 2876 O O . ILE C 1 165 ? -55.899 45.329 -30.561 1.00 69.84 251 ILE C O 1
ATOM 2881 N N . MET C 1 166 ? -56.851 44.055 -32.146 1.00 74.25 252 MET C N 1
ATOM 2882 C CA . MET C 1 166 ? -56.808 45.093 -33.183 1.00 84.81 252 MET C CA 1
ATOM 2883 C C . MET C 1 166 ? -57.438 46.412 -32.709 1.00 68.02 252 MET C C 1
ATOM 2884 O O . MET C 1 166 ? -56.937 47.480 -33.033 1.00 80.26 252 MET C O 1
ATOM 2889 N N . ASN C 1 167 ? -58.517 46.323 -31.928 1.00 74.07 253 ASN C N 1
ATOM 2890 C CA . ASN C 1 167 ? -59.267 47.496 -31.441 1.00 78.80 253 ASN C CA 1
ATOM 2891 C C . ASN C 1 167 ? -58.821 47.994 -30.063 1.00 79.34 253 ASN C C 1
ATOM 2892 O O . ASN C 1 167 ? -59.400 48.954 -29.524 1.00 77.60 253 ASN C O 1
ATOM 2897 N N . SER C 1 168 ? -57.805 47.335 -29.502 1.00 77.36 254 SER C N 1
ATOM 2898 C CA . SER C 1 168 ? -57.333 47.580 -28.135 1.00 73.91 254 SER C CA 1
ATOM 2899 C C . SER C 1 168 ? -58.439 47.384 -27.093 1.00 62.54 254 SER C C 1
ATOM 2900 O O . SER C 1 168 ? -58.414 47.996 -26.036 1.00 67.11 254 SER C O 1
ATOM 2903 N N . ASP C 1 169 ? -59.385 46.501 -27.390 1.00 69.93 255 ASP C N 1
ATOM 2904 C CA . ASP C 1 169 ? -60.485 46.185 -26.489 1.00 66.77 255 ASP C CA 1
ATOM 2905 C C . ASP C 1 169 ? -60.011 45.078 -25.562 1.00 56.80 255 ASP C C 1
ATOM 2906 O O . ASP C 1 169 ? -60.540 43.962 -25.576 1.00 57.75 255 ASP C O 1
ATOM 2911 N N . CYS C 1 170 ? -58.996 45.407 -24.764 1.00 58.67 256 CYS C N 1
ATOM 2912 C CA . CYS C 1 170 ? -58.452 44.500 -23.748 1.00 67.64 256 CYS C CA 1
ATOM 2913 C C . CYS C 1 170 ? -57.494 45.284 -22.835 1.00 52.35 256 CYS C C 1
ATOM 2914 O O . CYS C 1 170 ? -57.512 46.509 -22.839 1.00 69.13 256 CYS C O 1
ATOM 2917 N N . LEU C 1 171 ? -56.692 44.590 -22.033 1.00 58.71 257 LEU C N 1
ATOM 2918 C CA . LEU C 1 171 ? -55.612 45.228 -21.279 1.00 59.91 257 LEU C CA 1
ATOM 2919 C C . LEU C 1 171 ? -54.421 45.472 -22.202 1.00 64.22 257 LEU C C 1
ATOM 2920 O O . LEU C 1 171 ? -53.837 44.516 -22.720 1.00 61.73 257 LEU C O 1
ATOM 2925 N N . VAL C 1 172 ? -54.051 46.739 -22.378 1.00 63.05 258 VAL C N 1
ATOM 2926 C CA . VAL C 1 172 ? -52.992 47.129 -23.310 1.00 55.47 258 VAL C CA 1
ATOM 2927 C C . VAL C 1 172 ? -51.910 47.939 -22.598 1.00 55.18 258 VAL C C 1
ATOM 2928 O O . VAL C 1 172 ? -52.207 48.955 -21.972 1.00 57.50 258 VAL C O 1
ATOM 2932 N N . PHE C 1 173 ? -50.655 47.503 -22.701 1.00 66.02 259 PHE C N 1
ATOM 2933 C CA . PHE C 1 173 ? -49.540 48.270 -22.135 1.00 64.48 259 PHE C CA 1
ATOM 2934 C C . PHE C 1 173 ? -48.225 48.120 -22.896 1.00 64.92 259 PHE C C 1
ATOM 2935 O O . PHE C 1 173 ? -48.000 47.126 -23.566 1.00 76.74 259 PHE C O 1
ATOM 2943 N N . ASP C 1 174 ? -47.372 49.136 -22.776 1.00 76.99 260 ASP C N 1
ATOM 2944 C CA . ASP C 1 174 ? -46.062 49.174 -23.434 1.00 68.62 260 ASP C CA 1
ATOM 2945 C C . ASP C 1 174 ? -44.973 48.610 -22.509 1.00 80.77 260 ASP C C 1
ATOM 2946 O O . ASP C 1 174 ? -45.266 48.171 -21.393 1.00 73.71 260 ASP C O 1
ATOM 2951 N N . THR C 1 175 ? -43.724 48.606 -22.977 1.00 88.91 261 THR C N 1
ATOM 2952 C CA . THR C 1 175 ? -42.617 48.023 -22.211 1.00 84.87 261 THR C CA 1
ATOM 2953 C C . THR C 1 175 ? -42.295 48.830 -20.957 1.00 79.56 261 THR C C 1
ATOM 2954 O O . THR C 1 175 ? -41.957 48.247 -19.929 1.00 89.29 261 THR C O 1
ATOM 2958 N N . SER C 1 176 ? -42.412 50.157 -21.026 1.00 73.12 262 SER C N 1
ATOM 2959 C CA . SER C 1 176 ? -42.175 50.996 -19.841 1.00 70.48 262 SER C CA 1
ATOM 2960 C C . SER C 1 176 ? -43.135 50.686 -18.689 1.00 72.50 262 SER C C 1
ATOM 2961 O O . SER C 1 176 ? -42.720 50.651 -17.523 1.00 81.04 262 SER C O 1
ATOM 2964 N N . ILE C 1 177 ? -44.404 50.449 -19.010 1.00 64.58 263 ILE C N 1
ATOM 2965 C CA . ILE C 1 177 ? -45.381 50.034 -18.000 1.00 61.68 263 ILE C CA 1
ATOM 2966 C C . ILE C 1 177 ? -45.002 48.652 -17.468 1.00 65.35 263 ILE C C 1
ATOM 2967 O O . ILE C 1 177 ? -45.005 48.418 -16.261 1.00 79.92 263 ILE C O 1
ATOM 2972 N N . ALA C 1 178 ? -44.675 47.737 -18.374 1.00 66.59 264 ALA C N 1
ATOM 2973 C CA . ALA C 1 178 ? -44.237 46.393 -17.998 1.00 63.71 264 ALA C CA 1
ATOM 2974 C C . ALA C 1 178 ? -43.067 46.427 -17.004 1.00 78.91 264 ALA C C 1
ATOM 2975 O O . ALA C 1 178 ? -43.069 45.707 -16.007 1.00 72.77 264 ALA C O 1
ATOM 2977 N N . GLN C 1 179 ? -42.078 47.281 -17.272 1.00 98.40 265 GLN C N 1
ATOM 2978 C CA . GLN C 1 179 ? -40.930 47.449 -16.368 1.00 94.31 265 GLN C CA 1
ATOM 2979 C C . GLN C 1 179 ? -41.342 47.956 -14.992 1.00 82.12 265 GLN C C 1
ATOM 2980 O O . GLN C 1 179 ? -40.772 47.567 -13.974 1.00 92.28 265 GLN C O 1
ATOM 2986 N N . LEU C 1 180 ? -42.347 48.817 -14.977 1.00 81.05 266 LEU C N 1
ATOM 2987 C CA . LEU C 1 180 ? -42.919 49.323 -13.737 1.00 71.03 266 LEU C CA 1
ATOM 2988 C C . LEU C 1 180 ? -43.522 48.214 -12.865 1.00 65.95 266 LEU C C 1
ATOM 2989 O O . LEU C 1 180 ? -43.614 48.386 -11.657 1.00 75.22 266 LEU C O 1
ATOM 2994 N N . PHE C 1 181 ? -43.946 47.097 -13.473 1.00 72.97 267 PHE C N 1
ATOM 2995 C CA . PHE C 1 181 ? -44.573 45.980 -12.733 1.00 69.21 267 PHE C CA 1
ATOM 2996 C C . PHE C 1 181 ? -43.817 44.644 -12.768 1.00 64.89 267 PHE C C 1
ATOM 2997 O O . PHE C 1 181 ? -44.170 43.716 -12.039 1.00 70.27 267 PHE C O 1
ATOM 3005 N N . ALA C 1 182 ? -42.796 44.534 -13.616 1.00 70.04 268 ALA C N 1
ATOM 3006 C CA . ALA C 1 182 ? -42.022 43.292 -13.733 1.00 72.12 268 ALA C CA 1
ATOM 3007 C C . ALA C 1 182 ? -41.136 42.998 -12.504 1.00 71.45 268 ALA C C 1
ATOM 3008 O O . ALA C 1 182 ? -40.899 43.864 -11.666 1.00 71.07 268 ALA C O 1
ATOM 3010 N N . GLU C 1 183 ? -40.658 41.760 -12.422 1.00 87.18 269 GLU C N 1
ATOM 3011 C CA . GLU C 1 183 ? -39.896 41.251 -11.279 1.00 91.48 269 GLU C CA 1
ATOM 3012 C C . GLU C 1 183 ? -38.954 40.177 -11.800 1.00 96.88 269 GLU C C 1
ATOM 3013 O O . GLU C 1 183 ? -39.386 39.061 -12.109 1.00 102.93 269 GLU C O 1
ATOM 3019 N N . ASN C 1 184 ? -37.676 40.515 -11.912 1.00 104.71 270 ASN C N 1
ATOM 3020 C CA . ASN C 1 184 ? -36.668 39.583 -12.429 1.00 109.06 270 ASN C CA 1
ATOM 3021 C C . ASN C 1 184 ? -36.918 39.232 -13.893 1.00 97.02 270 ASN C C 1
ATOM 3022 O O . ASN C 1 184 ? -36.540 38.153 -14.352 1.00 120.90 270 ASN C O 1
ATOM 3027 N N . GLY C 1 185 ? -37.549 40.151 -14.621 1.00 85.37 271 GLY C N 1
ATOM 3028 C CA . GLY C 1 185 ? -37.853 39.942 -16.034 1.00 90.33 271 GLY C CA 1
ATOM 3029 C C . GLY C 1 185 ? -39.141 39.177 -16.300 1.00 91.70 271 GLY C C 1
ATOM 3030 O O . GLY C 1 185 ? -39.483 38.939 -17.458 1.00 87.34 271 GLY C O 1
ATOM 3031 N N . ASN C 1 186 ? -39.849 38.786 -15.239 1.00 85.88 272 ASN C N 1
ATOM 3032 C CA . ASN C 1 186 ? -41.169 38.163 -15.363 1.00 88.86 272 ASN C CA 1
ATOM 3033 C C . ASN C 1 186 ? -42.254 39.152 -14.960 1.00 88.83 272 ASN C C 1
ATOM 3034 O O . ASN C 1 186 ? -41.976 40.129 -14.265 1.00 90.34 272 ASN C O 1
ATOM 3039 N N . LEU C 1 187 ? -43.484 38.887 -15.398 1.00 77.03 273 LEU C N 1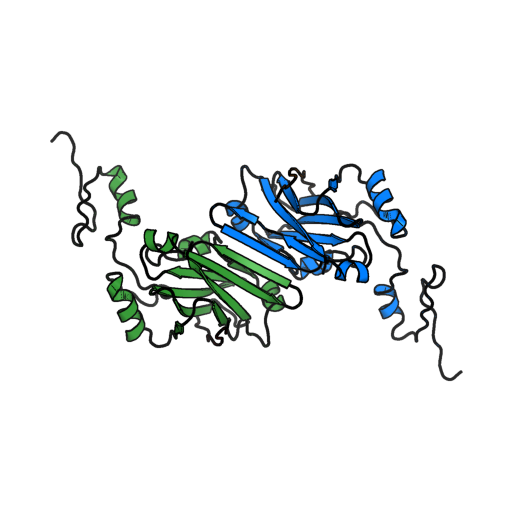
ATOM 3040 C CA . LEU C 1 187 ? -44.641 39.731 -15.077 1.00 67.78 273 LEU C CA 1
ATOM 3041 C C . LEU C 1 187 ? -45.793 38.883 -14.543 1.00 69.75 273 LEU C C 1
ATOM 3042 O O . LEU C 1 187 ? -46.206 37.898 -15.170 1.00 68.32 273 LEU C O 1
ATOM 3047 N N . GLY C 1 188 ? -46.311 39.291 -13.390 1.00 68.78 274 GLY C N 1
ATOM 3048 C CA . GLY C 1 188 ? -47.346 38.554 -12.690 1.00 69.19 274 GLY C CA 1
ATOM 3049 C C . GLY C 1 188 ? -48.680 39.241 -12.854 1.00 67.88 274 GLY C C 1
ATOM 3050 O O . GLY C 1 188 ? -48.905 40.314 -12.282 1.00 67.06 274 GLY C O 1
ATOM 3051 N N . ILE C 1 189 ? -49.556 38.607 -13.636 1.00 62.09 275 ILE C N 1
ATOM 3052 C CA . ILE C 1 189 ? -50.902 39.102 -13.887 1.00 59.97 275 ILE C CA 1
ATOM 3053 C C . ILE C 1 189 ? -51.885 38.309 -13.033 1.00 62.42 275 ILE C C 1
ATOM 3054 O O . ILE C 1 189 ? -51.989 37.091 -13.175 1.00 76.36 275 ILE C O 1
ATOM 3059 N N . ASN C 1 190 ? -52.573 38.990 -12.120 1.00 62.49 276 ASN C N 1
ATOM 3060 C CA . ASN C 1 190 ? -53.659 38.371 -11.373 1.00 67.38 276 ASN C CA 1
ATOM 3061 C C . ASN C 1 190 ? -54.856 38.270 -12.286 1.00 61.15 276 ASN C C 1
ATOM 3062 O O . ASN C 1 190 ? -55.298 39.273 -12.837 1.00 71.78 276 ASN C O 1
ATOM 3067 N N . VAL C 1 191 ? -55.373 37.062 -12.444 1.00 65.20 277 VAL C N 1
ATOM 3068 C CA . VAL C 1 191 ? -56.575 36.832 -13.219 1.00 60.93 277 VAL C CA 1
ATOM 3069 C C . VAL C 1 191 ? -57.626 36.292 -12.272 1.00 59.38 277 VAL C C 1
ATOM 3070 O O . VAL C 1 191 ? -57.377 35.325 -11.553 1.00 74.96 277 VAL C O 1
ATOM 3074 N N . THR C 1 192 ? -58.775 36.959 -12.241 1.00 59.26 278 THR C N 1
ATOM 3075 C CA . THR C 1 192 ? -59.907 36.537 -11.429 1.00 61.90 278 THR C CA 1
ATOM 3076 C C . THR C 1 192 ? -61.110 36.414 -12.336 1.00 63.01 278 THR C C 1
ATOM 3077 O O . THR C 1 192 ? -61.390 37.315 -13.132 1.00 63.52 278 THR C O 1
ATOM 3081 N N . ILE C 1 193 ? -61.810 35.293 -12.223 1.00 61.37 279 ILE C N 1
ATOM 3082 C CA . ILE C 1 193 ? -62.992 35.057 -13.035 1.00 70.71 279 ILE C CA 1
ATOM 3083 C C . ILE C 1 193 ? -64.189 34.948 -12.118 1.00 65.99 279 ILE C C 1
ATOM 3084 O O . ILE C 1 193 ? -64.101 34.389 -11.028 1.00 75.44 279 ILE C O 1
ATOM 3089 N N . SER C 1 194 ? -65.298 35.519 -12.565 1.00 66.10 280 SER C N 1
ATOM 3090 C CA . SER C 1 194 ? -66.511 35.571 -11.777 1.00 75.00 280 SER C CA 1
ATOM 3091 C C . SER C 1 194 ? -67.720 35.444 -12.686 1.00 77.48 280 SER C C 1
ATOM 3092 O O . SER C 1 194 ? -67.622 35.642 -13.898 1.00 63.73 280 SER C O 1
ATOM 3095 N N . MET C 1 195 ? -68.852 35.091 -12.087 1.00 94.31 281 MET C N 1
ATOM 3096 C CA . MET C 1 195 ? -70.128 35.069 -12.782 1.00 78.58 281 MET C CA 1
ATOM 3097 C C . MET C 1 195 ? -70.775 36.424 -12.607 1.00 75.72 281 MET C C 1
ATOM 3098 O O . MET C 1 195 ? -70.596 37.060 -11.578 1.00 85.94 281 MET C O 1
ATOM 3103 N N . CYS C 1 196 ? -71.512 36.872 -13.619 1.00 92.58 282 CYS C N 1
ATOM 3104 C CA . CYS C 1 196 ? -72.232 38.141 -13.541 1.00 83.73 282 CYS C CA 1
ATOM 3105 C C . CYS C 1 196 ? -73.540 38.059 -14.302 1.00 96.58 282 CYS C C 1
ATOM 3106 O O . CYS C 1 196 ? -74.242 39.059 -14.428 1.00 105.20 282 CYS C O 1
ATOM 3110 N N . LYS D 2 2 ? -58.836 33.290 0.915 1.00 130.70 113 LYS D N 1
ATOM 3111 C CA . LYS D 2 2 ? -58.650 32.370 -0.248 1.00 142.41 113 LYS D CA 1
ATOM 3112 C C . LYS D 2 2 ? -57.181 32.202 -0.637 1.00 134.15 113 LYS D C 1
ATOM 3113 O O . LYS D 2 2 ? -56.425 33.177 -0.690 1.00 124.95 113 LYS D O 1
ATOM 3119 N N . LEU D 2 3 ? -56.800 30.959 -0.936 1.00 120.47 114 LEU D N 1
ATOM 3120 C CA . LEU D 2 3 ? -55.534 30.668 -1.604 1.00 102.17 114 LEU D CA 1
ATOM 3121 C C . LEU D 2 3 ? -55.549 31.263 -3.005 1.00 97.62 114 LEU D C 1
ATOM 3122 O O . LEU D 2 3 ? -56.607 31.573 -3.548 1.00 104.18 114 LEU D O 1
ATOM 3127 N N . ARG D 2 4 ? -54.372 31.417 -3.591 1.00 92.50 115 ARG D N 1
ATOM 3128 C CA . ARG D 2 4 ? -54.262 31.941 -4.941 1.00 89.22 115 ARG D CA 1
ATOM 3129 C C . ARG D 2 4 ? -53.079 31.272 -5.642 1.00 85.54 115 ARG D C 1
ATOM 3130 O O . ARG D 2 4 ? -51.927 31.642 -5.393 1.00 79.41 115 ARG D O 1
ATOM 3138 N N . PRO D 2 5 ? -53.356 30.270 -6.503 1.00 81.99 116 PRO D N 1
ATOM 3139 C CA . PRO D 2 5 ? -52.269 29.555 -7.177 1.00 85.40 116 PRO D CA 1
ATOM 3140 C C . PRO D 2 5 ? -51.504 30.406 -8.184 1.00 89.98 116 PRO D C 1
ATOM 3141 O O . PRO D 2 5 ? -52.092 31.235 -8.883 1.00 87.98 116 PRO D O 1
ATOM 3145 N N . VAL D 2 6 ? -50.191 30.204 -8.222 1.00 92.68 117 VAL D N 1
ATOM 3146 C CA . VAL D 2 6 ? -49.328 30.895 -9.158 1.00 88.91 117 VAL D CA 1
ATOM 3147 C C . VAL D 2 6 ? -48.882 29.908 -10.205 1.00 91.92 117 VAL D C 1
ATOM 3148 O O . VAL D 2 6 ? -48.615 28.754 -9.896 1.00 99.17 117 VAL D O 1
ATOM 3172 N N . MET D 2 8 ? -46.215 29.561 -13.512 1.00 96.33 119 MET D N 1
ATOM 3173 C CA . MET D 2 8 ? -45.176 30.004 -14.426 1.00 96.98 119 MET D CA 1
ATOM 3174 C C . MET D 2 8 ? -45.626 29.673 -15.833 1.00 92.49 119 MET D C 1
ATOM 3175 O O . MET D 2 8 ? -46.074 28.566 -16.094 1.00 92.13 119 MET D O 1
ATOM 3180 N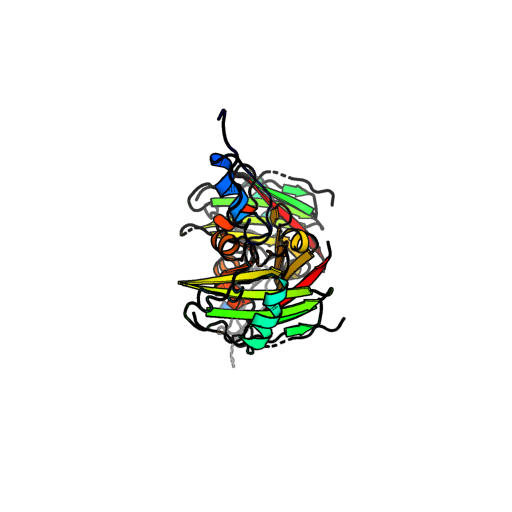 N . VAL D 2 9 ? -45.535 30.648 -16.727 1.00 90.82 120 VAL D N 1
ATOM 3181 C CA . VAL D 2 9 ? -45.899 30.446 -18.120 1.00 88.22 120 VAL D CA 1
ATOM 3182 C C . VAL D 2 9 ? -44.699 30.871 -18.941 1.00 88.83 120 VAL D C 1
ATOM 3183 O O . VAL D 2 9 ? -44.335 32.043 -18.961 1.00 87.28 120 VAL D O 1
ATOM 3187 N N . ARG D 2 10 ? -44.057 29.899 -19.577 1.00 97.15 121 ARG D N 1
ATOM 3188 C CA . ARG D 2 10 ? -42.905 30.181 -20.414 1.00 105.81 121 ARG D CA 1
ATOM 3189 C C . ARG D 2 10 ? -43.400 30.614 -21.793 1.00 103.83 121 ARG D C 1
ATOM 3190 O O . ARG D 2 10 ? -44.444 30.152 -22.256 1.00 111.53 121 ARG D O 1
ATOM 3198 N N . PRO D 2 11 ? -42.666 31.526 -22.441 1.00 100.94 122 PRO D N 1
ATOM 3199 C CA . PRO D 2 11 ? -43.134 32.146 -23.674 1.00 97.75 122 PRO D CA 1
ATOM 3200 C C . PRO D 2 11 ? -43.056 31.232 -24.892 1.00 101.08 122 PRO D C 1
ATOM 3201 O O . PRO D 2 11 ? -42.486 30.146 -24.821 1.00 106.15 122 PRO D O 1
ATOM 3205 N N . TRP D 2 12 ? -43.650 31.687 -25.991 1.00 99.19 123 TRP D N 1
ATOM 3206 C CA . TRP D 2 12 ? -43.514 31.050 -27.295 1.00 107.48 123 TRP D CA 1
ATOM 3207 C C . TRP D 2 12 ? -43.360 32.130 -28.329 1.00 111.69 123 TRP D C 1
ATOM 3208 O O . TRP D 2 12 ? -44.038 33.155 -28.260 1.00 106.01 123 TRP D O 1
ATOM 3219 N N . VAL D 2 13 ? -42.461 31.922 -29.291 1.00 130.56 124 VAL D N 1
ATOM 3220 C CA . VAL D 2 13 ? -42.167 32.936 -30.308 1.00 126.09 124 VAL D CA 1
ATOM 3221 C C . VAL D 2 13 ? -42.914 32.662 -31.612 1.00 132.39 124 VAL D C 1
ATOM 3222 O O . VAL D 2 13 ? -42.784 31.585 -32.195 1.00 144.21 124 VAL D O 1
ATOM 3226 N N . ARG D 2 14 ? -43.684 33.650 -32.066 1.00 139.60 125 ARG D N 1
ATOM 3227 C CA . ARG D 2 14 ? -44.513 33.507 -33.260 1.00 146.82 125 ARG D CA 1
ATOM 3228 C C . ARG D 2 14 ? -43.740 33.894 -34.519 1.00 148.65 125 ARG D C 1
ATOM 3229 O O . ARG D 2 14 ? -42.597 34.347 -34.447 1.00 149.63 125 ARG D O 1
#

Foldseek 3Di:
DVAAWDFAPLVVVPGPDTGGPVCNVVCNLVPPSPWFFAQDDDPPDGDTDHLVCHVVCCVPVVVVAEEDEDQKDKDKAALLVDDAWDKDWHWYDDPNWIKIWIWIAHHVGKIFTAIATSDDQVVLVFKKKKKWFDADVDIDIDIDGHHYSSVHCVVCVVVSVGDMDDVVVVVRRDDPSMTIIIMGMDGD/DDDDDDDDDDDD/DPAFWAFAPLVVQPGGDTHDPVCNVVCNLQPQSPWFAQQPPDCPGGDTHHLVCRVVCCVPVVVVAEEDEDQKDKDKAAQQVDDAWDKDWHWYDDPNWIKIWIWIWHPPVFIKIFTAIETSDHQVVQLQKKKKKWFDDDVDIDIDIDRHHYSSNHCPVCVVVVVGDMDGVVVQVRRDDPNITIIMMGMDTD/DDDDDDDDDDDD

InterPro domains:
  IPR001841 Zinc finger, RING-type [PS50089] (41-76)
  IPR004162 E3 ubiquitin-protein ligase SINA-like, animal [PTHR45877] (12-281)
  IPR008974 TRAF-like [G3DSA:2.60.210.10] (149-282)
  IPR013010 Zinc finger, SIAH-type [PS51081] (93-153)
  IPR013083 Zinc finger, RING/FYVE/PHD-type [G3DSA:3.30.40.10] (25-91)
  IPR013083 Zinc finger, RING/FYVE/PHD-type [G3DSA:3.30.40.10] (92-148)
  IPR018121 Seven-in-absentia protein, TRAF-like domain [PF03145] (182-278)
  IPR049548 E3 ubiquitin-protein ligase Sina-like, RING finger [PF21362] (41-75)

GO terms:
  GO:0061630 ubiquitin protein ligase activity (F, IDA)
  GO:0006511 ubiquitin-dependent protein catabolic process (P, IDA)
  GO:0008270 zinc ion binding (F, IDA)
  GO:0030877 beta-catenin destruction complex (C, IDA)
  GO:0061630 ubiquitin protein ligase activity (F, EXP)
  GO:0061630 ubiquitin protein ligase activity (F, IMP)
  GO:0043161 proteasome-mediated ubiquitin-dependent protein catabolic process (P, IMP)
  GO:0060070 canonical Wnt signaling pathway (P, IMP)
  GO:0005515 protein binding (F, IPI)
  GO:0005737 cytoplasm (C, TAS)
  GO:0009653 anatomical structure morphogenesis (P, TAS)
  GO:0006915 apoptotic process (P, TAS)
  GO:0007399 nervous system development (P, TAS)
  GO:0007411 axon guidance (P, TAS)
  GO:0004842 ubiquitin-protein transferase activity (F, TAS)
  GO:0005829 cytosol (C, TAS)
  GO:1990000 amyloid fibril formation (P, TAS)
  GO:0042802 identical protein binding (F, IPI)
  GO:0005654 nucleoplasm (C, IDA)
  GO:0043065 positive regulation of apoptotic process (P, IDA)

Radius of gyration: 26.18 Å; Cα contacts (8 Å, |Δi|>4): 839; chains: 4; bounding box: 81×69×70 Å

Sequence (402 aa):
ANSVLFPCKYASSGCEITLPHTEKADHEELCEFRPYSCPCPGASCKWQGSLDAVMPHLMHQHKSICCTLQGEDIVFLATDINLPGAVDWVMMQSCFGFHFMLVLEKQEKQQFFAIVQLIGTRKQAENFAYRLEELNGHRRRLTWEATPRSIHEGIATAIMNSDCLVFDTSIAQLFAENGNLGINVTISMCKLRPVMVRPWVRANSVLFPCKYASSGCEITLPHTEKADHEELCEFRPYSCPCPGASCKWQGSLDAVMPHLMHQHKSICCTLQGEDIVFLATDINLPGAVDWVMMQSCFGFHFMLVLEKQEKGHQQFFAIVQLIGTRKQAENFAYRLELNGHRRRLTWEATPRSIHEGIATAIMNSDCLVFDTSIAQLFAENGNLGINVTISMCKLRPVMVRPWVR